Protein AF-A0A7Y5NSN5-F1 (afdb_monomer_lite)

Secondary structure (DSSP, 8-state):
---------STT--BTTB-HHHHHHHHHHHHTT--HHHHHHHHT--TTTHHHHHHHHHHHHHH-HHHHHHHHHHHHHHHHHTPPPEETTTT-HHHHHHHHHHHHH-S-HHHHHHHTT--HHHHHHHHHHHHHHHHH-HHHHHHHHHGGGT----S--EEPPP-----TTSPPPP-----GGGS-TT-----------------TTSSSS----------------------PPPP--------PPPPPPPPP------------------S--HHHHGGGSHHHHHHHHHHHHH-GGGHHHHHHHTT--SHHHHHHHHHHHHHHHHH-HHHHHHHHHHHHHHHHHHHHHHS-------S-----------------PPPPPPPPP--PPPP-------PPPPPPPPP-------------------------TT---

Foldseek 3Di:
DPPPPPLPPDPDDQQLHHDLLLLLLLVLCVVVVDDNVVSCVQQVHDPVSVVRSNVRLVVSCLVDVVSVVVSVVSNLLSLLQQAWDKPPLQPDLLQVLQLVLVLVPDPHSQVSQVQQVHGPSNNVSSVVSLVVVCVVPVVSVVCNVVSNVPRHHDPYMDTGDGDNDRGPPGPDDPPPVPPPVPPPPPPPPPPPDPPPPPDPPPDPPVPPPDDDDDDDDDDDDDDDDDDDDDDDDDDDPDDDDDDDDDDDDDDDDDDDDDPPDDDDPPDPDRPPDPLLVVLVDLLVVLLLLLVCVLCVVCNCVSCVVSVNNDPVSVVVSVVVVVVVCVVPVVSVVVSVVSNVVSNVVVVVVVPDPPPPVPPDDDDDDDDDDDDDDDDDDDDDDDDDDPDDDDDDDDDDDDDDDDDDDDDDDDDDDDDDDDDDDDPDDDDPDDDDPPPDD

Structure (mmCIF, N/CA/C/O backbone):
data_AF-A0A7Y5NSN5-F1
#
_entry.id   AF-A0A7Y5NSN5-F1
#
loop_
_atom_site.group_PDB
_atom_site.id
_atom_site.type_symbol
_atom_site.label_atom_id
_atom_site.label_alt_id
_atom_site.label_comp_id
_atom_site.label_asym_id
_atom_site.label_entity_id
_atom_site.label_seq_id
_atom_site.pdbx_PDB_ins_code
_atom_site.Cartn_x
_atom_site.Cartn_y
_atom_site.Cartn_z
_atom_site.occupancy
_atom_site.B_iso_or_equiv
_atom_site.auth_seq_id
_atom_site.auth_comp_id
_atom_site.auth_asym_id
_atom_site.auth_atom_id
_atom_site.pdbx_PDB_model_num
ATOM 1 N N . MET A 1 1 ? 26.236 17.796 -25.934 1.00 33.84 1 MET A N 1
ATOM 2 C CA . MET A 1 1 ? 24.887 17.370 -26.351 1.00 33.84 1 MET A CA 1
ATOM 3 C C . MET A 1 1 ? 24.516 16.200 -25.465 1.00 33.84 1 MET A C 1
ATOM 5 O O . MET A 1 1 ? 24.974 15.098 -25.724 1.00 33.84 1 MET A O 1
ATOM 9 N N . ASN A 1 2 ? 23.813 16.462 -24.362 1.00 37.03 2 ASN A N 1
ATOM 10 C CA . ASN A 1 2 ? 23.170 15.380 -23.623 1.00 37.03 2 ASN A CA 1
ATOM 11 C C . ASN A 1 2 ? 22.009 14.909 -24.498 1.00 37.03 2 ASN A C 1
ATOM 13 O O . ASN A 1 2 ? 21.226 15.774 -24.905 1.00 37.03 2 ASN A O 1
ATOM 17 N N . PRO A 1 3 ? 21.891 13.611 -24.821 1.00 49.94 3 PRO A N 1
ATOM 18 C CA . PRO A 1 3 ? 20.604 13.112 -25.264 1.00 49.94 3 PRO A CA 1
ATOM 19 C C . PRO A 1 3 ? 19.643 13.460 -24.127 1.00 49.94 3 PRO A C 1
ATOM 21 O O . PRO A 1 3 ? 19.868 13.063 -22.983 1.00 49.94 3 PRO A O 1
ATOM 24 N N . MET A 1 4 ? 18.656 14.317 -24.395 1.00 36.66 4 MET A N 1
ATOM 25 C CA . MET A 1 4 ? 17.505 14.371 -23.510 1.00 36.66 4 MET A CA 1
ATOM 26 C C . MET A 1 4 ? 16.993 12.943 -23.491 1.00 36.66 4 MET A C 1
ATOM 28 O O . MET A 1 4 ? 16.599 12.426 -24.531 1.00 36.66 4 MET A O 1
ATOM 32 N N . SER A 1 5 ? 17.136 12.290 -22.342 1.00 47.56 5 SER A N 1
ATOM 33 C CA . SER A 1 5 ? 16.444 11.053 -22.059 1.00 47.56 5 SER A CA 1
ATOM 34 C C . SER A 1 5 ? 14.978 11.329 -22.340 1.00 47.56 5 SER A C 1
ATOM 36 O O . SER A 1 5 ? 14.332 12.053 -21.580 1.00 47.56 5 SER A O 1
ATOM 38 N N . ASP A 1 6 ? 14.493 10.818 -23.467 1.00 46.22 6 ASP A N 1
ATOM 39 C CA . ASP A 1 6 ? 13.077 10.655 -23.728 1.00 46.22 6 ASP A CA 1
ATOM 40 C C . ASP A 1 6 ? 12.578 9.731 -22.619 1.00 46.22 6 ASP A C 1
ATOM 42 O O . ASP A 1 6 ? 12.671 8.511 -22.718 1.00 46.22 6 ASP A O 1
ATOM 46 N N . CYS A 1 7 ? 12.182 10.321 -21.487 1.00 45.69 7 CYS A N 1
ATOM 47 C CA . CYS A 1 7 ? 11.569 9.596 -20.391 1.00 45.69 7 CYS A CA 1
ATOM 48 C C . CYS A 1 7 ? 10.281 8.995 -20.954 1.00 45.69 7 CYS A C 1
ATOM 50 O O . CYS A 1 7 ? 9.367 9.755 -21.302 1.00 45.69 7 CYS A O 1
ATOM 52 N N . PRO A 1 8 ? 10.194 7.666 -21.064 1.00 49.53 8 PRO A N 1
ATOM 53 C CA . PRO A 1 8 ? 9.068 7.027 -21.704 1.00 49.53 8 PRO A CA 1
ATOM 54 C C . PRO A 1 8 ? 7.841 7.220 -20.823 1.00 49.53 8 PRO A C 1
ATOM 56 O O . PRO A 1 8 ? 7.680 6.619 -19.764 1.00 49.53 8 PRO A O 1
ATOM 59 N N . THR A 1 9 ? 7.006 8.168 -21.219 1.00 49.78 9 THR A N 1
ATOM 60 C CA . THR A 1 9 ? 5.787 8.542 -20.494 1.00 49.78 9 THR A CA 1
ATOM 61 C C . THR A 1 9 ? 4.555 8.450 -21.381 1.00 49.78 9 THR A C 1
ATOM 63 O O . THR A 1 9 ? 3.454 8.757 -20.922 1.00 49.78 9 THR A O 1
ATOM 66 N N . ASP A 1 10 ? 4.711 7.985 -22.625 1.00 49.09 10 ASP A N 1
ATOM 67 C CA . ASP A 1 10 ? 3.587 7.810 -23.532 1.00 49.09 10 ASP A CA 1
ATOM 68 C C . ASP A 1 10 ? 2.980 6.406 -23.430 1.00 49.09 10 ASP A C 1
ATOM 70 O O . ASP A 1 10 ? 3.655 5.402 -23.185 1.00 49.09 10 ASP A O 1
ATOM 74 N N . LYS A 1 11 ? 1.656 6.364 -23.558 1.00 56.78 11 LYS A N 1
ATOM 75 C CA . LYS A 1 11 ? 0.809 5.206 -23.271 1.00 56.78 11 LYS A CA 1
ATOM 76 C C . LYS A 1 11 ? 1.175 4.035 -24.184 1.00 56.78 11 LYS A C 1
ATOM 78 O O . LYS A 1 11 ? 0.758 4.002 -25.338 1.00 56.78 11 LYS A O 1
ATOM 83 N N . GLY A 1 12 ? 1.887 3.051 -23.639 1.00 69.25 12 GLY A N 1
ATOM 84 C CA . GLY A 1 12 ? 2.094 1.756 -24.289 1.00 69.25 12 GLY A CA 1
ATOM 85 C C . GLY A 1 12 ? 3.542 1.361 -24.546 1.00 69.25 12 GLY A C 1
ATOM 86 O O . GLY A 1 12 ? 3.760 0.478 -25.372 1.00 69.25 12 GLY A O 1
ATOM 87 N N . GLU A 1 13 ? 4.531 1.958 -23.874 1.00 84.88 13 GLU A N 1
ATOM 88 C CA . GLU A 1 13 ? 5.875 1.381 -23.932 1.00 84.88 13 GLU A CA 1
ATOM 89 C C . GLU A 1 13 ? 5.867 -0.033 -23.330 1.00 84.88 13 GLU A C 1
ATOM 91 O O . GLU A 1 13 ? 5.465 -0.257 -22.183 1.00 84.88 13 GLU A O 1
ATOM 96 N N . LEU A 1 14 ? 6.281 -0.998 -24.149 1.00 93.69 14 LEU A N 1
ATOM 97 C CA . LEU A 1 14 ? 6.406 -2.396 -23.769 1.00 93.69 14 LEU A CA 1
ATOM 98 C C . LEU A 1 14 ? 7.875 -2.684 -23.460 1.00 93.69 14 LEU A C 1
ATOM 100 O O . LEU A 1 14 ? 8.680 -2.849 -24.378 1.00 93.69 14 LEU A O 1
ATOM 104 N N . LEU A 1 15 ? 8.231 -2.798 -22.181 1.00 94.50 15 LEU A N 1
ATOM 105 C CA . LEU A 1 15 ? 9.564 -3.256 -21.788 1.00 94.50 15 LEU A CA 1
ATOM 106 C C . LEU A 1 15 ? 9.554 -4.775 -21.635 1.00 94.50 15 LEU A C 1
ATOM 108 O O . LEU A 1 15 ? 8.779 -5.348 -20.867 1.00 94.50 15 LEU A O 1
ATOM 112 N N . GLY A 1 16 ? 10.394 -5.441 -22.430 1.00 93.00 16 GLY A N 1
ATOM 113 C CA . GLY A 1 16 ? 10.423 -6.904 -22.510 1.00 93.00 16 GLY A CA 1
ATOM 114 C C . GLY A 1 16 ? 9.095 -7.527 -22.959 1.00 93.00 16 GLY A C 1
ATOM 115 O O . GLY A 1 16 ? 8.824 -8.671 -22.617 1.00 93.00 16 GLY A O 1
ATOM 116 N N . GLY A 1 17 ? 8.270 -6.779 -23.703 1.00 95.62 17 GLY A N 1
ATOM 117 C CA . GLY A 1 17 ? 6.980 -7.247 -24.221 1.00 95.62 17 GLY A CA 1
ATOM 118 C C . GLY A 1 17 ? 5.779 -7.036 -23.293 1.00 95.62 17 GLY A C 1
ATOM 119 O O . GLY A 1 17 ? 4.676 -7.400 -23.682 1.00 95.62 17 GLY A O 1
ATOM 120 N N . LEU A 1 18 ? 5.958 -6.429 -22.113 1.00 96.88 18 LEU A N 1
ATOM 121 C CA . LEU A 1 18 ? 4.869 -6.135 -21.171 1.00 96.88 18 LEU A CA 1
ATOM 122 C C . LEU A 1 18 ? 4.723 -4.640 -20.928 1.00 96.88 18 LEU A C 1
ATOM 124 O O . LEU A 1 18 ? 5.726 -3.932 -20.839 1.00 96.88 18 LEU A O 1
ATOM 128 N N . SER A 1 19 ? 3.486 -4.183 -20.736 1.00 96.31 19 SER A N 1
ATOM 129 C CA . SER A 1 19 ? 3.221 -2.836 -20.225 1.00 96.31 19 SER A CA 1
ATOM 130 C C . SER A 1 19 ? 3.530 -2.732 -18.727 1.00 96.31 19 SER A C 1
ATOM 132 O O . SER A 1 19 ? 3.571 -3.737 -18.005 1.00 96.31 19 SER A O 1
ATOM 134 N N . LEU A 1 20 ? 3.704 -1.501 -18.235 1.00 96.25 20 LEU A N 1
ATOM 135 C CA . LEU A 1 20 ? 3.895 -1.240 -16.806 1.00 96.25 20 LEU A CA 1
ATOM 136 C C . LEU A 1 20 ? 2.700 -1.745 -15.987 1.00 96.25 20 LEU A C 1
ATOM 138 O O . LEU A 1 20 ? 2.867 -2.285 -14.893 1.00 96.25 20 LEU A O 1
ATOM 142 N N . GLU A 1 21 ? 1.493 -1.567 -16.521 1.00 97.19 21 GLU A N 1
ATOM 143 C CA . GLU A 1 21 ? 0.247 -2.060 -15.951 1.00 97.19 21 GLU A CA 1
ATOM 144 C C . GLU A 1 21 ? 0.259 -3.580 -15.763 1.00 97.19 21 GLU A C 1
ATOM 146 O O . GLU A 1 21 ? 0.055 -4.055 -14.643 1.00 97.19 21 GLU A O 1
ATOM 151 N N . GLN A 1 22 ? 0.560 -4.340 -16.822 1.00 97.25 22 GLN A N 1
ATOM 152 C CA . GLN A 1 22 ? 0.650 -5.801 -16.757 1.00 97.25 22 GLN A CA 1
ATOM 153 C C . GLN A 1 22 ? 1.726 -6.239 -15.761 1.00 97.25 22 GLN A C 1
ATOM 155 O O . GLN A 1 22 ? 1.464 -7.072 -14.893 1.00 97.25 22 GLN A O 1
ATOM 160 N N . PHE A 1 23 ? 2.915 -5.628 -15.809 1.00 98.06 23 PHE A N 1
ATOM 161 C CA . PHE A 1 23 ? 3.991 -5.926 -14.862 1.00 98.06 23 PHE A CA 1
ATOM 162 C C . PHE A 1 23 ? 3.568 -5.694 -13.400 1.00 98.06 23 PHE A C 1
ATOM 164 O O . PHE A 1 23 ? 3.853 -6.520 -12.522 1.00 98.06 23 PHE A O 1
ATOM 171 N N . ALA A 1 24 ? 2.850 -4.600 -13.128 1.00 98.00 24 ALA A N 1
ATOM 172 C CA . ALA A 1 24 ? 2.322 -4.286 -11.805 1.00 98.00 24 ALA A CA 1
ATOM 173 C C . ALA A 1 24 ? 1.234 -5.273 -11.350 1.00 98.00 24 ALA A C 1
ATOM 175 O O . ALA A 1 24 ? 1.256 -5.699 -10.192 1.00 98.00 24 ALA A O 1
ATOM 176 N N . GLY A 1 25 ? 0.328 -5.662 -12.251 1.00 97.81 25 GLY A N 1
ATOM 177 C CA . GLY A 1 25 ? -0.723 -6.653 -12.004 1.00 97.81 25 GLY A CA 1
ATOM 178 C C . GLY A 1 25 ? -0.167 -8.029 -11.656 1.00 97.81 25 GLY A C 1
ATOM 179 O O . GLY A 1 25 ? -0.468 -8.571 -10.591 1.00 97.81 25 GLY A O 1
ATOM 180 N N . VAL A 1 26 ? 0.731 -8.549 -12.497 1.00 98.19 26 VAL A N 1
ATOM 181 C CA . VAL A 1 26 ? 1.392 -9.844 -12.276 1.00 98.19 26 VAL A CA 1
ATOM 182 C C . VAL A 1 26 ? 2.170 -9.839 -10.962 1.00 98.19 26 VAL A C 1
ATOM 184 O O . VAL A 1 26 ? 2.040 -10.760 -10.158 1.00 98.19 26 VAL A O 1
ATOM 187 N N . THR A 1 27 ? 2.943 -8.782 -10.692 1.00 98.44 27 THR A N 1
ATOM 188 C CA . THR A 1 27 ? 3.722 -8.690 -9.448 1.00 98.44 27 THR A CA 1
ATOM 189 C C . THR A 1 27 ? 2.822 -8.647 -8.210 1.00 98.44 27 THR A C 1
ATOM 191 O O . THR A 1 27 ? 3.154 -9.266 -7.197 1.00 98.44 27 THR A O 1
ATOM 194 N N . ALA A 1 28 ? 1.679 -7.953 -8.276 1.00 97.81 28 ALA A N 1
ATOM 195 C CA . ALA A 1 28 ? 0.696 -7.942 -7.194 1.00 97.81 28 ALA A CA 1
ATOM 196 C C . ALA A 1 28 ? 0.089 -9.336 -6.961 1.00 97.81 28 ALA A C 1
ATOM 198 O O . ALA A 1 28 ? 0.046 -9.789 -5.820 1.00 97.81 28 ALA A O 1
ATOM 199 N N . ALA A 1 29 ? -0.316 -10.045 -8.020 1.00 98.00 29 ALA A N 1
ATOM 200 C CA . ALA A 1 29 ? -0.898 -11.383 -7.903 1.00 98.00 29 ALA A CA 1
ATOM 201 C C . ALA A 1 29 ? 0.105 -12.435 -7.405 1.00 98.00 29 ALA A C 1
ATOM 203 O O . ALA A 1 29 ? -0.217 -13.214 -6.506 1.00 98.00 29 ALA A O 1
ATOM 204 N N . LEU A 1 30 ? 1.346 -12.416 -7.899 1.00 97.75 30 LEU A N 1
ATOM 205 C CA . LEU A 1 30 ? 2.407 -13.296 -7.400 1.00 97.75 30 LEU A CA 1
ATOM 206 C C . LEU A 1 30 ? 2.692 -13.049 -5.913 1.00 97.75 30 LEU A C 1
ATOM 208 O O . LEU A 1 30 ? 2.890 -13.996 -5.155 1.00 97.75 30 LEU A O 1
ATOM 212 N N . ALA A 1 31 ? 2.668 -11.788 -5.465 1.00 96.75 31 ALA A N 1
ATOM 213 C CA . ALA A 1 31 ? 2.853 -11.456 -4.053 1.00 96.75 31 ALA A CA 1
ATOM 214 C C . ALA A 1 31 ? 1.729 -12.002 -3.153 1.00 96.75 31 ALA A C 1
ATOM 216 O O . ALA A 1 31 ? 1.960 -12.206 -1.959 1.00 96.75 31 ALA A O 1
ATOM 217 N N . GLU A 1 32 ? 0.540 -12.234 -3.709 1.00 96.19 32 GLU A N 1
ATOM 218 C CA . GLU A 1 32 ? -0.610 -12.858 -3.045 1.00 96.19 32 GLU A CA 1
ATOM 219 C C . GLU A 1 32 ? -0.629 -14.393 -3.162 1.00 96.19 32 GLU A C 1
ATOM 221 O O . GLU A 1 32 ? -1.532 -15.041 -2.636 1.00 96.19 32 GLU A O 1
ATOM 226 N N . GLY A 1 33 ? 0.384 -14.988 -3.803 1.00 96.56 33 GLY A N 1
ATOM 227 C CA . GLY A 1 33 ? 0.536 -16.438 -3.913 1.00 96.56 33 GLY A CA 1
ATOM 228 C C . GLY A 1 33 ? -0.363 -17.086 -4.965 1.00 96.56 33 GLY A C 1
ATOM 229 O O . GLY A 1 33 ? -0.605 -18.290 -4.891 1.00 96.56 33 GLY A O 1
ATOM 230 N N . PHE A 1 34 ? -0.871 -16.313 -5.929 1.00 97.81 34 PHE A N 1
ATOM 231 C CA . PHE A 1 34 ? -1.555 -16.883 -7.086 1.00 97.81 34 PHE A CA 1
ATOM 232 C C . PHE A 1 34 ? -0.581 -17.676 -7.966 1.00 97.81 34 PHE A C 1
ATOM 234 O O . PHE A 1 34 ? 0.606 -17.358 -8.057 1.00 97.81 34 PHE A O 1
ATOM 241 N N . GLU A 1 35 ? -1.100 -18.726 -8.599 1.00 97.81 35 GLU A N 1
ATOM 242 C CA . GLU A 1 35 ? -0.326 -19.596 -9.482 1.00 97.81 35 GLU A CA 1
ATOM 243 C C . GLU A 1 35 ? 0.074 -18.823 -10.758 1.00 97.81 35 GLU A C 1
ATOM 245 O O . GLU A 1 35 ? -0.791 -18.170 -11.349 1.00 97.81 35 GLU A O 1
ATOM 250 N N . PRO A 1 36 ? 1.360 -18.837 -11.170 1.00 97.69 36 PRO A N 1
ATOM 251 C CA . PRO A 1 36 ? 1.837 -18.050 -12.307 1.00 97.69 36 PRO A CA 1
ATOM 252 C C . PRO A 1 36 ? 1.080 -18.288 -13.617 1.00 97.69 36 PRO A C 1
ATOM 254 O O . PRO A 1 36 ? 0.762 -17.313 -14.291 1.00 97.69 36 PRO A O 1
ATOM 257 N N . GLY A 1 37 ? 0.765 -19.540 -13.963 1.00 97.56 37 GLY A N 1
ATOM 258 C CA . GLY A 1 37 ? 0.011 -19.892 -15.168 1.00 97.56 37 GLY A CA 1
ATOM 259 C C . GLY A 1 37 ? -1.350 -19.203 -15.229 1.00 97.56 37 GLY A C 1
ATOM 260 O O . GLY A 1 37 ? -1.629 -18.501 -16.193 1.00 97.56 37 GLY A O 1
ATOM 261 N N . ALA A 1 38 ? -2.142 -19.277 -14.158 1.00 97.19 38 ALA A N 1
ATOM 262 C CA . ALA A 1 38 ? -3.441 -18.603 -14.082 1.00 97.19 38 ALA A CA 1
ATOM 263 C C . ALA A 1 38 ? -3.343 -17.071 -14.233 1.00 97.19 38 ALA A C 1
ATOM 265 O O . ALA A 1 38 ? -4.232 -16.444 -14.808 1.00 97.19 38 ALA A O 1
ATOM 266 N N . ILE A 1 39 ? -2.268 -16.459 -13.720 1.00 97.94 39 ILE A N 1
ATOM 267 C CA . ILE A 1 39 ? -2.016 -15.019 -13.880 1.00 97.94 39 ILE A CA 1
ATOM 268 C C . ILE A 1 39 ? -1.663 -14.701 -15.337 1.00 97.94 39 ILE A C 1
ATOM 270 O O . ILE A 1 39 ? -2.181 -13.740 -15.900 1.00 97.94 39 ILE A O 1
ATOM 274 N N . PHE A 1 40 ? -0.778 -15.493 -15.942 1.00 97.50 40 PHE A N 1
ATOM 275 C CA . PHE A 1 40 ? -0.332 -15.296 -17.318 1.00 97.50 40 PHE A CA 1
ATOM 276 C C . PHE A 1 40 ? -1.464 -15.500 -18.323 1.00 97.50 40 PHE A C 1
ATOM 278 O O . PHE A 1 40 ? -1.630 -14.667 -19.212 1.00 97.50 40 PHE A O 1
ATOM 285 N N . ASP A 1 41 ? -2.292 -16.524 -18.123 1.00 96.12 41 ASP A N 1
ATOM 286 C CA . ASP A 1 41 ? -3.476 -16.784 -18.938 1.00 96.12 41 ASP A CA 1
ATOM 287 C C . ASP A 1 41 ? -4.471 -15.616 -18.863 1.00 96.12 41 ASP A C 1
ATOM 289 O O . ASP A 1 41 ? -4.959 -15.160 -19.897 1.00 96.12 41 ASP A O 1
ATOM 293 N N . GLN A 1 42 ? -4.735 -15.082 -17.660 1.00 96.31 42 GLN A N 1
ATOM 294 C CA . GLN A 1 42 ? -5.628 -13.929 -17.489 1.00 96.31 42 GLN A CA 1
ATOM 295 C C . GLN A 1 42 ? -5.098 -12.681 -18.209 1.00 96.31 42 GLN A C 1
ATOM 297 O O . GLN A 1 42 ? -5.855 -11.981 -18.876 1.00 96.31 42 GLN A O 1
ATOM 302 N N . GLU A 1 43 ? -3.806 -12.388 -18.067 1.00 96.50 43 GLU A N 1
ATOM 303 C CA . GLU A 1 43 ? -3.203 -11.168 -18.616 1.00 96.50 43 GLU A CA 1
ATOM 304 C C . GLU A 1 43 ? -2.769 -11.302 -20.087 1.00 96.50 43 GLU A C 1
ATOM 306 O O . GLU A 1 43 ? -2.263 -10.332 -20.661 1.00 96.50 43 GLU A O 1
ATOM 311 N N . GLY A 1 44 ? -2.956 -12.478 -20.701 1.00 96.19 44 GLY A N 1
ATOM 312 C CA . GLY A 1 44 ? -2.536 -12.769 -22.073 1.00 96.19 44 GLY A CA 1
ATOM 313 C C . GLY A 1 44 ? -1.016 -12.733 -22.259 1.00 96.19 44 GLY A C 1
ATOM 314 O O . GLY A 1 44 ? -0.529 -12.264 -23.288 1.00 96.19 44 GLY A O 1
ATOM 315 N N . ILE A 1 45 ? -0.261 -13.169 -21.248 1.00 96.88 45 ILE A N 1
ATOM 316 C CA . ILE A 1 45 ? 1.203 -13.113 -21.215 1.00 96.88 45 ILE A CA 1
ATOM 317 C C . ILE A 1 45 ? 1.773 -14.477 -21.588 1.00 96.88 45 ILE A C 1
ATOM 319 O O . ILE A 1 45 ? 1.461 -15.477 -20.953 1.00 96.88 45 ILE A O 1
ATOM 323 N N . ASP A 1 46 ? 2.676 -14.519 -22.567 1.00 97.44 46 ASP A N 1
ATOM 324 C CA . ASP A 1 46 ? 3.493 -15.711 -22.801 1.00 97.44 46 ASP A CA 1
ATOM 325 C C . ASP A 1 46 ? 4.452 -15.914 -21.606 1.00 97.44 46 ASP A C 1
ATOM 327 O O . ASP A 1 46 ? 5.302 -15.042 -21.366 1.00 97.44 46 ASP A O 1
ATOM 331 N N . PRO A 1 47 ? 4.380 -17.043 -20.867 1.00 97.62 47 PRO A N 1
ATOM 332 C CA . PRO A 1 47 ? 5.254 -17.314 -19.724 1.00 97.62 47 PRO A CA 1
ATOM 333 C C . PRO A 1 47 ? 6.752 -17.182 -20.040 1.00 97.62 47 PRO A C 1
ATOM 335 O O . PRO A 1 47 ? 7.539 -16.838 -19.155 1.00 97.62 47 PRO A O 1
ATOM 338 N N . ALA A 1 48 ? 7.160 -17.405 -21.296 1.00 97.44 48 ALA A N 1
ATOM 339 C CA . ALA A 1 48 ? 8.550 -17.265 -21.727 1.00 97.44 48 ALA A CA 1
ATOM 340 C C . ALA A 1 48 ? 9.051 -15.808 -21.719 1.00 97.44 48 ALA A C 1
ATOM 342 O O . ALA A 1 48 ? 10.253 -15.568 -21.592 1.00 97.44 48 ALA A O 1
ATOM 343 N N . THR A 1 49 ? 8.149 -14.826 -21.817 1.00 97.12 49 THR A N 1
ATOM 344 C CA . THR A 1 49 ? 8.499 -13.394 -21.835 1.00 97.12 49 THR A CA 1
ATOM 345 C C . THR A 1 49 ? 8.703 -12.812 -20.432 1.00 97.12 49 THR A C 1
ATOM 347 O O . THR A 1 49 ? 9.457 -11.848 -20.263 1.00 97.12 49 THR A O 1
ATOM 350 N N . TRP A 1 50 ? 8.110 -13.429 -19.400 1.00 97.38 50 TRP A N 1
ATOM 351 C CA . TRP A 1 50 ? 8.102 -12.898 -18.032 1.00 97.38 50 TRP A CA 1
ATOM 352 C C . TRP A 1 50 ? 9.498 -12.628 -17.434 1.00 97.38 50 TRP A C 1
ATOM 354 O O . TRP A 1 50 ? 9.694 -11.532 -16.903 1.00 97.38 50 TRP A O 1
ATOM 364 N N . PRO A 1 51 ? 10.503 -13.527 -17.520 1.00 97.94 51 PRO A N 1
ATOM 365 C CA . PRO A 1 51 ? 11.819 -13.267 -16.926 1.00 97.94 51 PRO A CA 1
ATOM 366 C C . PRO A 1 51 ? 12.540 -12.056 -17.537 1.00 97.94 51 PRO A C 1
ATOM 368 O O . PRO A 1 51 ? 13.193 -11.293 -16.819 1.00 97.94 51 PRO A O 1
ATOM 371 N N . ALA A 1 52 ? 12.414 -11.864 -18.856 1.00 96.75 52 ALA A N 1
ATOM 372 C CA . ALA A 1 52 ? 13.022 -10.740 -19.564 1.00 96.75 52 ALA A CA 1
ATOM 373 C C . ALA A 1 52 ? 12.318 -9.420 -19.213 1.00 96.75 52 ALA A C 1
ATOM 375 O O . ALA A 1 52 ? 12.984 -8.449 -18.850 1.00 96.75 52 ALA A O 1
ATOM 376 N N . ALA A 1 53 ? 10.981 -9.410 -19.229 1.00 97.06 53 ALA A N 1
ATOM 377 C CA . ALA A 1 53 ? 10.182 -8.254 -18.834 1.00 97.06 53 ALA A CA 1
ATOM 378 C C . ALA A 1 53 ? 10.415 -7.858 -17.371 1.00 97.06 53 ALA A C 1
ATOM 380 O O . ALA A 1 53 ? 10.611 -6.682 -17.071 1.00 97.06 53 ALA A O 1
ATOM 381 N N . GLN A 1 54 ? 10.467 -8.830 -16.454 1.00 97.88 54 GLN A N 1
ATOM 382 C CA . GLN A 1 54 ? 10.714 -8.567 -15.037 1.00 97.88 54 GLN A CA 1
ATOM 383 C C . GLN A 1 54 ? 12.063 -7.883 -14.804 1.00 97.88 54 GLN A C 1
ATOM 385 O O . GLN A 1 54 ? 12.151 -6.982 -13.968 1.00 97.88 54 GLN A O 1
ATOM 390 N N . ARG A 1 55 ? 13.114 -8.300 -15.520 1.00 97.38 55 ARG A N 1
ATOM 391 C CA . ARG A 1 55 ? 14.433 -7.663 -15.434 1.00 97.38 55 ARG A CA 1
ATOM 392 C C . ARG A 1 55 ? 14.385 -6.227 -15.951 1.00 97.38 55 ARG A C 1
ATOM 394 O O . ARG A 1 55 ? 14.769 -5.323 -15.215 1.00 97.38 55 ARG A O 1
ATOM 401 N N . ALA A 1 56 ? 13.856 -6.033 -17.161 1.00 96.44 56 ALA A N 1
ATOM 402 C CA . ALA A 1 56 ? 13.784 -4.726 -17.810 1.00 96.44 56 ALA A CA 1
ATOM 403 C C . ALA A 1 56 ? 12.982 -3.711 -16.980 1.00 96.44 56 ALA A C 1
ATOM 405 O O . ALA A 1 56 ? 13.448 -2.601 -16.735 1.00 96.44 56 ALA A O 1
ATOM 406 N N . TRP A 1 57 ? 11.812 -4.107 -16.465 1.00 97.25 57 TRP A N 1
ATOM 407 C CA . TRP A 1 57 ? 10.997 -3.228 -15.626 1.00 97.25 57 TRP A CA 1
ATOM 408 C C . TRP A 1 57 ? 11.656 -2.898 -14.286 1.00 97.25 57 TRP A C 1
ATOM 410 O O . TRP A 1 57 ? 11.556 -1.763 -13.831 1.00 97.25 57 TRP A O 1
ATOM 420 N N . ARG A 1 58 ? 12.341 -3.851 -13.637 1.00 96.94 58 ARG A N 1
ATOM 421 C CA . ARG A 1 58 ? 13.044 -3.582 -12.369 1.00 96.94 58 ARG A CA 1
ATOM 422 C C . ARG A 1 58 ? 14.179 -2.576 -12.539 1.00 96.94 58 ARG A C 1
ATOM 424 O O . ARG A 1 58 ? 14.317 -1.705 -11.686 1.00 96.94 58 ARG A O 1
ATOM 431 N N . GLU A 1 59 ? 14.953 -2.698 -13.614 1.00 94.62 59 GLU A N 1
ATOM 432 C CA . GLU A 1 59 ? 16.020 -1.755 -13.966 1.00 94.62 59 GLU A CA 1
ATOM 433 C C . GLU A 1 59 ? 15.440 -0.362 -14.243 1.00 94.62 59 GLU A C 1
ATOM 435 O O . GLU A 1 59 ? 15.774 0.594 -13.545 1.00 94.62 59 GLU A O 1
ATOM 440 N N . ALA A 1 60 ? 14.446 -0.269 -15.132 1.00 92.94 60 ALA A N 1
ATOM 441 C CA . ALA A 1 60 ? 13.798 0.999 -15.459 1.00 92.94 60 ALA A CA 1
ATOM 442 C C . ALA A 1 60 ? 13.176 1.693 -14.228 1.00 92.94 60 ALA A C 1
ATOM 444 O O . ALA A 1 60 ? 13.334 2.900 -14.038 1.00 92.94 60 ALA A O 1
ATOM 445 N N . ILE A 1 61 ? 12.489 0.940 -13.357 1.00 95.31 61 ILE A N 1
ATOM 446 C CA . ILE A 1 61 ? 11.892 1.472 -12.118 1.00 95.31 61 ILE A CA 1
ATOM 447 C C . ILE A 1 61 ? 12.969 1.951 -11.133 1.00 95.31 61 ILE A C 1
ATOM 449 O O . ILE A 1 61 ? 12.734 2.910 -10.398 1.00 95.31 61 ILE A O 1
ATOM 453 N N . ALA A 1 62 ? 14.131 1.294 -11.084 1.00 91.62 62 ALA A N 1
ATOM 454 C CA . ALA A 1 62 ? 15.237 1.711 -10.224 1.00 91.62 62 ALA A CA 1
ATOM 455 C C . ALA A 1 62 ? 15.889 3.017 -10.713 1.00 91.62 62 ALA A C 1
ATOM 457 O O . ALA A 1 62 ? 16.306 3.840 -9.891 1.00 91.62 62 ALA A O 1
ATOM 458 N N . ASP A 1 63 ? 15.933 3.224 -12.029 1.00 88.94 63 ASP A N 1
ATOM 459 C CA . ASP A 1 63 ? 16.579 4.383 -12.643 1.00 88.94 63 ASP A CA 1
ATOM 460 C C . ASP A 1 63 ? 15.692 5.638 -12.665 1.00 88.94 63 ASP A C 1
ATOM 462 O O . ASP A 1 63 ? 16.205 6.758 -12.552 1.00 88.94 63 ASP A O 1
ATOM 466 N N . ALA A 1 64 ? 14.365 5.477 -12.739 1.00 87.69 64 ALA A N 1
ATOM 467 C CA . ALA A 1 64 ? 13.412 6.578 -12.879 1.00 87.69 64 ALA A CA 1
ATOM 468 C C . ALA A 1 64 ? 12.402 6.664 -11.717 1.00 87.69 64 ALA A C 1
ATOM 470 O O . ALA A 1 64 ? 11.490 5.847 -11.581 1.00 87.69 64 ALA A O 1
ATOM 471 N N . HIS A 1 65 ? 12.494 7.732 -10.912 1.00 88.06 65 HIS A N 1
ATOM 472 C CA . HIS A 1 65 ? 11.595 7.946 -9.768 1.00 88.06 65 HIS A CA 1
ATOM 473 C C . HIS A 1 65 ? 10.125 8.138 -10.177 1.00 88.06 65 HIS A C 1
ATOM 475 O O . HIS A 1 65 ? 9.229 7.592 -9.534 1.00 88.06 65 HIS A O 1
ATOM 481 N N . ASP A 1 66 ? 9.858 8.861 -11.267 1.00 84.25 66 ASP A N 1
ATOM 482 C CA . ASP A 1 66 ? 8.486 9.044 -11.755 1.00 84.25 66 ASP A CA 1
ATOM 483 C C . ASP A 1 66 ? 7.865 7.706 -12.174 1.00 84.25 66 ASP A C 1
ATOM 485 O O . ASP A 1 66 ? 6.697 7.436 -11.883 1.00 84.25 66 ASP A O 1
ATOM 489 N N . LEU A 1 67 ? 8.667 6.823 -12.778 1.00 90.25 67 LEU A N 1
ATOM 490 C CA . LEU A 1 67 ? 8.239 5.477 -13.144 1.00 90.25 67 LEU A CA 1
ATOM 491 C C . LEU A 1 67 ? 7.977 4.613 -11.905 1.00 90.25 67 LEU A C 1
ATOM 493 O O . LEU A 1 67 ? 6.987 3.884 -11.861 1.00 90.25 67 LEU A O 1
ATOM 497 N N . GLN A 1 68 ? 8.793 4.747 -10.856 1.00 94.81 68 GLN A N 1
ATOM 498 C CA . GLN A 1 68 ? 8.536 4.120 -9.559 1.00 94.81 68 GLN A CA 1
ATOM 499 C C . GLN A 1 68 ? 7.186 4.556 -8.970 1.00 94.81 68 GLN A C 1
ATOM 501 O O . GLN A 1 68 ? 6.429 3.718 -8.473 1.00 94.81 68 GLN A O 1
ATOM 506 N N . MET A 1 69 ? 6.850 5.846 -9.047 1.00 94.00 69 MET A N 1
ATOM 507 C CA . MET A 1 69 ? 5.567 6.362 -8.562 1.00 94.00 69 MET A CA 1
ATOM 508 C C . MET A 1 69 ? 4.386 5.816 -9.374 1.00 94.00 69 MET A C 1
ATOM 510 O O . MET A 1 69 ? 3.390 5.381 -8.786 1.00 94.00 69 MET A O 1
ATOM 514 N N . GLN A 1 70 ? 4.512 5.762 -10.704 1.00 94.56 70 GLN A N 1
ATOM 515 C CA . GLN A 1 70 ? 3.509 5.155 -11.584 1.00 94.56 70 GLN A CA 1
ATOM 516 C C . GLN A 1 70 ? 3.330 3.663 -11.286 1.00 94.56 70 GLN A C 1
ATOM 518 O O . GLN A 1 70 ? 2.206 3.206 -11.079 1.00 94.56 70 GLN A O 1
ATOM 523 N N . TYR A 1 71 ? 4.428 2.913 -11.166 1.00 96.88 71 TYR A N 1
ATOM 524 C CA . TYR A 1 71 ? 4.414 1.502 -10.784 1.00 96.88 71 TYR A CA 1
ATOM 525 C C . TYR A 1 71 ? 3.672 1.286 -9.462 1.00 96.88 71 TYR A C 1
ATOM 527 O O . TYR A 1 71 ? 2.777 0.446 -9.380 1.00 96.88 71 TYR A O 1
ATOM 535 N N . MET A 1 72 ? 3.991 2.073 -8.427 1.00 96.94 72 MET A N 1
ATOM 536 C CA . MET A 1 72 ? 3.314 1.985 -7.131 1.00 96.94 72 MET A CA 1
ATOM 537 C C . MET A 1 72 ? 1.814 2.270 -7.244 1.00 96.94 72 MET A C 1
ATOM 539 O O . MET A 1 72 ? 1.017 1.605 -6.581 1.00 96.94 72 MET A O 1
ATOM 543 N N . GLN A 1 73 ? 1.411 3.233 -8.076 1.00 95.94 73 GLN A N 1
ATOM 544 C CA . GLN A 1 73 ? 0.002 3.532 -8.321 1.00 95.94 73 GLN A CA 1
ATOM 545 C C . GLN A 1 73 ? -0.715 2.365 -9.014 1.00 95.94 73 GLN A C 1
ATOM 547 O O . GLN A 1 73 ? -1.768 1.937 -8.538 1.00 95.94 73 GLN A O 1
ATOM 552 N N . LYS A 1 74 ? -0.145 1.820 -10.098 1.00 97.00 74 LYS A N 1
ATOM 553 C CA . LYS A 1 74 ? -0.724 0.675 -10.820 1.00 97.00 74 LYS A CA 1
ATOM 554 C C . LYS A 1 74 ? -0.788 -0.562 -9.935 1.00 97.00 74 LYS A C 1
ATOM 556 O O . LYS A 1 74 ? -1.835 -1.190 -9.834 1.00 97.00 74 LYS A O 1
ATOM 561 N N . ARG A 1 75 ? 0.279 -0.855 -9.194 1.00 97.50 75 ARG A N 1
ATOM 562 C CA . ARG A 1 75 ? 0.317 -1.984 -8.262 1.00 97.50 75 ARG A CA 1
ATOM 563 C C . ARG A 1 75 ? -0.762 -1.874 -7.185 1.00 97.50 75 ARG A C 1
ATOM 565 O O . ARG A 1 75 ? -1.417 -2.868 -6.895 1.00 97.50 75 ARG A O 1
ATOM 572 N N . ARG A 1 76 ? -0.999 -0.681 -6.625 1.00 96.75 76 ARG A N 1
ATOM 573 C CA . ARG A 1 76 ? -2.099 -0.466 -5.664 1.00 96.75 76 ARG A CA 1
ATOM 574 C C . ARG A 1 76 ? -3.465 -0.765 -6.280 1.00 96.75 76 ARG A C 1
ATOM 576 O O . ARG A 1 76 ? -4.269 -1.427 -5.637 1.00 96.75 76 ARG A O 1
ATOM 583 N N . ALA A 1 77 ? -3.704 -0.324 -7.517 1.00 96.56 77 ALA A N 1
ATOM 584 C CA . ALA A 1 77 ? -4.947 -0.627 -8.225 1.00 96.56 77 ALA A CA 1
ATOM 585 C C . ALA A 1 77 ? -5.127 -2.141 -8.447 1.00 96.56 77 ALA A C 1
ATOM 587 O O . ALA A 1 77 ? -6.218 -2.660 -8.228 1.00 96.56 77 ALA A O 1
ATOM 588 N N . ALA A 1 78 ? -4.056 -2.863 -8.801 1.00 97.38 78 ALA A N 1
ATOM 589 C CA . ALA A 1 78 ? -4.092 -4.322 -8.908 1.00 97.38 78 ALA A CA 1
ATOM 590 C C . ALA A 1 78 ? -4.388 -4.995 -7.559 1.00 97.38 78 ALA A C 1
ATOM 592 O O . ALA A 1 78 ? -5.247 -5.867 -7.476 1.00 97.38 78 ALA A O 1
ATOM 593 N N . GLU A 1 79 ? -3.721 -4.569 -6.483 1.00 97.12 79 GLU A N 1
ATOM 594 C CA . GLU A 1 79 ? -3.958 -5.087 -5.130 1.00 97.12 79 GLU A CA 1
ATOM 595 C C . GLU A 1 79 ? -5.414 -4.891 -4.680 1.00 97.12 79 GLU A C 1
ATOM 597 O O . GLU A 1 79 ? -5.960 -5.762 -4.003 1.00 97.12 79 GLU A O 1
ATOM 602 N N . ASP A 1 80 ? -6.055 -3.786 -5.065 1.00 96.88 80 ASP A N 1
ATOM 603 C CA . ASP A 1 80 ? -7.464 -3.524 -4.751 1.00 96.88 80 ASP A CA 1
ATOM 604 C C . ASP A 1 80 ? -8.412 -4.497 -5.476 1.00 96.88 80 ASP A C 1
ATOM 606 O O . ASP A 1 80 ? -9.414 -4.923 -4.896 1.00 96.88 80 ASP A O 1
ATOM 610 N N . CYS A 1 81 ? -8.074 -4.932 -6.695 1.00 96.81 81 CYS A N 1
ATOM 611 C CA . CYS A 1 81 ? -8.813 -5.976 -7.417 1.00 96.81 81 CYS A CA 1
ATOM 612 C C . CYS A 1 81 ? -8.682 -7.364 -6.768 1.00 96.81 81 CYS A C 1
ATOM 614 O O . CYS A 1 81 ? -9.599 -8.176 -6.877 1.00 96.81 81 CYS A O 1
ATOM 616 N N . LEU A 1 82 ? -7.580 -7.627 -6.058 1.00 96.69 82 LEU A N 1
ATOM 617 C CA . LEU A 1 82 ? -7.319 -8.891 -5.353 1.00 96.69 82 LEU A CA 1
ATOM 618 C C . LEU A 1 82 ? -7.899 -8.922 -3.931 1.00 96.69 82 LEU A C 1
ATOM 620 O O . LEU A 1 82 ? -7.584 -9.816 -3.144 1.00 96.69 82 LEU A O 1
ATOM 624 N N . ARG A 1 83 ? -8.734 -7.946 -3.557 1.00 96.00 83 ARG A N 1
ATOM 625 C CA . ARG A 1 83 ? -9.371 -7.911 -2.237 1.00 96.00 83 ARG A CA 1
ATOM 626 C C . ARG A 1 83 ? -10.244 -9.155 -2.019 1.00 96.00 83 ARG A C 1
ATOM 628 O O . ARG A 1 83 ? -11.105 -9.487 -2.837 1.00 96.00 83 ARG A O 1
ATOM 635 N N . ARG A 1 84 ? -10.050 -9.818 -0.877 1.00 97.00 84 ARG A N 1
ATOM 636 C CA . ARG A 1 84 ? -10.961 -10.845 -0.351 1.00 97.00 84 ARG A CA 1
ATOM 637 C C . ARG A 1 84 ? -12.006 -10.198 0.566 1.00 97.00 84 ARG A C 1
ATOM 639 O O . ARG A 1 84 ? -11.669 -9.200 1.199 1.00 97.00 84 ARG A O 1
ATOM 646 N N . PRO A 1 85 ? -13.240 -10.724 0.633 1.00 97.94 85 PRO A N 1
ATOM 647 C CA . PRO A 1 85 ? -14.248 -10.170 1.525 1.00 97.94 85 PRO A CA 1
ATOM 648 C C . PRO A 1 85 ? -13.912 -10.493 2.986 1.00 97.94 85 PRO A C 1
ATOM 650 O O . PRO A 1 85 ? -13.404 -11.582 3.272 1.00 97.94 85 PRO A O 1
ATOM 653 N N . ILE A 1 86 ? -14.167 -9.552 3.890 1.00 98.44 86 ILE A N 1
ATOM 654 C CA . ILE A 1 86 ? -13.894 -9.663 5.324 1.00 98.44 86 ILE A CA 1
ATOM 655 C C . ILE A 1 86 ? -15.101 -9.123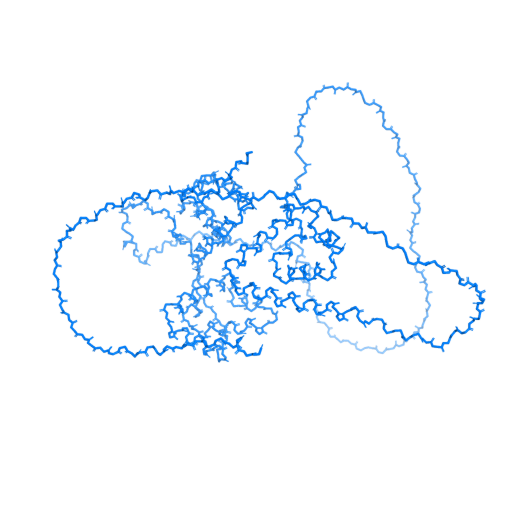 6.086 1.00 98.44 86 ILE A C 1
ATOM 657 O O . ILE A 1 86 ? -15.251 -7.918 6.263 1.00 98.44 86 ILE A O 1
ATOM 661 N N . ASP A 1 87 ? -15.956 -10.026 6.547 1.00 98.00 87 ASP A N 1
ATOM 662 C CA . ASP A 1 87 ? -17.149 -9.691 7.322 1.00 98.00 87 ASP A CA 1
ATOM 663 C C . ASP A 1 87 ? -16.815 -9.637 8.827 1.00 98.00 87 ASP A C 1
ATOM 665 O O . ASP A 1 87 ? -16.079 -10.511 9.310 1.00 98.00 87 ASP A O 1
ATOM 669 N N . PRO A 1 88 ? -17.299 -8.633 9.586 1.00 98.00 88 PRO A N 1
ATOM 670 C CA . PRO A 1 88 ? -18.155 -7.510 9.165 1.00 98.00 88 PRO A CA 1
ATOM 671 C C . PRO A 1 88 ? -17.390 -6.263 8.675 1.00 98.00 88 PRO A C 1
ATOM 673 O O . PRO A 1 88 ? -18.004 -5.268 8.306 1.00 98.00 88 PRO A O 1
ATOM 676 N N . LEU A 1 89 ? -16.051 -6.289 8.651 1.00 98.19 89 LEU A N 1
ATOM 677 C CA . LEU A 1 89 ? -15.207 -5.110 8.379 1.00 98.19 89 LEU A CA 1
ATOM 678 C C . LEU A 1 89 ? -15.455 -4.419 7.038 1.00 98.19 89 LEU A C 1
ATOM 680 O O . LEU A 1 89 ? -15.103 -3.251 6.889 1.00 98.19 89 LEU A O 1
ATOM 684 N N . ASP A 1 90 ? -15.956 -5.139 6.041 1.00 98.12 90 ASP A N 1
ATOM 685 C CA . ASP A 1 90 ? -16.242 -4.559 4.737 1.00 98.12 90 ASP A CA 1
ATOM 686 C C . ASP A 1 90 ? -17.401 -3.562 4.797 1.00 98.12 90 ASP A C 1
ATOM 688 O O . ASP A 1 90 ? -17.352 -2.574 4.065 1.00 98.12 90 ASP A O 1
ATOM 692 N N . ASP A 1 91 ? -18.406 -3.791 5.646 1.00 97.88 91 ASP A N 1
ATOM 693 C CA . ASP A 1 91 ? -19.698 -3.096 5.579 1.00 97.88 91 ASP A CA 1
ATOM 694 C C . ASP A 1 91 ? -20.143 -2.456 6.902 1.00 97.88 91 ASP A C 1
ATOM 696 O O . ASP A 1 91 ? -20.974 -1.552 6.877 1.00 97.88 91 ASP A O 1
ATOM 700 N N . ASP A 1 92 ? -19.552 -2.848 8.030 1.00 98.06 92 ASP A N 1
ATOM 701 C CA . ASP A 1 92 ? -19.834 -2.283 9.349 1.00 98.06 92 ASP A CA 1
ATOM 702 C C . ASP A 1 92 ? -18.780 -1.218 9.735 1.00 98.06 92 ASP A C 1
ATOM 704 O O . ASP A 1 92 ? -17.616 -1.565 9.994 1.00 98.06 92 ASP A O 1
ATOM 708 N N . PRO A 1 93 ? -19.153 0.080 9.783 1.00 97.25 93 PRO A N 1
ATOM 709 C CA . PRO A 1 93 ? -18.231 1.150 10.150 1.00 97.25 93 PRO A CA 1
ATOM 710 C C . PRO A 1 93 ? -17.747 1.035 11.600 1.00 97.25 93 PRO A C 1
ATOM 712 O O . PRO A 1 93 ? -16.579 1.330 11.862 1.00 97.25 93 PRO A O 1
ATOM 715 N N . ASP A 1 94 ? -18.578 0.552 12.528 1.00 97.44 94 ASP A N 1
ATOM 716 C CA . ASP A 1 94 ? -18.203 0.412 13.937 1.00 97.44 94 ASP A CA 1
ATOM 717 C C . ASP A 1 94 ? -17.176 -0.708 14.111 1.00 97.44 94 ASP A C 1
ATOM 719 O O . ASP A 1 94 ? -16.174 -0.537 14.809 1.00 97.44 94 ASP A O 1
ATOM 723 N N . ALA A 1 95 ? -17.358 -1.842 13.429 1.00 97.88 95 ALA A N 1
ATOM 724 C CA . ALA A 1 95 ? -16.369 -2.917 13.452 1.00 97.88 95 ALA A CA 1
ATOM 725 C C . ALA A 1 95 ? -15.022 -2.468 12.861 1.00 97.88 95 ALA A C 1
ATOM 727 O O . ALA A 1 95 ? -13.958 -2.799 13.398 1.00 97.88 95 ALA A O 1
ATOM 728 N N . TRP A 1 96 ? -15.052 -1.688 11.776 1.00 98.25 96 TRP A N 1
ATOM 729 C CA . TRP A 1 96 ? -13.847 -1.128 11.165 1.00 98.25 96 TRP A CA 1
ATOM 730 C C . TRP A 1 96 ? -13.116 -0.148 12.094 1.00 98.25 96 TRP A C 1
ATOM 732 O O . TRP A 1 96 ? -11.916 -0.310 12.335 1.00 98.25 96 TRP A O 1
ATOM 742 N N . LEU A 1 97 ? -13.821 0.832 12.666 1.00 97.62 97 LEU A N 1
ATOM 743 C CA . LEU A 1 97 ? -13.241 1.791 13.614 1.00 97.62 97 LEU A CA 1
ATOM 744 C C . LEU A 1 97 ? -12.728 1.098 14.879 1.00 97.62 97 LEU A C 1
ATOM 746 O O . LEU A 1 97 ? -11.648 1.427 15.371 1.00 97.62 97 LEU A O 1
ATOM 750 N N . GLY A 1 98 ? -13.462 0.100 15.372 1.00 97.44 98 GLY A N 1
ATOM 751 C CA . GLY A 1 98 ? -13.080 -0.681 16.540 1.00 97.44 98 GLY A CA 1
ATOM 752 C C . GLY A 1 98 ? -11.762 -1.421 16.326 1.00 97.44 98 GLY A C 1
ATOM 753 O O . GLY A 1 98 ? -10.904 -1.428 17.211 1.00 97.44 98 GLY A O 1
ATOM 754 N N . LEU A 1 99 ? -11.560 -2.001 15.137 1.00 97.75 99 LEU A N 1
ATOM 755 C CA . LEU A 1 99 ? -10.289 -2.621 14.762 1.00 97.75 99 LEU A CA 1
ATOM 756 C C . LEU A 1 99 ? -9.145 -1.598 14.726 1.00 97.75 99 LEU A C 1
ATOM 758 O O . LEU A 1 99 ? -8.078 -1.863 15.281 1.00 97.75 99 LEU A O 1
ATOM 762 N N . LEU A 1 100 ? -9.359 -0.430 14.110 1.00 97.25 100 LEU A N 1
ATOM 763 C CA . LEU A 1 100 ? -8.347 0.631 14.065 1.00 97.25 100 LEU A CA 1
ATOM 764 C C . LEU A 1 100 ? -7.959 1.110 15.470 1.00 97.25 100 LEU A C 1
ATOM 766 O O . LEU A 1 100 ? -6.772 1.279 15.750 1.00 97.25 100 LEU A O 1
ATOM 770 N N . GLY A 1 101 ? -8.938 1.271 16.364 1.00 96.12 101 GLY A N 1
ATOM 771 C CA . GLY A 1 101 ? -8.707 1.617 17.766 1.00 96.12 101 GLY A CA 1
ATOM 772 C C . GLY A 1 101 ? -7.882 0.560 18.503 1.00 96.12 101 GLY A C 1
ATOM 773 O O . GLY A 1 101 ? -6.898 0.897 19.162 1.00 96.12 101 GLY A O 1
ATOM 774 N N . ALA A 1 102 ? -8.215 -0.725 18.339 1.00 96.25 102 ALA A N 1
ATOM 775 C CA . ALA A 1 102 ? -7.439 -1.816 18.932 1.00 96.25 102 ALA A CA 1
ATOM 776 C C . ALA A 1 102 ? -5.998 -1.869 18.408 1.00 96.25 102 ALA A C 1
ATOM 778 O O . ALA A 1 102 ? -5.071 -2.039 19.197 1.00 96.25 102 ALA A O 1
ATOM 779 N N . MET A 1 103 ? -5.789 -1.674 17.103 1.00 97.19 103 MET A N 1
ATOM 780 C CA . MET A 1 103 ? -4.445 -1.619 16.521 1.00 97.19 103 MET A CA 1
ATOM 781 C C . MET A 1 103 ? -3.630 -0.433 17.048 1.00 97.19 103 MET A C 1
ATOM 783 O O . MET A 1 103 ? -2.439 -0.588 17.300 1.00 97.19 103 MET A O 1
ATOM 787 N N . ALA A 1 104 ? -4.252 0.736 17.220 1.00 94.88 104 ALA A N 1
ATOM 788 C CA . ALA A 1 104 ? -3.583 1.928 17.739 1.00 94.88 104 ALA A CA 1
ATOM 789 C C . ALA A 1 104 ? -3.219 1.810 19.230 1.00 94.88 104 ALA A C 1
ATOM 791 O O . ALA A 1 104 ? -2.220 2.380 19.662 1.00 94.88 104 ALA A O 1
ATOM 792 N N . ALA A 1 105 ? -4.018 1.076 20.011 1.00 93.88 105 ALA A N 1
ATOM 793 C CA . ALA A 1 105 ? -3.772 0.843 21.434 1.00 93.88 105 ALA A CA 1
ATOM 794 C C . ALA A 1 105 ? -2.776 -0.300 21.707 1.00 93.88 105 ALA A C 1
ATOM 796 O O . ALA A 1 105 ? -2.200 -0.371 22.793 1.00 93.88 105 ALA A O 1
ATOM 797 N N . ALA A 1 106 ? -2.584 -1.212 20.752 1.00 94.50 106 ALA A N 1
ATOM 798 C CA . ALA A 1 106 ? -1.716 -2.368 20.918 1.00 94.50 106 ALA A CA 1
ATOM 799 C C . ALA A 1 106 ? -0.227 -2.014 20.788 1.00 94.50 106 ALA A C 1
ATOM 801 O O . ALA A 1 106 ? 0.181 -1.240 19.925 1.00 94.50 106 ALA A O 1
ATOM 802 N N . HIS A 1 107 ? 0.613 -2.668 21.595 1.00 94.12 107 HIS A N 1
ATOM 803 C CA . HIS A 1 107 ? 2.071 -2.600 21.438 1.00 94.12 107 HIS A CA 1
ATOM 804 C C . HIS A 1 107 ? 2.555 -3.258 20.138 1.00 94.12 107 HIS A C 1
ATOM 806 O O . HIS A 1 107 ? 3.569 -2.844 19.581 1.00 94.12 107 HIS A O 1
ATOM 812 N N . ASP A 1 108 ? 1.824 -4.268 19.659 1.00 95.50 108 ASP A N 1
ATOM 813 C CA . ASP A 1 108 ? 2.075 -4.957 18.397 1.00 95.50 108 ASP A CA 1
ATOM 814 C C . ASP A 1 108 ? 0.771 -5.067 17.594 1.00 95.50 108 ASP A C 1
ATOM 816 O O . ASP A 1 108 ? -0.038 -5.978 17.782 1.00 95.50 108 ASP A O 1
ATOM 820 N N . ALA A 1 109 ? 0.565 -4.120 16.678 1.00 95.19 109 ALA A N 1
ATOM 821 C CA . ALA A 1 109 ? -0.588 -4.125 15.783 1.00 95.19 109 ALA A CA 1
ATOM 822 C C . ALA A 1 109 ? -0.602 -5.344 14.838 1.00 95.19 109 ALA A C 1
ATOM 824 O O . ALA A 1 109 ? -1.674 -5.776 14.416 1.00 95.19 109 ALA A O 1
ATOM 825 N N . GLY A 1 110 ? 0.569 -5.908 14.516 1.00 95.75 110 GLY A N 1
ATOM 826 C CA . GLY A 1 110 ? 0.703 -7.097 13.677 1.00 95.75 110 GLY A CA 1
ATOM 827 C C . GLY A 1 110 ? 0.131 -8.345 14.349 1.00 95.75 110 GLY A C 1
ATOM 828 O O . GLY A 1 110 ? -0.552 -9.134 13.695 1.00 95.75 110 GLY A O 1
ATOM 829 N N . ALA A 1 111 ? 0.348 -8.490 15.657 1.00 96.62 111 ALA A N 1
ATOM 830 C CA . ALA A 1 111 ? -0.219 -9.582 16.445 1.00 96.62 111 ALA A CA 1
ATOM 831 C C . ALA A 1 111 ? -1.757 -9.529 16.484 1.00 96.62 111 ALA A C 1
ATOM 833 O O . ALA A 1 111 ? -2.403 -10.549 16.253 1.00 96.62 111 ALA A O 1
ATOM 834 N N . VAL A 1 112 ? -2.338 -8.336 16.678 1.00 97.19 112 VAL A N 1
ATOM 835 C CA . VAL A 1 112 ? -3.802 -8.136 16.711 1.00 97.19 112 VAL A CA 1
ATOM 836 C C . VAL A 1 112 ? -4.461 -8.587 15.407 1.00 97.19 112 VAL A C 1
ATOM 838 O O . VAL A 1 112 ? -5.444 -9.323 15.419 1.00 97.19 112 VAL A O 1
ATOM 841 N N . VAL A 1 113 ? -3.919 -8.174 14.257 1.00 97.31 113 VAL A N 1
ATOM 842 C CA . VAL A 1 113 ? -4.501 -8.543 12.955 1.00 97.31 113 VAL A CA 1
ATOM 843 C C . VAL A 1 113 ? -4.307 -10.028 12.638 1.00 97.31 113 VAL A C 1
ATOM 845 O O . VAL A 1 113 ? -5.204 -10.654 12.071 1.00 97.31 113 VAL A O 1
ATOM 848 N N . ALA A 1 114 ? -3.172 -10.606 13.045 1.00 96.88 114 ALA A N 1
ATOM 849 C CA . ALA A 1 114 ? -2.882 -12.020 12.847 1.00 96.88 114 ALA A CA 1
ATOM 850 C C . ALA A 1 114 ? -3.821 -12.923 13.664 1.00 96.88 114 ALA A C 1
ATOM 852 O O . ALA A 1 114 ? -4.283 -13.935 13.138 1.00 96.88 114 ALA A O 1
ATOM 853 N N . GLU A 1 115 ? -4.151 -12.541 14.903 1.00 97.44 115 GLU A N 1
ATOM 854 C CA . GLU A 1 115 ? -5.131 -13.244 15.746 1.00 97.44 115 GLU A CA 1
ATOM 855 C C . GLU A 1 115 ? -6.521 -13.288 15.091 1.00 97.44 115 GLU A C 1
ATOM 857 O O . GLU A 1 115 ? -7.217 -14.300 15.154 1.00 97.44 115 GLU A O 1
ATOM 862 N N . LEU A 1 116 ? -6.888 -12.224 14.373 1.00 97.50 116 LEU A N 1
ATOM 863 C CA . LEU A 1 116 ? -8.143 -12.127 13.625 1.00 97.50 116 LEU A CA 1
ATOM 864 C C . LEU A 1 116 ? -8.106 -12.822 12.247 1.00 97.50 116 LEU A C 1
ATOM 866 O O . LEU A 1 116 ? -9.085 -12.764 11.502 1.00 97.50 116 LEU A O 1
ATOM 870 N N . GLY A 1 117 ? -6.998 -13.476 11.877 1.00 96.88 117 GLY A N 1
ATOM 871 C CA . GLY A 1 117 ? -6.863 -14.207 10.610 1.00 96.88 117 GLY A CA 1
ATOM 872 C C . GLY A 1 117 ? -6.712 -13.320 9.366 1.00 96.88 117 GLY A C 1
ATOM 873 O O . GLY A 1 117 ? -6.872 -13.791 8.230 1.00 96.88 117 GLY A O 1
ATOM 874 N N . ILE A 1 118 ? -6.391 -12.039 9.554 1.00 97.75 118 ILE A N 1
ATOM 875 C CA . ILE A 1 118 ? -6.177 -11.065 8.480 1.00 97.75 118 ILE A CA 1
ATOM 876 C C . ILE A 1 118 ? -4.721 -10.589 8.452 1.00 97.75 118 ILE A C 1
ATOM 878 O O . ILE A 1 118 ? -3.939 -10.804 9.374 1.00 97.75 118 ILE A O 1
ATOM 882 N N . THR A 1 119 ? -4.316 -9.976 7.345 1.00 96.50 119 THR A N 1
ATOM 883 C CA . THR A 1 119 ? -2.947 -9.494 7.136 1.00 96.50 119 THR A CA 1
ATOM 884 C C . THR A 1 119 ? -2.895 -7.970 7.139 1.00 96.50 119 THR A C 1
ATOM 886 O O . THR A 1 119 ? -3.882 -7.298 6.844 1.00 96.50 119 THR A O 1
ATOM 889 N N . MET A 1 120 ? -1.710 -7.389 7.349 1.00 96.69 120 MET A N 1
ATOM 890 C CA . MET A 1 120 ? -1.520 -5.937 7.190 1.00 96.69 120 MET A CA 1
ATOM 891 C C . MET A 1 120 ? -1.847 -5.435 5.771 1.00 96.69 120 MET A C 1
ATOM 893 O O . MET A 1 120 ? -2.189 -4.265 5.593 1.00 96.69 120 MET A O 1
ATOM 897 N N . ARG A 1 121 ? -1.780 -6.304 4.751 1.00 95.88 121 ARG A N 1
ATOM 898 C CA . ARG A 1 121 ? -2.199 -5.956 3.384 1.00 95.88 121 ARG A CA 1
ATOM 899 C C . ARG A 1 121 ? -3.713 -5.821 3.277 1.00 95.88 121 ARG A C 1
ATOM 901 O O . ARG A 1 121 ? -4.178 -4.889 2.622 1.00 95.88 121 ARG A O 1
ATOM 908 N N . ASP A 1 122 ? -4.462 -6.695 3.948 1.00 97.44 122 ASP A N 1
ATOM 909 C CA . ASP A 1 122 ? -5.923 -6.603 4.023 1.00 97.44 122 ASP A CA 1
ATOM 910 C C . ASP A 1 122 ? -6.348 -5.268 4.653 1.00 97.44 122 ASP A C 1
ATOM 912 O O . ASP A 1 122 ? -7.183 -4.572 4.081 1.00 97.44 122 ASP A O 1
ATOM 916 N N . ILE A 1 123 ? -5.698 -4.846 5.747 1.00 97.75 123 ILE A N 1
ATOM 917 C CA . ILE A 1 123 ? -5.940 -3.536 6.386 1.00 97.75 123 ILE A CA 1
ATOM 918 C C . ILE A 1 123 ? -5.700 -2.385 5.408 1.00 97.75 123 ILE A C 1
ATOM 920 O O . ILE A 1 123 ? -6.517 -1.472 5.295 1.00 97.75 123 ILE A O 1
ATOM 924 N N . GLY A 1 124 ? -4.592 -2.429 4.661 1.00 96.31 124 GLY A N 1
ATOM 925 C CA . GLY A 1 124 ? -4.277 -1.408 3.664 1.00 96.31 124 GLY A CA 1
ATOM 926 C C . GLY A 1 124 ? -5.327 -1.304 2.552 1.00 96.31 124 GLY A C 1
ATOM 927 O O . GLY A 1 124 ? -5.618 -0.196 2.096 1.00 96.31 124 GLY A O 1
ATOM 928 N N . ARG A 1 125 ? -5.907 -2.434 2.125 1.00 96.88 125 ARG A N 1
ATOM 929 C CA . ARG A 1 125 ? -6.989 -2.490 1.124 1.00 96.88 125 ARG A CA 1
ATOM 930 C C . ARG A 1 125 ? -8.316 -2.005 1.704 1.00 96.88 125 ARG A C 1
ATOM 932 O O . ARG A 1 125 ? -8.976 -1.178 1.079 1.00 96.88 125 ARG A O 1
ATOM 939 N N . LEU A 1 126 ? -8.673 -2.461 2.907 1.00 97.38 126 LEU A N 1
ATOM 940 C CA . LEU A 1 126 ? -9.866 -2.018 3.635 1.00 97.38 126 LEU A CA 1
ATOM 941 C C . LEU A 1 126 ? -9.845 -0.504 3.849 1.00 97.38 126 LEU A C 1
ATOM 943 O O . LEU A 1 126 ? -10.806 0.169 3.498 1.00 97.38 126 LEU A O 1
ATOM 947 N N . GLY A 1 127 ? -8.725 0.060 4.306 1.00 97.38 127 GLY A N 1
ATOM 948 C CA . GLY A 1 127 ? -8.598 1.504 4.504 1.00 97.38 127 GLY A CA 1
ATOM 949 C C . GLY A 1 127 ? -8.807 2.312 3.219 1.00 97.38 127 GLY A C 1
ATOM 950 O O . GLY A 1 127 ? -9.460 3.355 3.243 1.00 97.38 127 GLY A O 1
ATOM 951 N N . ARG A 1 128 ? -8.316 1.827 2.068 1.00 97.19 128 ARG A N 1
ATOM 952 C CA . ARG A 1 128 ? -8.586 2.464 0.765 1.00 97.19 128 ARG A CA 1
ATOM 953 C C . ARG A 1 128 ? -10.047 2.326 0.348 1.00 97.19 128 ARG A C 1
ATOM 955 O O . ARG A 1 128 ? -10.620 3.299 -0.139 1.00 97.19 128 ARG A O 1
ATOM 962 N N . ALA A 1 129 ? -10.646 1.154 0.555 1.00 97.06 129 ALA A N 1
ATOM 963 C CA . ALA A 1 129 ? -12.053 0.914 0.258 1.00 97.06 129 ALA A CA 1
ATOM 964 C C . ALA A 1 129 ? -12.964 1.825 1.095 1.00 97.06 129 ALA A C 1
ATOM 966 O O . ALA A 1 129 ? -13.806 2.514 0.526 1.00 97.06 129 ALA A O 1
ATOM 967 N N . TRP A 1 130 ? -12.739 1.909 2.407 1.00 97.88 130 TRP A N 1
ATOM 968 C CA . TRP A 1 130 ? -13.460 2.807 3.310 1.00 97.88 130 TRP A CA 1
ATOM 969 C C . TRP A 1 130 ? -13.248 4.276 2.961 1.00 97.88 130 TRP A C 1
ATOM 971 O O . TRP A 1 130 ? -14.217 5.025 2.895 1.00 97.88 130 TRP A O 1
ATOM 981 N N . LYS A 1 131 ? -12.019 4.689 2.621 1.00 97.00 131 LYS A N 1
ATOM 982 C CA . LYS A 1 131 ? -11.758 6.050 2.128 1.00 97.00 131 LYS A CA 1
ATOM 983 C C . LYS A 1 131 ? -12.561 6.362 0.862 1.00 97.00 131 LYS A C 1
ATOM 985 O O . LYS A 1 131 ? -13.109 7.452 0.738 1.00 97.00 131 LYS A O 1
ATOM 990 N N . ALA A 1 132 ? -12.639 5.421 -0.078 1.00 96.44 132 ALA A N 1
ATOM 991 C CA . ALA A 1 132 ? -13.429 5.586 -1.294 1.00 96.44 132 ALA A CA 1
ATOM 992 C C . ALA A 1 132 ? -14.945 5.569 -1.026 1.00 96.44 132 ALA A C 1
ATOM 994 O O . ALA A 1 132 ? -15.678 6.250 -1.739 1.00 96.44 132 ALA A O 1
ATOM 995 N N . LYS A 1 133 ? -15.421 4.811 -0.026 1.00 97.56 133 LYS A N 1
ATOM 996 C CA . LYS A 1 133 ? -16.819 4.845 0.437 1.00 97.56 133 LYS A CA 1
ATOM 997 C C . LYS A 1 133 ? -17.147 6.216 1.046 1.00 97.56 133 LYS A C 1
ATOM 999 O O . LYS A 1 133 ? -18.028 6.891 0.536 1.00 97.56 133 LYS A O 1
ATOM 1004 N N . ALA A 1 134 ? -16.361 6.679 2.016 1.00 97.31 134 ALA A N 1
ATOM 1005 C CA . ALA A 1 134 ? -16.535 7.978 2.673 1.00 97.31 134 ALA A CA 1
ATOM 1006 C C . ALA A 1 134 ? -16.432 9.175 1.706 1.00 97.31 134 ALA A C 1
ATOM 1008 O O . ALA A 1 134 ? -17.113 10.176 1.874 1.00 97.31 134 ALA A O 1
ATOM 1009 N N . ALA A 1 135 ? -15.608 9.083 0.655 1.00 96.62 135 ALA A N 1
ATOM 1010 C CA . ALA A 1 135 ? -15.542 10.128 -0.371 1.00 96.62 135 ALA A CA 1
ATOM 1011 C C . ALA A 1 135 ? -16.814 10.221 -1.236 1.00 96.62 135 ALA A C 1
ATOM 1013 O O . ALA A 1 135 ? -17.074 11.268 -1.821 1.00 96.62 135 ALA A O 1
ATOM 1014 N N . ARG A 1 136 ? -17.573 9.125 -1.362 1.00 97.94 136 ARG A N 1
ATOM 1015 C CA . ARG A 1 136 ? -18.848 9.084 -2.098 1.00 97.94 136 ARG A CA 1
ATOM 1016 C C . ARG A 1 136 ? -20.050 9.371 -1.203 1.00 97.94 136 ARG A C 1
ATOM 1018 O O . ARG A 1 136 ? -21.081 9.779 -1.721 1.00 97.94 136 ARG A O 1
ATOM 1025 N N . ASP A 1 137 ? -19.905 9.139 0.096 1.00 98.31 137 ASP A N 1
ATOM 1026 C CA . ASP A 1 137 ? -20.954 9.257 1.101 1.00 98.31 137 ASP A CA 1
ATOM 1027 C C . ASP A 1 137 ? -20.472 10.147 2.266 1.00 98.31 137 ASP A C 1
ATOM 1029 O O . ASP A 1 137 ? -19.768 9.673 3.168 1.00 98.31 137 ASP A O 1
ATOM 1033 N N . PRO A 1 138 ? -20.814 11.451 2.240 1.00 96.50 138 PRO A N 1
ATOM 1034 C CA . PRO A 1 138 ? -20.442 12.389 3.294 1.00 96.50 138 PRO A CA 1
ATOM 1035 C C . PRO A 1 138 ? -21.046 12.054 4.664 1.00 96.50 138 PRO A C 1
ATOM 1037 O O . PRO A 1 138 ? -20.417 12.354 5.678 1.00 96.50 138 PRO A O 1
ATOM 1040 N N . GLU A 1 139 ? -22.227 11.427 4.719 1.00 97.50 139 GLU A N 1
ATOM 1041 C CA . GLU A 1 139 ? -22.834 11.019 5.993 1.00 97.50 139 GLU A CA 1
ATOM 1042 C C . GLU A 1 139 ? -22.001 9.914 6.638 1.00 97.50 139 GLU A C 1
ATOM 1044 O O . GLU A 1 139 ? -21.659 10.000 7.818 1.00 97.50 139 GLU A O 1
ATOM 1049 N N . LEU A 1 140 ? -21.578 8.928 5.843 1.00 97.75 140 LEU A N 1
ATOM 1050 C CA . LEU A 1 140 ? -20.652 7.900 6.303 1.00 97.75 140 LEU A CA 1
ATOM 1051 C C . LEU A 1 140 ? -19.317 8.499 6.769 1.00 97.75 140 LEU A C 1
ATOM 1053 O O . LEU A 1 140 ? -18.745 8.038 7.756 1.00 97.75 140 LEU A O 1
ATOM 1057 N N . ALA A 1 141 ? -18.802 9.529 6.091 1.00 96.56 141 ALA A N 1
ATOM 1058 C CA . ALA A 1 141 ? -17.593 10.219 6.539 1.00 96.56 141 ALA A CA 1
ATOM 1059 C C . ALA A 1 141 ? -17.773 10.848 7.936 1.00 96.56 141 ALA A C 1
ATOM 1061 O O . ALA A 1 141 ? -16.882 10.713 8.777 1.00 96.56 141 ALA A O 1
ATOM 1062 N N . GLY A 1 142 ? -18.933 11.466 8.195 1.00 95.12 142 GLY A N 1
ATOM 1063 C CA . GLY A 1 142 ? -19.309 11.978 9.516 1.00 95.12 142 GLY A CA 1
ATOM 1064 C C . GLY A 1 142 ? -19.396 10.873 10.571 1.00 95.12 142 GLY A C 1
ATOM 1065 O O . GLY A 1 142 ? -18.773 10.982 11.626 1.00 95.12 142 GLY A O 1
ATOM 1066 N N . GLN A 1 143 ? -20.060 9.757 10.252 1.00 95.94 143 GLN A N 1
ATOM 1067 C CA . GLN A 1 143 ? -20.152 8.590 11.143 1.00 95.94 143 GLN A CA 1
ATOM 1068 C C . GLN A 1 143 ? -18.770 8.036 11.512 1.00 95.94 143 GLN A C 1
ATOM 1070 O O . GLN A 1 143 ? -18.503 7.760 12.680 1.00 95.94 143 GLN A O 1
ATOM 1075 N N . LEU A 1 144 ? -17.857 7.923 10.540 1.00 96.12 144 LEU A N 1
ATOM 1076 C CA . LEU A 1 144 ? -16.487 7.470 10.791 1.00 96.12 144 LEU A CA 1
ATOM 1077 C C . LEU A 1 144 ? -15.700 8.436 11.691 1.00 96.12 144 LEU A C 1
ATOM 1079 O O . LEU A 1 144 ? -14.854 7.997 12.472 1.00 96.12 144 LEU A O 1
ATOM 1083 N N . GLN A 1 145 ? -15.966 9.740 11.590 1.00 93.62 145 GLN A N 1
ATOM 1084 C CA . GLN A 1 145 ? -15.330 10.756 12.427 1.00 93.62 145 GLN A CA 1
ATOM 1085 C C . GLN A 1 145 ? -15.863 10.736 13.869 1.00 93.62 145 GLN A C 1
ATOM 1087 O O . GLN A 1 145 ? -15.077 10.862 14.808 1.00 93.62 145 GLN A O 1
ATOM 1092 N N . GLU A 1 146 ? -17.171 10.556 14.056 1.00 94.44 146 GLU A N 1
ATOM 1093 C CA . GLU A 1 146 ? -17.815 10.539 15.376 1.00 94.44 146 GLU A CA 1
ATOM 1094 C C . GLU A 1 146 ? -17.611 9.205 16.119 1.00 94.44 146 GLU A C 1
ATOM 1096 O O . GLU A 1 146 ? -17.333 9.189 17.322 1.00 94.44 146 GLU A O 1
ATOM 1101 N N . GLY A 1 147 ? -17.682 8.078 15.403 1.00 92.12 147 GLY A N 1
ATOM 1102 C CA . GLY A 1 147 ? -17.654 6.726 15.975 1.00 92.12 147 GLY A CA 1
ATOM 1103 C C . GLY A 1 147 ? -16.301 6.284 16.544 1.00 92.12 147 GLY A C 1
ATOM 1104 O O . GLY A 1 147 ? -16.237 5.318 17.308 1.00 92.12 147 GLY A O 1
ATOM 1105 N N . ALA A 1 148 ? -15.211 7.000 16.245 1.00 87.44 148 ALA A N 1
ATOM 1106 C CA . ALA A 1 148 ? -13.845 6.590 16.586 1.00 87.44 148 ALA A CA 1
ATOM 1107 C C . ALA A 1 148 ? -13.590 6.393 18.097 1.00 87.44 148 ALA A C 1
ATOM 1109 O O . ALA A 1 148 ? -12.654 5.690 18.472 1.00 87.44 148 ALA A O 1
ATOM 1110 N N . THR A 1 149 ? -14.404 6.997 18.970 1.00 86.69 149 THR A N 1
ATOM 1111 C CA . THR A 1 149 ? -14.247 6.898 20.435 1.00 86.69 149 THR A CA 1
ATOM 1112 C C . THR A 1 149 ? -15.077 5.790 21.086 1.00 86.69 149 THR A C 1
ATOM 1114 O O . THR A 1 149 ? -14.718 5.328 22.168 1.00 86.69 149 THR A O 1
ATOM 1117 N N . ALA A 1 150 ? -16.168 5.356 20.449 1.00 92.56 150 ALA A N 1
ATOM 1118 C CA . ALA A 1 150 ? -17.119 4.395 21.014 1.00 92.56 150 ALA A CA 1
ATOM 1119 C C . ALA A 1 150 ? -17.018 2.996 20.385 1.00 92.56 150 ALA A C 1
ATOM 1121 O O . ALA A 1 150 ? -17.510 2.022 20.960 1.00 92.56 150 ALA A O 1
ATOM 1122 N N . ALA A 1 151 ? -16.383 2.892 19.218 1.00 94.19 151 ALA A N 1
ATOM 1123 C CA . ALA A 1 151 ? -16.291 1.658 18.460 1.00 94.19 151 ALA A CA 1
ATOM 1124 C C . ALA A 1 151 ? -15.524 0.556 19.212 1.00 94.19 151 ALA A C 1
ATOM 1126 O O . ALA A 1 151 ? -14.445 0.770 19.772 1.00 94.19 151 ALA A O 1
ATOM 1127 N N . ARG A 1 152 ? -16.074 -0.663 19.197 1.00 95.88 152 ARG A N 1
ATOM 1128 C CA . ARG A 1 152 ? -15.474 -1.839 19.835 1.00 95.88 152 ARG A CA 1
ATOM 1129 C C . ARG A 1 152 ? -14.870 -2.756 18.783 1.00 95.88 152 ARG A C 1
ATOM 1131 O O . ARG A 1 152 ? -15.520 -3.086 17.799 1.00 95.88 152 ARG A O 1
ATOM 1138 N N . ALA A 1 153 ? -13.645 -3.214 19.026 1.00 95.44 153 ALA A N 1
ATOM 1139 C CA . ALA A 1 153 ? -12.985 -4.150 18.126 1.00 95.44 153 ALA A CA 1
ATOM 1140 C C . ALA A 1 153 ? -13.789 -5.454 17.965 1.00 95.44 153 ALA A C 1
ATOM 1142 O O . ALA A 1 153 ? -14.254 -6.013 18.970 1.00 95.44 153 ALA A O 1
ATOM 1143 N N . PRO A 1 154 ? -13.934 -5.963 16.729 1.00 97.12 154 PRO A N 1
ATOM 1144 C CA . PRO A 1 154 ? -14.584 -7.240 16.492 1.00 97.12 154 PRO A CA 1
ATOM 1145 C C . PRO A 1 154 ? -13.745 -8.369 17.092 1.00 97.12 154 PRO A C 1
ATOM 1147 O O . PRO A 1 154 ? -12.522 -8.381 16.994 1.00 97.12 154 PRO A O 1
ATOM 1150 N N . THR A 1 155 ? -14.411 -9.343 17.710 1.00 96.81 155 THR A N 1
ATOM 1151 C CA . THR A 1 155 ? -13.751 -10.513 18.318 1.00 96.81 155 THR A CA 1
ATOM 1152 C C . THR A 1 155 ? -13.639 -11.697 17.363 1.00 96.81 155 THR A C 1
ATOM 1154 O O . THR A 1 155 ? -12.913 -12.648 17.640 1.00 96.81 155 THR A O 1
ATOM 1157 N N . ARG A 1 156 ? -14.392 -11.677 16.259 1.00 96.12 156 ARG A N 1
ATOM 1158 C CA . ARG A 1 156 ? -14.407 -12.715 15.227 1.00 96.12 156 ARG A CA 1
ATOM 1159 C C . ARG A 1 156 ? -14.633 -12.072 13.873 1.00 96.12 156 ARG A C 1
ATOM 1161 O O . ARG A 1 156 ? -15.469 -11.180 13.763 1.00 96.12 156 ARG A O 1
ATOM 1168 N N . LEU A 1 157 ? -13.919 -12.569 12.870 1.00 98.19 157 LEU A N 1
ATOM 1169 C CA . LEU A 1 157 ? -14.067 -12.175 11.475 1.00 98.19 157 LEU A CA 1
ATOM 1170 C C . LEU A 1 157 ? -14.314 -13.411 10.615 1.00 98.19 157 LEU A C 1
ATOM 1172 O O . LEU A 1 157 ? -13.724 -14.468 10.857 1.00 98.19 157 LEU A O 1
ATOM 1176 N N . THR A 1 158 ? -15.131 -13.258 9.578 1.00 98.12 158 THR A N 1
ATOM 1177 C CA . THR A 1 158 ? -15.249 -14.254 8.512 1.00 98.12 158 THR A CA 1
ATOM 1178 C C . THR A 1 158 ? -14.461 -13.767 7.309 1.00 98.12 158 THR A C 1
ATOM 1180 O O . THR A 1 158 ? -14.834 -12.803 6.642 1.00 98.12 158 THR A O 1
ATOM 1183 N N . VAL A 1 159 ? -13.347 -14.441 7.030 1.00 98.12 159 VAL A N 1
ATOM 1184 C CA . VAL A 1 159 ? -12.425 -14.055 5.963 1.00 98.12 159 VAL A CA 1
ATOM 1185 C C . VAL A 1 159 ? -12.653 -14.940 4.743 1.00 98.12 159 VAL A C 1
ATOM 1187 O O . VAL A 1 159 ? -12.402 -16.145 4.771 1.00 98.12 159 VAL A O 1
ATOM 1190 N N . GLY A 1 160 ? -13.127 -14.346 3.652 1.00 97.00 160 GLY A N 1
ATOM 1191 C CA . GLY A 1 160 ? -13.358 -15.061 2.405 1.00 97.00 160 GLY A CA 1
ATOM 1192 C C . GLY A 1 160 ? -12.070 -15.472 1.695 1.00 97.00 160 GLY A C 1
ATOM 1193 O O . GLY A 1 160 ? -10.975 -14.967 1.950 1.00 97.00 160 GLY A O 1
ATOM 1194 N N . ARG A 1 161 ? -12.202 -16.391 0.736 1.00 95.94 161 ARG A N 1
ATOM 1195 C CA . ARG A 1 161 ? -11.085 -16.802 -0.121 1.00 95.94 161 ARG A CA 1
ATOM 1196 C C . ARG A 1 161 ? -10.724 -15.682 -1.097 1.00 95.94 161 ARG A C 1
ATOM 1198 O O . ARG A 1 161 ? -11.598 -15.091 -1.731 1.00 95.94 161 ARG A O 1
ATOM 1205 N N . MET A 1 162 ? -9.428 -15.441 -1.257 1.00 96.19 162 MET A N 1
ATOM 1206 C CA . MET A 1 162 ? -8.908 -14.527 -2.268 1.00 96.19 162 MET A CA 1
ATOM 1207 C C . MET A 1 162 ? -9.129 -15.105 -3.670 1.00 96.19 162 MET A C 1
ATOM 1209 O O . MET A 1 162 ? -8.918 -16.298 -3.897 1.00 96.19 162 MET A O 1
ATOM 1213 N N . ARG A 1 163 ? -9.601 -14.272 -4.599 1.00 96.69 163 ARG A N 1
ATOM 1214 C CA . ARG A 1 163 ? -9.904 -14.661 -5.982 1.00 96.69 163 ARG A CA 1
ATOM 1215 C C . ARG A 1 163 ? -9.118 -13.772 -6.932 1.00 96.69 163 ARG A C 1
ATOM 1217 O O . ARG A 1 163 ? -9.077 -12.562 -6.720 1.00 96.69 163 ARG A O 1
ATOM 1224 N N . LEU A 1 164 ? -8.517 -14.374 -7.954 1.00 96.88 164 LEU A N 1
ATOM 1225 C CA . LEU A 1 164 ? -7.890 -13.632 -9.038 1.00 96.88 164 LEU A CA 1
ATOM 1226 C C . LEU A 1 164 ? -9.025 -13.010 -9.855 1.00 96.88 164 LEU A C 1
ATOM 1228 O O . LEU A 1 164 ? -9.863 -13.730 -10.395 1.00 96.88 164 LEU A O 1
ATOM 1232 N N . ARG A 1 165 ? -9.126 -11.682 -9.822 1.00 96.50 165 ARG A N 1
ATOM 1233 C CA . ARG A 1 165 ? -10.086 -10.919 -10.623 1.00 96.50 165 ARG A CA 1
ATOM 1234 C C . ARG A 1 165 ? -9.328 -10.233 -11.759 1.00 96.50 165 ARG A C 1
ATOM 1236 O O . ARG A 1 165 ? -8.173 -9.856 -11.538 1.00 96.50 165 ARG A O 1
ATOM 1243 N N . PRO A 1 166 ? -9.980 -9.984 -12.904 1.00 96.81 166 PRO A N 1
ATOM 1244 C CA . PRO A 1 166 ? -9.420 -9.120 -13.931 1.00 96.81 166 PRO A CA 1
ATOM 1245 C C . PRO A 1 166 ? -9.042 -7.753 -13.343 1.00 96.81 166 PRO A C 1
ATOM 1247 O O . PRO A 1 166 ? -9.842 -7.110 -12.655 1.00 96.81 166 PRO A O 1
ATOM 1250 N N . PHE A 1 167 ? -7.818 -7.308 -13.606 1.00 96.69 167 PHE A N 1
ATOM 1251 C CA . PHE A 1 167 ? -7.385 -5.932 -13.380 1.00 96.69 167 PHE A CA 1
ATOM 1252 C C . PHE A 1 167 ? -8.051 -4.964 -14.374 1.00 96.69 167 PHE A C 1
ATOM 1254 O O . PHE A 1 167 ? -8.495 -5.394 -15.441 1.00 96.69 167 PHE A O 1
ATOM 1261 N N . PRO A 1 168 ? -8.059 -3.643 -14.103 1.00 96.06 168 PRO A N 1
ATOM 1262 C CA . PRO A 1 168 ? -8.699 -2.646 -14.971 1.00 96.06 168 PRO A CA 1
ATOM 1263 C C . PRO A 1 168 ? -8.118 -2.548 -16.391 1.00 96.06 168 PRO A C 1
ATOM 1265 O O . PRO A 1 168 ? -8.722 -1.922 -17.255 1.00 96.06 168 PRO A O 1
ATOM 1268 N N . TRP A 1 169 ? -6.933 -3.116 -16.613 1.00 95.25 169 TRP A N 1
ATOM 1269 C CA . TRP A 1 169 ? -6.226 -3.160 -17.896 1.00 95.25 169 TRP A CA 1
ATOM 1270 C C . TRP A 1 169 ? -6.129 -4.573 -18.478 1.00 95.25 169 TRP A C 1
ATOM 1272 O O . TRP A 1 169 ? -5.442 -4.756 -19.481 1.00 95.25 169 TRP A O 1
ATOM 1282 N N . THR A 1 170 ? -6.770 -5.565 -17.851 1.00 94.62 170 THR A N 1
ATOM 1283 C CA . THR A 1 170 ? -6.813 -6.924 -18.407 1.00 94.62 170 THR A CA 1
ATOM 1284 C C . THR A 1 170 ? -7.430 -6.836 -19.797 1.00 94.62 170 THR A C 1
ATOM 1286 O O . THR A 1 170 ? -8.482 -6.196 -19.936 1.00 94.62 170 THR A O 1
ATOM 1289 N N . PRO A 1 171 ? -6.818 -7.440 -20.827 1.00 90.50 171 PRO A N 1
ATOM 1290 C CA . PRO A 1 171 ? -7.441 -7.529 -22.136 1.00 90.50 171 PRO A CA 1
ATOM 1291 C C . PRO A 1 171 ? -8.851 -8.105 -21.993 1.00 90.50 171 PRO A C 1
ATOM 1293 O O . PRO A 1 171 ? -9.054 -9.075 -21.260 1.00 90.50 171 PRO A O 1
ATOM 1296 N N . ALA A 1 172 ? -9.838 -7.502 -22.661 1.00 90.31 172 ALA A N 1
ATOM 1297 C CA . ALA A 1 172 ? -11.170 -8.090 -22.705 1.00 90.31 172 ALA A CA 1
ATOM 1298 C C . ALA A 1 172 ? -11.025 -9.517 -23.242 1.00 90.31 172 ALA A C 1
ATOM 1300 O O . ALA A 1 172 ? -10.428 -9.708 -24.307 1.00 90.31 172 ALA A O 1
ATOM 1301 N N . ALA A 1 173 ? -11.519 -10.502 -22.485 1.00 83.12 173 ALA A N 1
ATOM 1302 C CA . ALA A 1 173 ? -11.510 -11.877 -22.948 1.00 83.12 173 ALA A CA 1
ATOM 1303 C C . ALA A 1 173 ? -12.155 -11.895 -24.342 1.00 83.12 173 ALA A C 1
ATOM 1305 O O . ALA A 1 173 ? -13.197 -11.250 -24.518 1.00 83.12 173 ALA A O 1
ATOM 1306 N N . PRO A 1 174 ? -11.540 -12.554 -25.340 1.00 78.38 174 PRO A N 1
ATOM 1307 C CA . PRO A 1 174 ? -12.186 -12.716 -26.628 1.00 78.38 174 PRO A CA 1
ATOM 1308 C C . PRO A 1 174 ? -13.552 -13.330 -26.347 1.00 78.38 174 PRO A C 1
ATOM 1310 O O . PRO A 1 174 ? -13.625 -14.365 -25.683 1.00 78.38 174 PRO A O 1
ATOM 1313 N N . ASP A 1 175 ? -14.611 -12.630 -26.757 1.00 75.06 175 ASP A N 1
ATOM 1314 C CA . ASP A 1 175 ? -15.987 -13.060 -26.551 1.00 75.06 175 ASP A CA 1
ATOM 1315 C C . ASP A 1 175 ? -16.120 -14.458 -27.155 1.00 75.06 175 ASP A C 1
ATOM 1317 O O . ASP A 1 175 ? -16.145 -14.642 -28.373 1.00 75.06 175 ASP A O 1
ATOM 1321 N N . THR A 1 176 ? -16.062 -15.470 -26.294 1.00 65.44 176 THR A N 1
ATOM 1322 C CA . THR A 1 176 ? -16.028 -16.867 -26.721 1.00 65.44 176 THR A CA 1
ATOM 1323 C C . THR A 1 176 ? -17.427 -17.342 -27.100 1.00 65.44 176 THR A C 1
ATOM 1325 O O . THR A 1 176 ? -17.585 -18.508 -27.452 1.00 65.44 176 THR A O 1
ATOM 1328 N N . GLY A 1 177 ? -18.442 -16.463 -27.058 1.00 65.94 177 GLY A N 1
ATOM 1329 C CA . GLY A 1 177 ? -19.826 -16.784 -27.404 1.00 65.94 177 GLY A CA 1
ATOM 1330 C C . GLY A 1 177 ? -20.429 -17.882 -26.525 1.00 65.94 177 GLY A C 1
ATOM 1331 O O . GLY A 1 177 ? -21.448 -18.468 -26.882 1.00 65.94 177 GLY A O 1
ATOM 1332 N N . LEU A 1 178 ? -19.783 -18.200 -25.401 1.00 56.06 178 LEU A N 1
ATOM 1333 C CA . LEU A 1 178 ? -20.282 -19.126 -24.399 1.00 56.06 178 LEU A CA 1
ATOM 1334 C C . LEU A 1 178 ? -21.015 -18.289 -23.356 1.00 56.06 178 LEU A C 1
ATOM 1336 O O . LEU A 1 178 ? -20.385 -17.687 -22.489 1.00 56.06 178 LEU A O 1
ATOM 1340 N N . ASP A 1 179 ? -22.340 -18.225 -23.489 1.00 53.75 179 ASP A N 1
ATOM 1341 C CA . ASP A 1 179 ? -23.248 -17.526 -22.579 1.00 53.75 179 ASP A CA 1
ATOM 1342 C C . ASP A 1 179 ? -22.932 -17.871 -21.111 1.00 53.75 179 ASP A C 1
ATOM 1344 O O . ASP A 1 179 ? -23.283 -18.944 -20.610 1.00 53.75 179 ASP A O 1
ATOM 1348 N N . ALA A 1 180 ? -22.269 -16.945 -20.408 1.00 54.38 180 ALA A N 1
ATOM 1349 C CA . ALA A 1 180 ? -21.896 -17.087 -18.998 1.00 54.38 180 ALA A CA 1
ATOM 1350 C C . ALA A 1 180 ? -23.120 -17.241 -18.072 1.00 54.38 180 ALA A C 1
ATOM 1352 O O . ALA A 1 180 ? -22.994 -17.772 -16.970 1.00 54.38 180 ALA A O 1
ATOM 1353 N N . ASP A 1 181 ? -24.308 -16.857 -18.545 1.00 51.81 181 ASP A N 1
ATOM 1354 C CA . ASP A 1 181 ? -25.576 -17.007 -17.827 1.00 51.81 181 ASP A CA 1
ATOM 1355 C C . ASP A 1 181 ? -26.115 -18.449 -17.817 1.00 51.81 181 ASP A C 1
ATOM 1357 O O . ASP A 1 181 ? -27.072 -18.737 -17.098 1.00 51.81 181 ASP A O 1
ATOM 1361 N N . ASN A 1 182 ? -25.509 -19.383 -18.565 1.00 48.78 182 ASN A N 1
ATOM 1362 C CA . ASN A 1 182 ? -25.956 -20.781 -18.601 1.00 48.78 182 ASN A CA 1
ATOM 1363 C C . ASN A 1 182 ? -25.142 -21.728 -17.696 1.00 48.78 182 ASN A C 1
ATOM 1365 O O . ASN A 1 182 ? -25.375 -22.938 -17.681 1.00 48.78 182 ASN A O 1
ATOM 1369 N N . VAL A 1 183 ? -24.206 -21.200 -16.898 1.00 49.06 183 VAL A N 1
ATOM 1370 C CA . VAL A 1 183 ? -23.579 -21.966 -15.811 1.00 49.06 183 VAL A CA 1
ATOM 1371 C C . VAL A 1 183 ? -24.429 -21.775 -14.561 1.00 49.06 183 VAL A C 1
ATOM 1373 O O . VAL A 1 183 ? -24.185 -20.894 -13.739 1.00 49.06 183 VAL A O 1
ATOM 1376 N N . GLY A 1 184 ? -25.477 -22.592 -14.442 1.00 41.09 184 GLY A N 1
ATOM 1377 C CA . GLY A 1 184 ? -26.320 -22.616 -13.251 1.00 41.09 184 GLY A CA 1
ATOM 1378 C C . GLY A 1 184 ? -25.481 -22.772 -11.968 1.00 41.09 184 GLY A C 1
ATOM 1379 O O . GLY A 1 184 ? -24.446 -23.447 -11.996 1.00 41.09 184 GLY A O 1
ATOM 1380 N N . PRO A 1 185 ? -25.922 -22.202 -10.830 1.00 49.97 185 PRO A N 1
ATOM 1381 C CA . PRO A 1 185 ? -25.180 -22.175 -9.559 1.00 49.97 185 PRO A CA 1
ATOM 1382 C C . PRO A 1 185 ? -24.913 -23.557 -8.928 1.00 49.97 185 PRO A C 1
ATOM 1384 O O . PRO A 1 185 ? -24.381 -23.625 -7.825 1.00 49.97 185 PRO A O 1
ATOM 1387 N N . ASP A 1 186 ? -25.259 -24.643 -9.620 1.00 45.69 186 ASP A N 1
ATOM 1388 C CA . ASP A 1 186 ? -25.244 -26.018 -9.122 1.00 45.69 186 ASP A CA 1
ATOM 1389 C C . ASP A 1 186 ? -24.244 -26.930 -9.852 1.00 45.69 186 ASP A C 1
ATOM 1391 O O . ASP A 1 186 ? -24.137 -28.116 -9.548 1.00 45.69 186 ASP A O 1
ATOM 1395 N N . SER A 1 187 ? -23.453 -26.401 -10.795 1.00 41.19 187 SER A N 1
ATOM 1396 C CA . SER A 1 187 ? -22.380 -27.180 -11.429 1.00 41.19 187 SER A CA 1
ATOM 1397 C C . SER A 1 187 ? -21.115 -27.182 -10.563 1.00 41.19 187 SER A C 1
ATOM 1399 O O . SER A 1 187 ? -20.027 -26.775 -10.971 1.00 41.19 187 SER A O 1
ATOM 1401 N N . MET A 1 188 ? -21.273 -27.643 -9.320 1.00 43.31 188 MET A N 1
ATOM 1402 C CA . MET A 1 188 ? -20.178 -28.131 -8.493 1.00 43.31 188 MET A CA 1
ATOM 1403 C C . MET A 1 188 ? -19.756 -29.499 -9.029 1.00 43.31 188 MET A C 1
ATOM 1405 O O . MET A 1 188 ? -2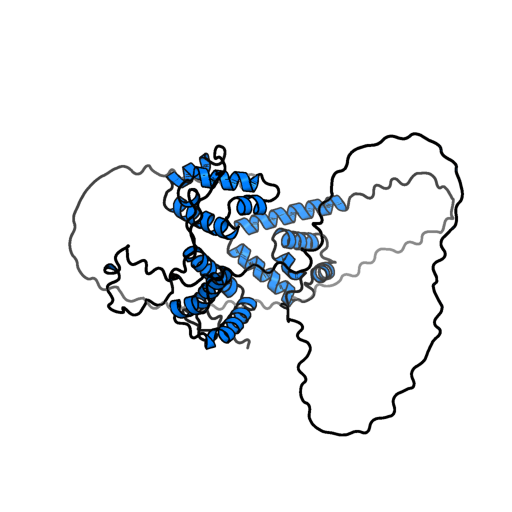0.115 -30.540 -8.484 1.00 43.31 188 MET A O 1
ATOM 1409 N N . LEU A 1 189 ? -18.963 -29.512 -10.102 1.00 43.12 189 LEU A N 1
ATOM 1410 C CA . LEU A 1 189 ? -18.064 -30.640 -10.312 1.00 43.12 189 LEU A CA 1
ATOM 1411 C C . LEU A 1 189 ? -17.014 -30.574 -9.203 1.00 43.12 189 LEU A C 1
ATOM 1413 O O . LEU A 1 189 ? -15.980 -29.914 -9.322 1.00 43.12 189 LEU A O 1
ATOM 1417 N N . GLU A 1 190 ? -17.333 -31.246 -8.098 1.00 41.62 190 GLU A N 1
ATOM 1418 C CA . GLU A 1 190 ? -16.379 -31.785 -7.143 1.00 41.62 190 GLU A CA 1
ATOM 1419 C C . GLU A 1 190 ? -15.267 -32.498 -7.924 1.00 41.62 190 GLU A C 1
ATOM 1421 O O . GLU A 1 190 ? -15.334 -33.682 -8.245 1.00 41.62 190 GLU A O 1
ATOM 1426 N N . THR A 1 191 ? -14.200 -31.766 -8.241 1.00 38.78 191 THR A N 1
ATOM 1427 C CA . THR A 1 191 ? -12.900 -32.379 -8.489 1.00 38.78 191 THR A CA 1
ATOM 1428 C C . THR A 1 191 ? -12.407 -32.873 -7.133 1.00 38.78 191 THR A C 1
ATOM 1430 O O . THR A 1 191 ? -11.613 -32.217 -6.462 1.00 38.78 191 THR A O 1
ATOM 1433 N N . THR A 1 192 ? -12.905 -34.028 -6.693 1.00 38.66 192 THR A N 1
ATOM 1434 C CA . THR A 1 192 ? -12.328 -34.808 -5.592 1.00 38.66 192 THR A CA 1
ATOM 1435 C C . THR A 1 192 ? -11.033 -35.459 -6.075 1.00 38.66 192 THR A C 1
ATOM 1437 O O . THR A 1 192 ? -10.920 -36.677 -6.179 1.00 38.66 192 THR A O 1
ATOM 1440 N N . GLY A 1 193 ? -10.049 -34.638 -6.432 1.00 51.12 193 GLY A N 1
ATOM 1441 C CA . GLY A 1 193 ? -8.651 -35.039 -6.362 1.00 51.12 193 GLY A CA 1
ATOM 1442 C C . GLY A 1 193 ? -8.167 -34.771 -4.936 1.00 51.12 193 GLY A C 1
ATOM 1443 O O . GLY A 1 193 ? -8.571 -33.757 -4.362 1.00 51.12 193 GLY A O 1
ATOM 1444 N N . PRO A 1 194 ? -7.343 -35.640 -4.324 1.00 42.62 194 PRO A N 1
ATOM 1445 C CA . PRO A 1 194 ? -6.762 -35.344 -3.023 1.00 42.62 194 PRO A CA 1
ATOM 1446 C C . PRO A 1 194 ? -5.982 -34.032 -3.129 1.00 42.62 194 PRO A C 1
ATOM 1448 O O . PRO A 1 194 ? -4.954 -33.956 -3.801 1.00 42.62 194 PRO A O 1
ATOM 1451 N N . VAL A 1 195 ? -6.495 -32.986 -2.482 1.00 37.81 195 VAL A N 1
ATOM 1452 C CA . VAL A 1 195 ? -5.752 -31.749 -2.268 1.00 37.81 195 VAL A CA 1
ATOM 1453 C C . VAL A 1 195 ? -4.608 -32.121 -1.340 1.00 37.81 195 VAL A C 1
ATOM 1455 O O . VAL A 1 195 ? -4.784 -32.247 -0.129 1.00 37.81 195 VAL A O 1
ATOM 1458 N N . VAL A 1 196 ? -3.433 -32.347 -1.925 1.00 40.78 196 VAL A N 1
ATOM 1459 C CA . VAL A 1 196 ? -2.175 -32.360 -1.189 1.00 40.78 196 VAL A CA 1
ATOM 1460 C C . VAL A 1 196 ? -1.995 -30.937 -0.684 1.00 40.78 196 VAL A C 1
ATOM 1462 O O . VAL A 1 196 ? -1.511 -30.058 -1.394 1.00 40.78 196 VAL A O 1
ATOM 1465 N N . VAL A 1 197 ? -2.474 -30.689 0.532 1.00 42.56 197 VAL A N 1
ATOM 1466 C CA . VAL A 1 197 ? -2.072 -29.519 1.302 1.00 42.56 197 VAL A CA 1
ATOM 1467 C C . VAL A 1 197 ? -0.554 -29.638 1.416 1.00 42.56 197 VAL A C 1
ATOM 1469 O O . VAL A 1 197 ? -0.094 -30.652 1.942 1.00 42.56 197 VAL A O 1
ATOM 1472 N N . PRO A 1 198 ? 0.248 -28.692 0.894 1.00 36.62 198 PRO A N 1
ATOM 1473 C CA . PRO A 1 198 ? 1.669 -28.717 1.170 1.00 36.62 198 PRO A CA 1
ATOM 1474 C C . PRO A 1 198 ? 1.811 -28.575 2.683 1.00 36.62 198 PRO A C 1
ATOM 1476 O O . PRO A 1 198 ? 1.546 -27.507 3.244 1.00 36.62 198 PRO A O 1
ATOM 1479 N N . GLU A 1 199 ? 2.167 -29.674 3.353 1.00 37.12 199 GLU A N 1
ATOM 1480 C CA . GLU A 1 199 ? 2.682 -29.616 4.710 1.00 37.12 199 GLU A CA 1
ATOM 1481 C C . GLU A 1 199 ? 3.779 -28.561 4.682 1.00 37.12 199 GLU A C 1
ATOM 1483 O O . GLU A 1 199 ? 4.755 -28.656 3.932 1.00 37.12 199 GLU A O 1
ATOM 1488 N N . ARG A 1 200 ? 3.583 -27.494 5.457 1.00 35.56 200 ARG A N 1
ATOM 1489 C CA . ARG A 1 200 ? 4.675 -26.592 5.778 1.00 35.56 200 ARG A CA 1
ATOM 1490 C C . ARG A 1 200 ? 5.738 -27.467 6.428 1.00 35.56 200 ARG A C 1
ATOM 1492 O O . ARG A 1 200 ? 5.585 -27.835 7.589 1.00 35.56 200 ARG A O 1
ATOM 1499 N N . CYS A 1 201 ? 6.781 -27.808 5.674 1.00 32.03 201 CYS A N 1
ATOM 1500 C CA . CYS A 1 201 ? 8.012 -28.359 6.212 1.00 32.03 201 CYS A CA 1
ATOM 1501 C C . CYS A 1 201 ? 8.534 -27.361 7.245 1.00 32.03 201 CYS A C 1
ATOM 1503 O O . CYS A 1 201 ? 9.200 -26.381 6.909 1.00 32.03 201 CYS A O 1
ATOM 1505 N N . LEU A 1 202 ? 8.178 -27.589 8.508 1.00 36.91 202 LEU A N 1
ATOM 1506 C CA . LEU A 1 202 ? 8.880 -27.012 9.635 1.00 36.91 202 LEU A CA 1
ATOM 1507 C C . LEU A 1 202 ? 10.312 -27.521 9.531 1.00 36.91 202 LEU A C 1
ATOM 1509 O O . LEU A 1 202 ? 10.556 -28.723 9.411 1.00 36.91 202 LEU A O 1
ATOM 1513 N N . ALA A 1 203 ? 11.256 -26.591 9.497 1.00 35.16 203 ALA A N 1
ATOM 1514 C CA . ALA A 1 203 ? 12.657 -26.935 9.430 1.00 35.16 203 ALA A CA 1
ATOM 1515 C C . ALA A 1 203 ? 13.030 -27.824 10.631 1.00 35.16 203 ALA A C 1
ATOM 1517 O O . ALA A 1 203 ? 12.622 -27.580 11.768 1.00 35.16 203 ALA A O 1
ATOM 1518 N N . THR A 1 204 ? 13.815 -28.865 10.362 1.00 41.72 204 THR A N 1
ATOM 1519 C CA . THR A 1 204 ? 14.080 -30.030 11.225 1.00 41.72 204 THR A CA 1
ATOM 1520 C C . THR A 1 204 ? 14.746 -29.715 12.574 1.00 41.72 204 THR A C 1
ATOM 1522 O O . THR A 1 204 ? 14.972 -30.616 13.373 1.00 41.72 204 THR A O 1
ATOM 1525 N N . PHE A 1 205 ? 15.048 -28.450 12.869 1.00 45.66 205 PHE A N 1
ATOM 1526 C CA . PHE A 1 205 ? 15.620 -28.015 14.145 1.00 45.66 205 PHE A CA 1
ATOM 1527 C C . PHE A 1 205 ? 14.577 -27.657 15.219 1.00 45.66 205 PHE A C 1
ATOM 1529 O O . PHE A 1 205 ? 14.953 -27.503 16.375 1.00 45.66 205 PHE A O 1
ATOM 1536 N N . GLN A 1 206 ? 13.279 -27.575 14.895 1.00 44.00 206 GLN A N 1
ATOM 1537 C CA . GLN A 1 206 ? 12.222 -27.314 15.892 1.00 44.00 206 GLN A CA 1
ATOM 1538 C C . GLN A 1 206 ? 11.644 -28.577 16.561 1.00 44.00 206 GLN A C 1
ATOM 1540 O O . GLN A 1 206 ? 10.806 -28.465 17.451 1.00 44.00 206 GLN A O 1
ATOM 1545 N N . LEU A 1 207 ? 12.095 -29.778 16.178 1.00 42.12 207 LEU A N 1
ATOM 1546 C CA . LEU A 1 207 ? 11.521 -31.051 16.643 1.00 42.12 207 LEU A CA 1
ATOM 1547 C C . LEU A 1 207 ? 12.294 -31.739 17.789 1.00 42.12 207 LEU A C 1
ATOM 1549 O O . LEU A 1 207 ? 12.005 -32.889 18.103 1.00 42.12 207 LEU A O 1
ATOM 1553 N N . LEU A 1 208 ? 13.260 -31.062 18.427 1.00 43.84 208 LEU A N 1
ATOM 1554 C CA . LEU A 1 208 ? 14.120 -31.662 19.465 1.00 43.84 208 LEU A CA 1
ATOM 1555 C C . LEU A 1 208 ? 13.903 -31.151 20.903 1.00 43.84 208 LEU A C 1
ATOM 1557 O O . LEU A 1 208 ? 14.606 -31.609 21.798 1.00 43.84 208 LEU A O 1
ATOM 1561 N N . GLU A 1 209 ? 12.926 -30.278 21.171 1.00 45.19 209 GLU A N 1
ATOM 1562 C CA . GLU A 1 209 ? 12.752 -29.685 22.517 1.00 45.19 209 GLU A CA 1
ATOM 1563 C C . GLU A 1 209 ? 11.457 -30.036 23.265 1.00 45.19 209 GLU A C 1
ATOM 1565 O O . GLU A 1 209 ? 11.194 -29.480 24.329 1.00 45.19 209 GLU A O 1
ATOM 1570 N N . GLN A 1 210 ? 10.668 -31.006 22.799 1.00 43.12 210 GLN A N 1
ATOM 1571 C CA . GLN A 1 210 ? 9.498 -31.474 23.555 1.00 43.12 210 GLN A CA 1
ATOM 1572 C C . GLN A 1 210 ? 9.612 -32.951 23.928 1.00 43.12 210 GLN A C 1
ATOM 1574 O O . GLN A 1 210 ? 8.944 -33.816 23.369 1.00 43.12 210 GLN A O 1
ATOM 1579 N N . ALA A 1 211 ? 10.464 -33.226 24.917 1.00 44.81 211 ALA A N 1
ATOM 1580 C CA . ALA A 1 211 ? 10.345 -34.424 25.740 1.00 44.81 211 ALA A CA 1
ATOM 1581 C C . ALA A 1 211 ? 9.418 -34.131 26.944 1.00 44.81 211 ALA A C 1
ATOM 1583 O O . ALA A 1 211 ? 9.485 -33.032 27.506 1.00 44.81 211 ALA A O 1
ATOM 1584 N N . PRO A 1 212 ? 8.571 -35.084 27.372 1.00 41.62 212 PRO A N 1
ATOM 1585 C CA . PRO A 1 212 ? 7.680 -34.897 28.510 1.00 41.62 212 PRO A CA 1
ATOM 1586 C C . PRO A 1 212 ? 8.484 -34.903 29.814 1.00 41.62 212 PRO A C 1
ATOM 1588 O O . PRO A 1 212 ? 9.193 -35.862 30.111 1.00 41.62 212 PRO A O 1
ATOM 1591 N N . ARG A 1 213 ? 8.369 -33.836 30.612 1.00 38.06 213 ARG A N 1
ATOM 1592 C CA . ARG A 1 213 ? 8.810 -33.858 32.011 1.00 38.06 213 ARG A CA 1
ATOM 1593 C C . ARG A 1 213 ? 7.715 -34.510 32.842 1.00 38.06 213 ARG A C 1
ATOM 1595 O O . ARG A 1 213 ? 6.700 -33.887 33.141 1.00 38.06 213 ARG A O 1
ATOM 1602 N N . GLU A 1 214 ? 7.938 -35.777 33.166 1.00 40.34 214 GLU A N 1
ATOM 1603 C CA . GLU A 1 214 ? 7.195 -36.496 34.191 1.00 40.34 214 GLU A CA 1
ATOM 1604 C C . GLU A 1 214 ? 7.320 -35.761 35.531 1.00 40.34 214 GLU A C 1
ATOM 1606 O O . GLU A 1 214 ? 8.407 -35.411 35.994 1.00 40.34 214 GLU A O 1
ATOM 1611 N N . SER A 1 215 ? 6.156 -35.492 36.113 1.00 47.72 215 SER A N 1
ATOM 1612 C CA . SER A 1 215 ? 5.968 -35.040 37.481 1.00 47.72 215 SER A CA 1
ATOM 1613 C C . SER A 1 215 ? 5.964 -36.276 38.378 1.00 47.72 215 SER A C 1
ATOM 1615 O O . SER A 1 215 ? 5.102 -37.142 38.243 1.00 47.72 215 SER A O 1
ATOM 1617 N N . THR A 1 216 ? 6.925 -36.349 39.293 1.00 46.72 216 THR A N 1
ATOM 1618 C CA . THR A 1 216 ? 6.867 -37.231 40.462 1.00 46.72 216 THR A CA 1
ATOM 1619 C C . THR A 1 216 ? 7.134 -36.408 41.706 1.00 46.72 216 THR A C 1
ATOM 1621 O O . THR A 1 216 ? 8.190 -35.787 41.844 1.00 46.72 216 THR A O 1
ATOM 1624 N N . ASP A 1 217 ? 6.133 -36.411 42.577 1.00 54.06 217 ASP A N 1
ATOM 1625 C CA . ASP A 1 217 ? 6.132 -35.837 43.911 1.00 54.06 217 ASP A CA 1
ATOM 1626 C C . ASP A 1 217 ? 7.057 -36.581 44.894 1.00 54.06 217 ASP A C 1
ATOM 1628 O O . ASP A 1 217 ? 7.248 -37.792 44.808 1.00 54.06 217 ASP A O 1
ATOM 1632 N N . ALA A 1 218 ? 7.523 -35.793 45.870 1.00 52.38 218 ALA A N 1
ATOM 1633 C CA . ALA A 1 218 ? 7.768 -36.088 47.288 1.00 52.38 218 ALA A CA 1
ATOM 1634 C C . ALA A 1 218 ? 8.700 -37.247 47.717 1.00 52.38 218 ALA A C 1
ATOM 1636 O O . ALA A 1 218 ? 8.342 -38.419 47.663 1.00 52.38 218 ALA A O 1
ATOM 1637 N N . HIS A 1 219 ? 9.805 -36.882 48.387 1.00 44.62 219 HIS A N 1
ATOM 1638 C CA . HIS A 1 219 ? 10.013 -37.259 49.796 1.00 44.62 219 HIS A CA 1
ATOM 1639 C C . HIS A 1 219 ? 11.093 -36.410 50.491 1.00 44.62 219 HIS A C 1
ATOM 1641 O O . HIS A 1 219 ? 12.176 -36.185 49.956 1.00 44.62 219 HIS A O 1
ATOM 1647 N N . ASP A 1 220 ? 10.766 -35.981 51.712 1.00 49.44 220 ASP A N 1
ATOM 1648 C CA . ASP A 1 220 ? 11.659 -35.428 52.732 1.00 49.44 220 ASP A CA 1
ATOM 1649 C C . ASP A 1 220 ? 12.861 -36.332 53.035 1.00 49.44 220 ASP A C 1
ATOM 1651 O O . ASP A 1 220 ? 12.699 -37.541 53.220 1.00 49.44 220 ASP A O 1
ATOM 1655 N N . THR A 1 221 ? 14.042 -35.740 53.245 1.00 45.06 221 THR A N 1
ATOM 1656 C CA . THR A 1 221 ? 14.929 -36.146 54.352 1.00 45.06 221 THR A CA 1
ATOM 1657 C C . THR A 1 221 ? 15.938 -35.049 54.704 1.00 45.06 221 THR A C 1
ATOM 1659 O O . THR A 1 221 ? 16.635 -34.509 53.848 1.00 45.06 221 THR A O 1
ATOM 1662 N N . GLU A 1 222 ? 15.993 -34.738 55.998 1.00 48.94 222 GLU A N 1
ATOM 1663 C CA . GLU A 1 222 ? 17.016 -33.947 56.679 1.00 48.94 222 GLU A CA 1
ATOM 1664 C C . GLU A 1 222 ? 18.440 -34.480 56.446 1.00 48.94 222 GLU A C 1
ATOM 1666 O O . GLU A 1 222 ? 18.652 -35.687 56.332 1.00 48.94 222 GLU A O 1
ATOM 1671 N N . GLY A 1 223 ? 19.430 -33.588 56.566 1.00 41.00 223 GLY A N 1
ATOM 1672 C CA . GLY A 1 223 ? 20.694 -33.959 57.206 1.00 41.00 223 GLY A CA 1
ATOM 1673 C C . GLY A 1 223 ? 21.985 -33.554 56.497 1.00 41.00 223 GLY A C 1
ATOM 1674 O O . GLY A 1 223 ? 22.475 -34.260 55.627 1.00 41.00 223 GLY A O 1
ATOM 1675 N N . THR A 1 224 ? 22.620 -32.524 57.065 1.00 39.47 224 THR A N 1
ATOM 1676 C CA . THR A 1 224 ? 24.065 -32.505 57.373 1.00 39.47 224 THR A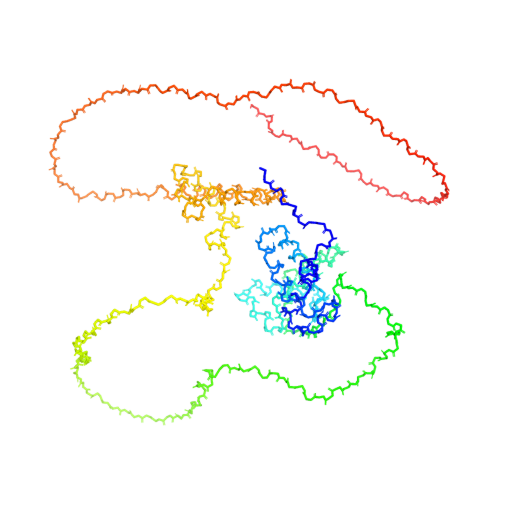 CA 1
ATOM 1677 C C . THR A 1 224 ? 25.051 -32.102 56.263 1.00 39.47 224 THR A C 1
ATOM 1679 O O . THR A 1 224 ? 25.419 -32.873 55.384 1.00 39.47 224 THR A O 1
ATOM 1682 N N . LEU A 1 225 ? 25.579 -30.878 56.419 1.00 52.53 225 LEU A N 1
ATOM 1683 C CA . LEU A 1 225 ? 26.831 -30.379 55.829 1.00 52.53 225 LEU A CA 1
ATOM 1684 C C . LEU A 1 225 ? 28.042 -31.229 56.262 1.00 52.53 225 LEU A C 1
ATOM 1686 O O . LEU A 1 225 ? 28.083 -31.701 57.401 1.00 52.53 225 LEU A O 1
ATOM 1690 N N . PRO A 1 226 ? 29.085 -31.320 55.420 1.00 61.69 226 PRO A N 1
ATOM 1691 C CA . PRO A 1 226 ? 30.350 -30.672 55.790 1.00 61.69 226 PRO A CA 1
ATOM 1692 C C . PRO A 1 226 ? 31.065 -29.988 54.598 1.00 61.69 226 PRO A C 1
ATOM 1694 O O . PRO A 1 226 ? 30.572 -30.039 53.470 1.00 61.69 226 PRO A O 1
ATOM 1697 N N . PRO A 1 227 ? 32.184 -29.276 54.852 1.00 66.00 227 PRO A N 1
ATOM 1698 C CA . PRO A 1 227 ? 32.676 -28.229 53.969 1.00 66.00 227 PRO A CA 1
ATOM 1699 C C . PRO A 1 227 ? 33.874 -28.657 53.104 1.00 66.00 227 PRO A C 1
ATOM 1701 O O . PRO A 1 227 ? 34.432 -29.739 53.256 1.00 66.00 227 PRO A O 1
ATOM 1704 N N . GLU A 1 228 ? 34.301 -27.683 52.296 1.00 37.72 228 GLU A N 1
ATOM 1705 C CA . GLU A 1 228 ? 35.690 -27.372 51.940 1.00 37.72 228 GLU A CA 1
ATOM 1706 C C . GLU A 1 228 ? 36.280 -27.803 50.579 1.00 37.72 228 GLU A C 1
ATOM 1708 O O . GLU A 1 228 ? 36.303 -28.960 50.178 1.00 37.72 228 GLU A O 1
ATOM 1713 N N . THR A 1 229 ? 36.922 -26.785 49.985 1.00 35.94 229 THR A N 1
ATOM 1714 C CA . THR A 1 229 ? 38.187 -26.825 49.231 1.00 35.94 229 THR A CA 1
ATOM 1715 C C . THR A 1 229 ? 38.137 -26.891 47.700 1.00 35.94 229 THR A C 1
ATOM 1717 O O . THR A 1 229 ? 38.213 -27.930 47.056 1.00 35.94 229 THR A O 1
ATOM 1720 N N . THR A 1 230 ? 38.101 -25.682 47.134 1.00 44.53 230 THR A N 1
ATOM 1721 C CA . THR A 1 230 ? 38.983 -25.123 46.093 1.00 44.53 230 THR A CA 1
ATOM 1722 C C . THR A 1 230 ? 39.955 -26.073 45.373 1.00 44.53 230 THR A C 1
ATOM 1724 O O . THR A 1 230 ? 40.946 -26.517 45.949 1.00 44.53 230 THR A O 1
ATOM 1727 N N . ALA A 1 231 ? 39.794 -26.200 44.051 1.00 42.31 231 ALA A N 1
ATOM 1728 C CA . ALA A 1 231 ? 40.900 -26.441 43.121 1.00 42.31 231 ALA A CA 1
ATOM 1729 C C . ALA A 1 231 ? 40.622 -25.751 41.765 1.00 42.31 231 ALA A C 1
ATOM 1731 O O . ALA A 1 231 ? 39.518 -25.885 41.233 1.00 42.31 231 ALA A O 1
ATOM 1732 N N . PRO A 1 232 ? 41.586 -25.010 41.185 1.00 51.28 232 PRO A N 1
ATOM 1733 C CA . PRO A 1 232 ? 41.430 -24.383 39.876 1.00 51.28 232 PRO A CA 1
ATOM 1734 C C . PRO A 1 232 ? 41.646 -25.402 38.746 1.00 51.28 232 PRO A C 1
ATOM 1736 O O . PRO A 1 232 ? 42.709 -26.014 38.633 1.00 51.28 232 PRO A O 1
ATOM 1739 N N . GLN A 1 233 ? 40.649 -25.560 37.873 1.00 48.72 233 GLN A N 1
ATOM 1740 C CA . GLN A 1 233 ? 40.789 -26.332 36.640 1.00 48.72 233 GLN A CA 1
ATOM 1741 C C . GLN A 1 233 ? 41.764 -25.639 35.682 1.00 48.72 233 GLN A C 1
ATOM 1743 O O . GLN A 1 233 ? 41.566 -24.500 35.261 1.00 48.72 233 GLN A O 1
ATOM 1748 N N . THR A 1 234 ? 42.830 -26.356 35.336 1.00 38.28 234 THR A N 1
ATOM 1749 C CA . THR A 1 234 ? 43.821 -25.966 34.332 1.00 38.28 234 THR A CA 1
ATOM 1750 C C . THR A 1 234 ? 43.364 -26.489 32.968 1.00 38.28 234 THR A C 1
ATOM 1752 O O . THR A 1 234 ? 43.188 -27.693 32.792 1.00 38.28 234 THR A O 1
ATOM 1755 N N . LEU A 1 235 ? 43.154 -25.593 32.001 1.00 55.25 235 LEU A N 1
ATOM 1756 C CA . LEU A 1 235 ? 42.831 -25.945 30.614 1.00 55.25 235 LEU A CA 1
ATOM 1757 C C . LEU A 1 235 ? 44.089 -26.436 29.867 1.00 55.25 235 LEU A C 1
ATOM 1759 O O . LEU A 1 235 ? 45.147 -25.813 29.994 1.00 55.25 235 LEU A O 1
ATOM 1763 N N . PRO A 1 236 ? 44.004 -27.496 29.042 1.00 54.62 236 PRO A N 1
ATOM 1764 C CA . PRO A 1 236 ? 45.140 -28.001 28.284 1.00 54.62 236 PRO A CA 1
ATOM 1765 C C . PRO A 1 236 ? 45.277 -27.264 26.941 1.00 54.62 236 PRO A C 1
ATOM 1767 O O . PRO A 1 236 ? 44.821 -27.741 25.904 1.00 54.62 236 PRO A O 1
ATOM 1770 N N . PHE A 1 237 ? 45.959 -26.117 26.926 1.00 43.09 237 PHE A N 1
ATOM 1771 C CA . PHE A 1 237 ? 46.477 -25.550 25.674 1.00 43.09 237 PHE A CA 1
ATOM 1772 C C . PHE A 1 237 ? 47.814 -26.210 25.329 1.00 43.09 237 PHE A C 1
ATOM 1774 O O . PHE A 1 237 ? 48.895 -25.744 25.690 1.00 43.09 237 PHE A O 1
ATOM 1781 N N . GLY A 1 238 ? 47.726 -27.344 24.633 1.00 38.41 238 GLY A N 1
ATOM 1782 C CA . GLY A 1 238 ? 48.872 -28.015 24.033 1.00 38.41 238 GLY A CA 1
ATOM 1783 C C . GLY A 1 238 ? 49.479 -27.175 22.910 1.00 38.41 238 GLY A C 1
ATOM 1784 O O . GLY A 1 238 ? 48.849 -26.928 21.883 1.00 38.41 238 GLY A O 1
ATOM 1785 N N . GLN A 1 239 ? 50.733 -26.773 23.106 1.00 47.19 239 GLN A N 1
ATOM 1786 C CA . GLN A 1 239 ? 51.599 -26.182 22.093 1.00 47.19 239 GLN A CA 1
ATOM 1787 C C . GLN A 1 239 ? 51.730 -27.116 20.878 1.00 47.19 239 GLN A C 1
ATOM 1789 O O . GLN A 1 239 ? 52.321 -28.191 20.976 1.00 47.19 239 GLN A O 1
ATOM 1794 N N . ARG A 1 240 ? 51.262 -26.682 19.703 1.00 41.47 240 ARG A N 1
ATOM 1795 C CA . ARG A 1 240 ? 51.729 -27.219 18.417 1.00 41.47 240 ARG A CA 1
ATOM 1796 C C . ARG A 1 240 ? 52.624 -26.190 17.741 1.00 41.47 240 ARG A C 1
ATOM 1798 O O . ARG A 1 240 ? 52.173 -25.147 17.281 1.00 41.47 240 ARG A O 1
ATOM 1805 N N . ARG A 1 241 ? 53.921 -26.506 17.727 1.00 43.44 241 ARG A N 1
ATOM 1806 C CA . ARG A 1 241 ? 54.946 -25.814 16.948 1.00 43.44 241 ARG A CA 1
ATOM 1807 C C . ARG A 1 241 ? 54.745 -26.053 15.449 1.00 43.44 241 ARG A C 1
ATOM 1809 O O . ARG A 1 241 ? 54.340 -27.130 15.022 1.00 43.44 241 ARG A O 1
ATOM 1816 N N . ALA A 1 242 ? 55.089 -24.999 14.719 1.00 46.84 242 ALA A N 1
ATOM 1817 C CA . ALA A 1 242 ? 55.238 -24.831 13.282 1.00 46.84 242 ALA A CA 1
ATOM 1818 C C . ALA A 1 242 ? 55.560 -26.090 12.458 1.00 46.84 242 ALA A C 1
ATOM 1820 O O . ALA A 1 242 ? 56.510 -26.820 12.734 1.00 46.84 242 ALA A O 1
ATOM 1821 N N . SER A 1 243 ? 54.840 -26.242 11.347 1.00 48.47 243 SER A N 1
ATOM 1822 C CA . SER A 1 243 ? 55.332 -26.912 10.143 1.00 48.47 243 SER A CA 1
ATOM 1823 C C . SER A 1 243 ? 55.158 -25.942 8.978 1.00 48.47 243 SER A C 1
ATOM 1825 O O . SER A 1 243 ? 54.042 -25.584 8.614 1.00 48.47 243 SER A O 1
ATOM 1827 N N . ILE A 1 244 ? 56.289 -25.453 8.476 1.00 53.84 244 ILE A N 1
ATOM 1828 C CA . ILE A 1 244 ? 56.413 -24.573 7.314 1.00 53.84 244 ILE A CA 1
ATOM 1829 C C . ILE A 1 244 ? 56.225 -25.446 6.060 1.00 53.84 244 ILE A C 1
ATOM 1831 O O . ILE A 1 244 ? 56.975 -26.414 5.913 1.00 53.84 244 ILE A O 1
ATOM 1835 N N . PRO A 1 245 ? 55.261 -25.165 5.165 1.00 63.53 245 PRO A N 1
ATOM 1836 C CA . PRO A 1 245 ? 55.162 -25.870 3.890 1.00 63.53 245 PRO A CA 1
ATOM 1837 C C . PRO A 1 245 ? 56.254 -25.398 2.904 1.00 63.53 245 PRO A C 1
ATOM 1839 O O . PRO A 1 245 ? 56.648 -24.229 2.941 1.00 63.53 245 PRO A O 1
ATOM 1842 N N . PRO A 1 246 ? 56.762 -26.284 2.026 1.00 69.12 246 PRO A N 1
ATOM 1843 C CA . PRO A 1 246 ? 57.781 -25.938 1.038 1.00 69.12 246 PRO A CA 1
ATOM 1844 C C . PRO A 1 246 ? 57.227 -25.024 -0.074 1.00 69.12 246 PRO A C 1
ATOM 1846 O O . PRO A 1 246 ? 56.031 -25.073 -0.373 1.00 69.12 246 PRO A O 1
ATOM 1849 N N . PRO A 1 247 ? 58.082 -24.207 -0.715 1.00 60.44 247 PRO A N 1
ATOM 1850 C CA . PRO A 1 247 ? 57.672 -23.317 -1.798 1.00 60.44 247 PRO A CA 1
ATOM 1851 C C . PRO A 1 247 ? 57.321 -24.102 -3.078 1.00 60.44 247 PRO A C 1
ATOM 1853 O O . PRO A 1 247 ? 58.000 -25.084 -3.395 1.00 60.44 247 PRO A O 1
ATOM 1856 N N . PRO A 1 248 ? 56.301 -23.677 -3.847 1.00 59.62 248 PRO A N 1
ATOM 1857 C CA . PRO A 1 248 ? 55.969 -24.304 -5.121 1.00 59.62 248 PRO A CA 1
ATOM 1858 C C . PRO A 1 248 ? 57.008 -23.985 -6.209 1.00 59.62 248 PRO A C 1
ATOM 1860 O O . PRO A 1 248 ? 57.539 -22.877 -6.298 1.00 59.62 248 PRO A O 1
ATOM 1863 N N . ALA A 1 249 ? 57.280 -24.989 -7.044 1.00 57.16 249 ALA A N 1
ATOM 1864 C CA . ALA A 1 249 ? 58.164 -24.928 -8.204 1.00 57.16 249 ALA A CA 1
ATOM 1865 C C . ALA A 1 249 ? 57.632 -23.983 -9.310 1.00 57.16 249 ALA A C 1
ATOM 1867 O O . ALA A 1 249 ? 56.420 -23.773 -9.407 1.00 57.16 249 ALA A O 1
ATOM 1868 N N . PRO A 1 250 ? 58.509 -23.432 -10.174 1.00 58.16 250 PRO A N 1
ATOM 1869 C CA . PRO A 1 250 ? 58.107 -22.513 -11.235 1.00 58.16 250 PRO A CA 1
ATOM 1870 C C . PRO A 1 250 ? 57.370 -23.254 -12.359 1.00 58.16 250 PRO A C 1
ATOM 1872 O O . PRO A 1 250 ? 57.933 -24.133 -13.012 1.00 58.16 250 PRO A O 1
ATOM 1875 N N . ILE A 1 251 ? 56.111 -22.881 -12.602 1.00 47.34 251 ILE A N 1
ATOM 1876 C CA . ILE A 1 251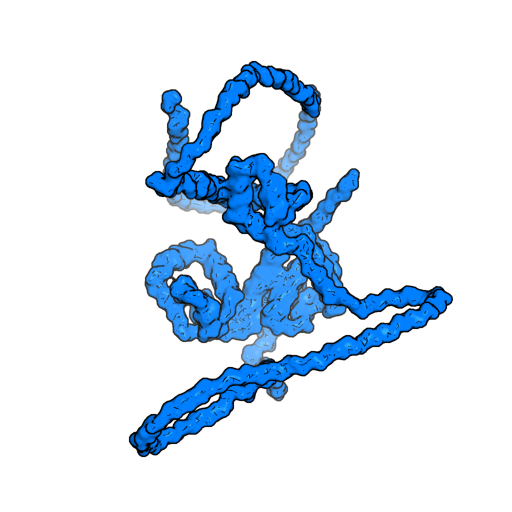 ? 55.306 -23.421 -13.703 1.00 47.34 251 ILE A CA 1
ATOM 1877 C C . ILE A 1 251 ? 55.588 -22.638 -14.989 1.00 47.34 251 ILE A C 1
ATOM 1879 O O . ILE A 1 251 ? 55.587 -21.406 -15.029 1.00 47.34 251 ILE A O 1
ATOM 1883 N N . HIS A 1 252 ? 55.846 -23.414 -16.039 1.00 44.5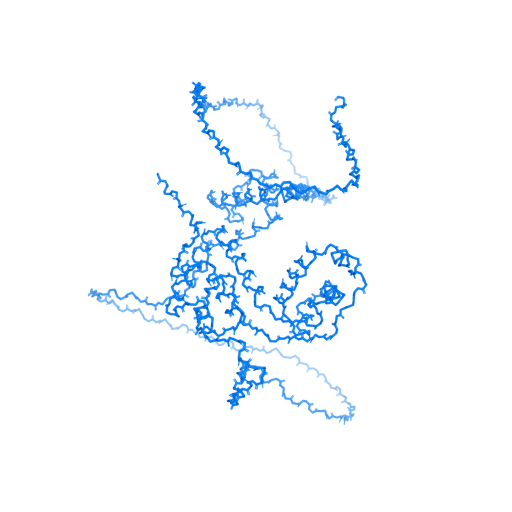6 252 HIS A N 1
ATOM 1884 C CA . HIS A 1 252 ? 56.030 -23.016 -17.425 1.00 44.56 252 HIS A CA 1
ATOM 1885 C C . HIS A 1 252 ? 54.887 -22.145 -17.964 1.00 44.56 252 HIS A C 1
ATOM 1887 O O . HIS A 1 252 ? 53.709 -22.421 -17.759 1.00 44.56 252 HIS A O 1
ATOM 1893 N N . LYS A 1 253 ? 55.263 -21.136 -18.756 1.00 50.28 253 LYS A N 1
ATOM 1894 C CA . LYS A 1 253 ? 54.364 -20.378 -19.629 1.00 50.28 253 LYS A CA 1
ATOM 1895 C C . LYS A 1 253 ? 53.741 -21.321 -20.660 1.00 50.28 253 LYS A C 1
ATOM 1897 O O . LYS A 1 253 ? 54.457 -21.811 -21.532 1.00 50.28 253 LYS A O 1
ATOM 1902 N N . GLN A 1 254 ? 52.427 -21.508 -20.605 1.00 38.16 254 GLN A N 1
ATOM 1903 C CA . GLN A 1 254 ? 51.665 -22.050 -21.720 1.00 38.16 254 GLN A CA 1
ATOM 1904 C C . GLN A 1 254 ? 50.427 -21.181 -21.948 1.00 38.16 254 GLN A C 1
ATOM 1906 O O . GLN A 1 254 ? 49.654 -20.899 -21.040 1.00 38.16 254 GLN A O 1
ATOM 1911 N N . SER A 1 255 ? 50.362 -20.671 -23.172 1.00 45.09 255 SER A N 1
ATOM 1912 C CA . SER A 1 255 ? 49.338 -19.803 -23.736 1.00 45.09 255 SER A CA 1
ATOM 1913 C C . SER A 1 255 ? 48.126 -20.636 -24.150 1.00 45.09 255 SER A C 1
ATOM 1915 O O . SER A 1 255 ? 48.321 -21.688 -24.756 1.00 45.09 255 SER A O 1
ATOM 1917 N N . GLY A 1 256 ? 46.911 -20.134 -23.917 1.00 39.50 256 GLY A N 1
ATOM 1918 C CA . GLY A 1 256 ? 45.692 -20.642 -24.556 1.00 39.50 256 GLY A CA 1
ATOM 1919 C C . GLY A 1 256 ? 44.449 -20.572 -23.670 1.00 39.50 256 GLY A C 1
ATOM 1920 O O . GLY A 1 256 ? 44.421 -21.194 -22.618 1.00 39.50 256 GLY A O 1
ATOM 1921 N N . ASP A 1 257 ? 43.447 -19.840 -24.157 1.00 34.25 257 ASP A N 1
ATOM 1922 C CA . ASP A 1 257 ? 42.027 -19.846 -23.780 1.00 34.25 257 ASP A CA 1
ATOM 1923 C C . ASP A 1 257 ? 41.608 -19.354 -22.384 1.00 34.25 257 ASP A C 1
ATOM 1925 O O . ASP A 1 257 ? 41.502 -20.086 -21.404 1.00 34.25 257 ASP A O 1
ATOM 1929 N N . THR A 1 258 ? 41.219 -18.076 -22.344 1.00 36.31 258 THR A N 1
ATOM 1930 C CA . THR A 1 258 ? 40.285 -17.519 -21.359 1.00 36.31 258 THR A CA 1
ATOM 1931 C C . THR A 1 258 ? 38.897 -18.132 -21.541 1.00 36.31 258 THR A C 1
ATOM 1933 O O . THR A 1 258 ? 38.078 -17.635 -22.314 1.00 36.31 258 THR A O 1
ATOM 1936 N N . VAL A 1 259 ? 38.624 -19.191 -20.785 1.00 33.91 259 VAL A N 1
ATOM 1937 C CA . VAL A 1 259 ? 37.276 -19.507 -20.306 1.00 33.91 259 VAL A CA 1
ATOM 1938 C C . VAL A 1 259 ? 37.002 -18.552 -19.147 1.00 33.91 259 VAL A C 1
ATOM 1940 O O . VAL A 1 259 ? 37.720 -18.563 -18.148 1.00 33.91 259 VAL A O 1
ATOM 1943 N N . VAL A 1 260 ? 36.018 -17.668 -19.310 1.00 36.59 260 VAL A N 1
ATOM 1944 C CA . VAL A 1 260 ? 35.565 -16.786 -18.231 1.00 36.59 260 VAL A CA 1
ATOM 1945 C C . VAL A 1 260 ? 34.719 -17.639 -17.295 1.00 36.59 260 VAL A C 1
ATOM 1947 O O . VAL A 1 260 ? 33.614 -18.055 -17.638 1.00 36.59 260 VAL A O 1
ATOM 1950 N N . ASP A 1 261 ? 35.327 -17.963 -16.163 1.00 30.20 261 ASP A N 1
ATOM 1951 C CA . ASP A 1 261 ? 34.774 -18.753 -15.078 1.00 30.20 261 ASP A CA 1
ATOM 1952 C C . ASP A 1 261 ? 33.607 -18.011 -14.412 1.00 30.20 261 ASP A C 1
ATOM 1954 O O . ASP A 1 261 ? 33.673 -16.811 -14.130 1.00 30.20 261 ASP A O 1
ATOM 1958 N N . ALA A 1 262 ? 32.522 -18.750 -14.208 1.00 41.09 262 ALA A N 1
ATOM 1959 C CA . ALA A 1 262 ? 31.307 -18.317 -13.549 1.00 41.09 262 ALA A CA 1
ATOM 1960 C C . ALA A 1 262 ? 31.448 -18.617 -12.055 1.00 41.09 262 ALA A C 1
ATOM 1962 O O . ALA A 1 262 ? 31.361 -19.771 -11.644 1.00 41.09 262 ALA A O 1
ATOM 1963 N N . GLY A 1 263 ? 31.658 -17.589 -11.233 1.00 34.47 263 GLY A N 1
ATOM 1964 C CA . GLY A 1 263 ? 31.737 -17.810 -9.792 1.00 34.47 263 GLY A CA 1
ATOM 1965 C C . GLY A 1 263 ? 32.178 -16.607 -8.974 1.00 34.47 263 GLY A C 1
ATOM 1966 O O . GLY A 1 263 ? 33.281 -16.619 -8.449 1.00 34.47 263 GLY A O 1
ATOM 1967 N N . ASP A 1 264 ? 31.309 -15.601 -8.844 1.00 28.56 264 ASP A N 1
ATOM 1968 C CA . ASP A 1 264 ? 31.071 -14.889 -7.573 1.00 28.56 264 ASP A CA 1
ATOM 1969 C C . ASP A 1 264 ? 29.790 -14.043 -7.741 1.00 28.56 264 ASP A C 1
ATOM 1971 O O . ASP A 1 264 ? 29.835 -12.856 -8.066 1.00 28.56 264 ASP A O 1
ATOM 1975 N N . GLU A 1 265 ? 28.616 -14.673 -7.602 1.00 33.62 265 GLU A N 1
ATOM 1976 C CA . GLU A 1 265 ? 27.315 -13.988 -7.527 1.00 33.62 265 GLU A CA 1
ATOM 1977 C C . GLU A 1 265 ? 27.201 -13.245 -6.187 1.00 33.62 265 GLU A C 1
ATOM 1979 O O . GLU A 1 265 ? 26.468 -13.625 -5.274 1.00 33.62 265 GLU A O 1
ATOM 1984 N N . ARG A 1 266 ? 27.940 -12.142 -6.061 1.00 33.16 266 ARG A N 1
ATOM 1985 C CA . ARG A 1 266 ? 27.534 -11.059 -5.171 1.00 33.16 266 ARG A CA 1
ATOM 1986 C C . ARG A 1 266 ? 26.487 -10.249 -5.909 1.00 33.16 266 ARG A C 1
ATOM 1988 O O . ARG A 1 266 ? 26.798 -9.482 -6.815 1.00 33.16 266 ARG A O 1
ATOM 1995 N N . ASP A 1 267 ? 25.250 -10.486 -5.506 1.00 30.73 267 ASP A N 1
ATOM 1996 C CA . ASP A 1 267 ? 24.071 -9.673 -5.771 1.00 30.73 267 ASP A CA 1
ATOM 1997 C C . ASP A 1 267 ? 24.446 -8.174 -5.857 1.00 30.73 267 ASP A C 1
ATOM 1999 O O . ASP A 1 267 ? 24.939 -7.616 -4.866 1.00 30.73 267 ASP A O 1
ATOM 2003 N N . PRO A 1 268 ? 24.287 -7.497 -7.013 1.00 37.06 268 PRO A N 1
ATOM 2004 C CA . PRO A 1 268 ? 24.453 -6.057 -7.113 1.00 37.06 268 PRO A CA 1
ATOM 2005 C C . PRO A 1 268 ? 23.242 -5.396 -6.451 1.00 37.06 268 PRO A C 1
ATOM 2007 O O . PRO A 1 268 ? 22.349 -4.851 -7.099 1.00 37.06 268 PRO A O 1
ATOM 2010 N N . THR A 1 269 ? 23.210 -5.442 -5.121 1.00 33.75 269 THR A N 1
ATOM 2011 C CA . THR A 1 269 ? 22.363 -4.572 -4.318 1.00 33.75 269 THR A CA 1
ATOM 2012 C C . THR A 1 269 ? 22.652 -3.134 -4.732 1.00 33.75 269 THR A C 1
ATOM 2014 O O . THR A 1 269 ? 23.750 -2.635 -4.500 1.00 33.75 269 THR A O 1
ATOM 2017 N N . LEU A 1 270 ? 21.664 -2.536 -5.398 1.00 40.81 270 LEU A N 1
ATOM 2018 C CA . LEU A 1 270 ? 21.436 -1.122 -5.701 1.00 40.81 270 LEU A CA 1
ATOM 2019 C C . LEU A 1 270 ? 22.513 -0.142 -5.173 1.00 40.81 270 LEU A C 1
ATOM 2021 O O . LEU A 1 270 ? 22.750 -0.099 -3.964 1.00 40.81 270 LEU A O 1
ATOM 2025 N N . PRO A 1 271 ? 23.058 0.769 -6.005 1.00 38.19 271 PRO A N 1
ATOM 2026 C CA . PRO A 1 271 ? 24.095 1.733 -5.611 1.00 38.19 271 PRO A CA 1
ATOM 2027 C C . PRO A 1 271 ? 23.589 2.860 -4.687 1.00 38.19 271 PRO A C 1
ATOM 2029 O O . PRO A 1 271 ? 24.252 3.884 -4.518 1.00 38.19 271 PRO A O 1
ATOM 2032 N N . PHE A 1 272 ? 22.420 2.699 -4.063 1.00 42.34 272 PHE A N 1
ATOM 2033 C CA . PHE A 1 272 ? 22.002 3.539 -2.950 1.00 42.34 272 PHE A CA 1
ATOM 2034 C C . PHE A 1 272 ? 22.687 3.016 -1.692 1.00 42.34 272 PHE A C 1
ATOM 2036 O O . PHE A 1 272 ? 22.114 2.255 -0.911 1.00 42.34 272 PHE A O 1
ATOM 2043 N N . GLU A 1 273 ? 23.945 3.416 -1.508 1.00 47.88 273 GLU A N 1
ATOM 2044 C CA . GLU A 1 273 ? 24.634 3.271 -0.230 1.00 47.88 273 GLU A CA 1
ATOM 2045 C C . GLU A 1 273 ? 23.674 3.692 0.893 1.00 47.88 273 GLU A C 1
ATOM 2047 O O . GLU A 1 273 ? 23.066 4.766 0.830 1.00 47.88 273 GLU A O 1
ATOM 2052 N N . ARG A 1 274 ? 23.515 2.834 1.913 1.00 51.78 274 ARG A N 1
ATOM 2053 C CA . ARG A 1 274 ? 22.553 2.992 3.025 1.00 51.78 274 ARG A CA 1
ATOM 2054 C C . ARG A 1 274 ? 22.519 4.398 3.648 1.00 51.78 274 ARG A C 1
ATOM 2056 O O . ARG A 1 274 ? 21.506 4.753 4.241 1.00 51.78 274 ARG A O 1
ATOM 2063 N N . GLY A 1 275 ? 23.583 5.194 3.509 1.00 53.75 275 GLY A N 1
ATOM 2064 C CA . GLY A 1 275 ? 23.646 6.580 3.976 1.00 53.75 275 GLY A CA 1
ATOM 2065 C C . GLY A 1 275 ? 22.681 7.539 3.265 1.00 53.75 275 GLY A C 1
ATOM 2066 O O . GLY A 1 275 ? 21.998 8.315 3.929 1.00 53.75 275 GLY A O 1
ATOM 2067 N N . ALA A 1 276 ? 22.545 7.459 1.936 1.00 56.72 276 ALA A N 1
ATOM 2068 C CA . ALA A 1 276 ? 21.753 8.431 1.170 1.00 56.72 276 ALA A CA 1
ATOM 2069 C C . ALA A 1 276 ? 20.234 8.215 1.304 1.00 56.72 276 ALA A C 1
ATOM 2071 O O . ALA A 1 276 ? 19.454 9.164 1.200 1.00 56.72 276 ALA A O 1
ATOM 2072 N N . LEU A 1 277 ? 19.800 6.982 1.594 1.00 61.72 277 LEU A N 1
ATOM 2073 C CA . LEU A 1 277 ? 18.383 6.651 1.779 1.00 61.72 277 LEU A CA 1
ATOM 2074 C C . LEU A 1 277 ? 17.768 7.382 2.980 1.00 61.72 277 LEU A C 1
ATOM 2076 O O . LEU A 1 277 ? 16.592 7.746 2.936 1.00 61.72 277 LEU A O 1
ATOM 2080 N N . GLY A 1 278 ? 18.559 7.672 4.020 1.00 75.56 278 GLY A N 1
ATOM 2081 C CA . GLY A 1 278 ? 18.087 8.397 5.202 1.00 75.56 278 GLY A CA 1
ATOM 2082 C C . GLY A 1 278 ? 17.629 9.827 4.900 1.00 75.56 278 GLY A C 1
ATOM 2083 O O . GLY A 1 278 ? 16.701 10.320 5.537 1.00 75.56 278 GLY A O 1
ATOM 2084 N N . LEU A 1 279 ? 18.207 10.471 3.881 1.00 81.69 279 LEU A N 1
ATOM 2085 C CA . LEU A 1 279 ? 17.880 11.848 3.495 1.00 81.69 279 LEU A CA 1
ATOM 2086 C C . LEU A 1 279 ? 16.584 11.967 2.686 1.00 81.69 279 LEU A C 1
ATOM 2088 O O . LEU A 1 279 ? 16.168 13.075 2.357 1.00 81.69 279 LEU A O 1
ATOM 2092 N N . THR A 1 280 ? 15.916 10.849 2.392 1.00 82.94 280 THR A N 1
ATOM 2093 C CA . THR A 1 280 ? 14.554 10.856 1.832 1.00 82.94 280 THR A CA 1
ATOM 2094 C C . THR A 1 280 ? 13.484 11.158 2.892 1.00 82.94 280 THR A C 1
ATOM 2096 O O . THR A 1 280 ? 12.335 11.449 2.545 1.00 82.94 280 THR A O 1
ATOM 2099 N N . MET A 1 281 ? 13.857 11.141 4.178 1.00 90.25 281 MET A N 1
ATOM 2100 C CA . MET A 1 281 ? 13.007 11.521 5.309 1.00 90.25 281 MET A CA 1
ATOM 2101 C C . MET A 1 281 ? 13.119 13.023 5.593 1.00 90.25 281 MET A C 1
ATOM 2103 O O . MET A 1 281 ? 14.221 13.570 5.644 1.00 90.25 281 MET A O 1
ATOM 2107 N N . LEU A 1 282 ? 11.976 13.682 5.814 1.00 94.00 282 LEU A N 1
ATOM 2108 C CA . LEU A 1 282 ? 11.900 15.137 6.002 1.00 94.00 282 LEU A CA 1
ATOM 2109 C C . LEU A 1 282 ? 12.765 15.621 7.170 1.00 94.00 282 LEU A C 1
ATOM 2111 O O . LEU A 1 282 ? 13.526 16.571 7.010 1.00 94.00 282 LEU A O 1
ATOM 2115 N N . ASP A 1 283 ? 12.697 14.926 8.305 1.00 93.50 283 ASP A N 1
ATOM 2116 C CA . ASP A 1 283 ? 13.427 15.296 9.521 1.00 93.50 283 ASP A CA 1
ATOM 2117 C C . ASP A 1 283 ? 14.945 15.239 9.321 1.00 93.50 283 ASP A C 1
ATOM 2119 O O . ASP A 1 283 ? 15.667 16.113 9.791 1.00 93.50 283 ASP A O 1
ATOM 2123 N N . ARG A 1 284 ? 15.439 14.248 8.566 1.00 94.38 284 ARG A N 1
ATOM 2124 C CA . ARG A 1 284 ? 16.872 14.095 8.268 1.00 94.38 284 ARG A CA 1
ATOM 2125 C C . ARG A 1 284 ? 17.372 15.146 7.287 1.00 94.38 284 ARG A C 1
ATOM 2127 O O . ARG A 1 284 ? 18.486 15.641 7.436 1.00 94.38 284 ARG A O 1
ATOM 2134 N N . TYR A 1 285 ? 16.554 15.514 6.304 1.00 96.81 285 TYR A N 1
ATOM 2135 C CA . TYR A 1 285 ? 16.892 16.613 5.404 1.00 96.81 285 TYR A CA 1
ATOM 2136 C C . TYR A 1 285 ? 16.863 17.971 6.123 1.00 96.81 285 TYR A C 1
ATOM 2138 O O . TYR A 1 285 ? 17.735 18.810 5.891 1.00 96.81 285 TYR A O 1
ATOM 2146 N N . ALA A 1 286 ? 15.914 18.172 7.044 1.00 97.12 286 ALA A N 1
ATOM 2147 C CA . ALA A 1 286 ? 15.864 19.350 7.908 1.00 97.12 286 ALA A CA 1
ATOM 2148 C C . ALA A 1 286 ? 17.079 19.426 8.847 1.00 97.12 286 ALA A C 1
ATOM 2150 O O . ALA A 1 286 ? 17.696 20.481 8.961 1.00 97.12 286 ALA A O 1
ATOM 2151 N N . GLU A 1 287 ? 17.482 18.305 9.450 1.00 96.56 287 GLU A N 1
ATOM 2152 C CA . GLU A 1 287 ? 18.700 18.200 10.261 1.00 96.56 287 GLU A CA 1
ATOM 2153 C C . GLU A 1 287 ? 19.953 18.561 9.448 1.00 96.56 287 GLU A C 1
ATOM 2155 O O . GLU A 1 287 ? 20.762 19.372 9.893 1.00 96.56 287 GLU A O 1
ATOM 2160 N N . LEU A 1 288 ? 20.093 18.036 8.225 1.00 96.94 288 LEU A N 1
ATOM 2161 C CA . LEU A 1 288 ? 21.181 18.409 7.316 1.00 96.94 288 LEU A CA 1
ATOM 2162 C C . LEU A 1 288 ? 21.201 19.922 7.049 1.00 96.94 288 LEU A C 1
ATOM 2164 O O . LEU A 1 288 ? 22.247 20.557 7.177 1.00 96.94 288 LEU A O 1
ATOM 2168 N N . ALA A 1 289 ? 20.053 20.511 6.708 1.00 97.81 289 ALA A N 1
ATOM 2169 C CA . ALA A 1 289 ? 19.948 21.945 6.449 1.00 97.81 289 ALA A CA 1
ATOM 2170 C C . ALA A 1 289 ? 20.274 22.793 7.693 1.00 97.81 289 ALA A C 1
ATOM 2172 O O . ALA A 1 289 ? 20.956 23.812 7.568 1.00 97.81 289 ALA A O 1
ATOM 2173 N N . ALA A 1 290 ? 19.843 22.365 8.883 1.00 97.75 290 ALA A N 1
ATOM 2174 C CA . ALA A 1 290 ? 20.180 23.011 10.150 1.00 97.75 290 ALA A CA 1
ATOM 2175 C C . ALA A 1 290 ? 21.691 22.949 10.429 1.00 97.75 290 ALA A C 1
ATOM 2177 O O . ALA A 1 290 ? 22.309 23.984 10.674 1.00 97.75 290 ALA A O 1
ATOM 2178 N N . ARG A 1 291 ? 22.323 21.776 10.282 1.00 97.62 291 ARG A N 1
ATOM 2179 C CA . ARG A 1 291 ? 23.777 21.602 10.465 1.00 97.62 291 ARG A CA 1
ATOM 2180 C C . ARG A 1 291 ? 24.595 22.488 9.522 1.00 97.62 291 ARG A C 1
ATOM 2182 O O . ARG A 1 291 ? 25.568 23.100 9.954 1.00 97.62 291 ARG A O 1
ATOM 2189 N N . LEU A 1 292 ? 24.194 22.586 8.252 1.00 97.31 292 LEU A N 1
ATOM 2190 C CA . LEU A 1 292 ? 24.866 23.441 7.263 1.00 97.31 292 LEU A CA 1
ATOM 2191 C C . LEU A 1 292 ? 24.729 24.935 7.578 1.00 97.31 292 LEU A C 1
ATOM 2193 O O . LEU A 1 292 ? 25.649 25.696 7.292 1.00 97.31 292 LEU A O 1
ATOM 2197 N N . ARG A 1 293 ? 23.597 25.358 8.155 1.00 98.00 293 ARG A N 1
ATOM 2198 C CA . ARG A 1 293 ? 23.385 26.744 8.602 1.00 98.00 293 ARG A CA 1
ATOM 2199 C C . ARG A 1 293 ? 24.175 27.069 9.871 1.00 98.00 293 ARG A C 1
ATOM 2201 O O . ARG A 1 293 ? 24.673 28.181 9.983 1.00 98.00 293 ARG A O 1
ATOM 2208 N N . ALA A 1 294 ? 24.289 26.115 10.794 1.00 97.00 294 ALA A N 1
ATOM 2209 C CA . ALA A 1 294 ? 25.015 26.289 12.050 1.00 97.00 294 ALA A CA 1
ATOM 2210 C C . ALA A 1 294 ? 26.545 26.325 11.865 1.00 97.00 294 ALA A C 1
ATOM 2212 O O . ALA A 1 294 ? 27.220 27.042 12.594 1.00 97.00 294 ALA A O 1
ATOM 2213 N N . ALA A 1 295 ? 27.088 25.573 10.900 1.00 97.31 295 ALA A N 1
ATOM 2214 C CA . ALA A 1 295 ? 28.532 25.464 10.659 1.00 97.31 295 ALA A CA 1
ATOM 2215 C C . ALA A 1 295 ? 28.866 25.483 9.149 1.00 97.31 295 ALA A C 1
ATOM 2217 O O . ALA A 1 295 ? 29.234 24.444 8.579 1.00 97.31 295 ALA A O 1
ATOM 2218 N N . PRO A 1 296 ? 28.723 26.635 8.459 1.00 97.38 296 PRO A N 1
ATOM 2219 C CA . PRO A 1 296 ? 28.936 26.734 7.011 1.00 97.38 296 PRO A CA 1
ATOM 2220 C C . PRO A 1 296 ? 30.365 26.360 6.580 1.00 97.38 296 PRO A C 1
ATOM 2222 O O . PRO A 1 296 ? 30.564 25.759 5.520 1.00 97.38 296 PRO A O 1
ATOM 2225 N N . GLU A 1 297 ? 31.361 26.633 7.422 1.00 96.81 297 GLU A N 1
ATOM 2226 C CA . GLU A 1 297 ? 32.766 26.270 7.217 1.00 96.81 297 GLU A CA 1
ATOM 2227 C C . GLU A 1 297 ? 33.018 24.755 7.252 1.00 96.81 297 GLU A C 1
ATOM 2229 O O . GLU A 1 297 ? 34.012 24.280 6.704 1.00 96.81 297 GLU A O 1
ATOM 2234 N N . ARG A 1 298 ? 32.102 23.974 7.843 1.00 97.31 298 ARG A N 1
ATOM 2235 C CA . ARG A 1 298 ? 32.157 22.503 7.888 1.00 97.31 298 ARG A CA 1
ATOM 2236 C C . ARG A 1 298 ? 31.273 21.833 6.838 1.00 97.31 298 ARG A C 1
ATOM 2238 O O . ARG A 1 298 ? 31.109 20.613 6.886 1.00 97.31 298 ARG A O 1
ATOM 2245 N N . SER A 1 299 ? 30.718 22.589 5.893 1.00 96.38 299 SER A N 1
ATOM 2246 C CA . SER A 1 299 ? 29.754 22.084 4.906 1.00 96.38 299 SER A CA 1
ATOM 2247 C C . SER A 1 299 ? 30.223 20.819 4.178 1.00 96.38 299 SER A C 1
ATOM 2249 O O . SER A 1 299 ? 29.501 19.825 4.165 1.00 96.38 299 SER A O 1
ATOM 2251 N N . ASP A 1 300 ? 31.453 20.786 3.660 1.00 96.25 300 ASP A N 1
ATOM 2252 C CA . ASP A 1 300 ? 31.985 19.598 2.977 1.00 96.25 300 ASP A CA 1
ATOM 2253 C C . ASP A 1 300 ? 32.183 18.389 3.901 1.00 96.25 300 ASP A C 1
ATOM 2255 O O . ASP A 1 300 ? 31.999 17.249 3.472 1.00 96.25 300 ASP A O 1
ATOM 2259 N N . ALA A 1 301 ? 32.542 18.614 5.168 1.00 96.81 301 ALA A N 1
ATOM 2260 C CA . ALA A 1 301 ? 32.667 17.539 6.149 1.00 96.81 301 ALA A CA 1
ATOM 2261 C C . ALA A 1 301 ? 31.292 16.950 6.494 1.00 96.81 301 ALA A C 1
ATOM 2263 O O . ALA A 1 301 ? 31.130 15.735 6.446 1.00 96.81 301 ALA A O 1
ATOM 2264 N N . ILE A 1 302 ? 30.294 17.808 6.737 1.00 96.62 302 ILE A N 1
ATOM 2265 C CA . ILE A 1 302 ? 28.905 17.409 7.012 1.00 96.62 302 ILE A CA 1
ATOM 2266 C C . ILE A 1 302 ? 28.325 16.623 5.829 1.00 96.62 302 ILE A C 1
ATOM 2268 O O . ILE A 1 302 ? 27.717 15.571 6.020 1.00 96.62 302 ILE A O 1
ATOM 2272 N N . MET A 1 303 ? 28.540 17.099 4.599 1.00 95.75 303 MET A N 1
ATOM 2273 C CA . MET A 1 303 ? 28.081 16.401 3.396 1.00 95.75 303 MET A CA 1
ATOM 2274 C C . MET A 1 303 ? 28.758 15.032 3.245 1.00 95.75 303 MET A C 1
ATOM 2276 O O . MET A 1 303 ? 28.079 14.048 2.961 1.00 95.75 303 MET A O 1
ATOM 2280 N N . ARG A 1 304 ? 30.072 14.936 3.494 1.00 95.19 304 ARG A N 1
ATOM 2281 C CA . ARG A 1 304 ? 30.811 13.664 3.443 1.00 95.19 304 ARG A CA 1
ATOM 2282 C C . ARG A 1 304 ? 30.333 12.667 4.503 1.00 95.19 304 ARG A C 1
ATOM 2284 O O . ARG A 1 304 ? 30.165 11.498 4.179 1.00 95.19 304 ARG A O 1
ATOM 2291 N N . GLU A 1 305 ? 30.076 13.117 5.732 1.00 94.31 305 GLU A N 1
ATOM 2292 C CA . GLU A 1 305 ? 29.539 12.279 6.820 1.00 94.31 305 GLU A CA 1
ATOM 2293 C C . GLU A 1 305 ? 28.196 11.626 6.453 1.00 94.31 305 GLU A C 1
ATOM 2295 O O . GLU A 1 305 ? 27.905 10.514 6.886 1.00 94.31 305 GLU A O 1
ATOM 2300 N N . LEU A 1 306 ? 27.393 12.297 5.623 1.00 91.75 306 LEU A N 1
ATOM 2301 C CA . LEU A 1 306 ? 26.090 11.817 5.159 1.00 91.75 306 LEU A CA 1
ATOM 2302 C C . LEU A 1 306 ? 26.150 11.083 3.807 1.00 91.75 306 LEU A C 1
ATOM 2304 O O . LEU A 1 306 ? 25.108 10.770 3.232 1.00 91.75 306 LEU A O 1
ATOM 2308 N N . GLY A 1 307 ? 27.348 10.813 3.276 1.00 92.94 307 GLY A N 1
ATOM 2309 C CA . GLY A 1 307 ? 27.532 10.144 1.981 1.00 92.94 307 GLY A CA 1
ATOM 2310 C C . GLY A 1 307 ? 27.224 11.020 0.755 1.00 92.94 307 GLY A C 1
ATOM 2311 O O . GLY A 1 307 ? 27.063 10.501 -0.350 1.00 92.94 307 GLY A O 1
ATOM 2312 N N . LEU A 1 308 ? 27.141 12.343 0.933 1.00 95.00 308 LEU A N 1
ATOM 2313 C CA . LEU A 1 308 ? 26.976 13.355 -0.121 1.00 95.00 308 LEU A CA 1
ATOM 2314 C C . LEU A 1 308 ? 28.322 13.984 -0.513 1.00 95.00 308 LEU A C 1
ATOM 2316 O O . LEU A 1 308 ? 28.472 15.201 -0.639 1.00 95.00 308 LEU A O 1
ATOM 2320 N N . ASP A 1 309 ? 29.338 13.152 -0.672 1.00 94.62 309 ASP A N 1
ATOM 2321 C CA . ASP A 1 309 ? 30.708 13.548 -0.983 1.00 94.62 309 ASP A CA 1
ATOM 2322 C C . ASP A 1 309 ? 30.868 14.174 -2.381 1.00 94.62 309 ASP A C 1
ATOM 2324 O O . ASP A 1 309 ? 31.705 15.059 -2.554 1.00 94.62 309 ASP A O 1
ATOM 2328 N N . THR A 1 310 ? 30.025 13.790 -3.341 1.00 94.06 310 THR A N 1
ATOM 2329 C CA . THR A 1 310 ? 30.031 14.297 -4.726 1.00 94.06 310 THR A CA 1
ATOM 2330 C C . THR A 1 310 ? 28.981 15.384 -4.979 1.00 94.06 310 THR A C 1
ATOM 2332 O O . THR A 1 310 ? 27.911 15.414 -4.361 1.00 94.06 310 THR A O 1
ATOM 2335 N N . VAL A 1 311 ? 29.266 16.286 -5.926 1.00 93.38 311 VAL A N 1
ATOM 2336 C CA . VAL A 1 311 ? 28.360 17.385 -6.309 1.00 93.38 311 VAL A CA 1
ATOM 2337 C C . VAL A 1 311 ? 27.067 16.838 -6.914 1.00 93.38 311 VAL A C 1
ATOM 2339 O O . VAL A 1 311 ? 25.981 17.327 -6.606 1.00 93.38 311 VAL A O 1
ATOM 2342 N N . GLU A 1 312 ? 27.165 15.781 -7.714 1.00 88.00 312 GLU A N 1
ATOM 2343 C CA . GLU A 1 312 ? 26.042 15.111 -8.365 1.00 88.00 312 GLU A CA 1
ATOM 2344 C C . GLU A 1 312 ? 25.064 14.531 -7.336 1.00 88.00 312 GLU A C 1
ATOM 2346 O O . GLU A 1 312 ? 23.853 14.725 -7.458 1.00 88.00 312 GLU A O 1
ATOM 2351 N N . ARG A 1 313 ? 25.570 13.882 -6.274 1.00 87.69 313 ARG A N 1
ATOM 2352 C CA . ARG A 1 313 ? 24.730 13.362 -5.180 1.00 87.69 313 ARG A CA 1
ATOM 2353 C C . ARG A 1 313 ? 24.022 14.490 -4.428 1.00 87.69 313 ARG A C 1
ATOM 2355 O O . ARG A 1 313 ? 22.816 14.396 -4.198 1.00 87.69 313 ARG A O 1
ATOM 2362 N N . ARG A 1 314 ? 24.737 15.574 -4.092 1.00 95.06 314 ARG A N 1
ATOM 2363 C CA . ARG A 1 314 ? 24.155 16.764 -3.434 1.00 95.06 314 ARG A CA 1
ATOM 2364 C C . ARG A 1 314 ? 23.029 17.365 -4.279 1.00 95.06 314 ARG A C 1
ATOM 2366 O O . ARG A 1 314 ? 21.947 17.638 -3.760 1.00 95.06 314 ARG A O 1
ATOM 2373 N N . ARG A 1 315 ? 23.274 17.520 -5.584 1.00 93.81 315 ARG A N 1
ATOM 2374 C CA . ARG A 1 315 ? 22.305 18.047 -6.550 1.00 93.81 315 ARG A CA 1
ATOM 2375 C C . ARG A 1 315 ? 21.060 17.166 -6.639 1.00 93.81 315 ARG A C 1
ATOM 2377 O O . ARG A 1 315 ? 19.959 17.684 -6.494 1.00 93.81 315 ARG A O 1
ATOM 2384 N N . ARG A 1 316 ? 21.223 15.847 -6.783 1.00 86.56 316 ARG A N 1
ATOM 2385 C CA . ARG A 1 316 ? 20.101 14.900 -6.906 1.00 86.56 316 ARG A CA 1
ATOM 2386 C C . ARG A 1 316 ? 19.192 14.903 -5.674 1.00 86.56 316 ARG A C 1
ATOM 2388 O O . ARG A 1 316 ? 17.973 14.881 -5.814 1.00 86.56 316 ARG A O 1
ATOM 2395 N N . VAL A 1 317 ? 19.767 14.962 -4.469 1.00 92.75 317 VAL A N 1
ATOM 2396 C CA . VAL A 1 317 ? 18.980 15.071 -3.226 1.00 92.75 317 VAL A CA 1
ATOM 2397 C C . VAL A 1 317 ? 18.208 16.389 -3.178 1.00 92.75 317 VAL A C 1
ATOM 2399 O O . VAL A 1 317 ? 17.038 16.395 -2.801 1.00 92.75 317 VAL A O 1
ATOM 2402 N N . HIS A 1 318 ? 18.835 17.499 -3.573 1.00 94.25 318 HIS A N 1
ATOM 2403 C CA . HIS A 1 318 ? 18.168 18.798 -3.598 1.00 94.25 318 HIS A CA 1
ATOM 2404 C C . HIS A 1 318 ? 17.017 18.846 -4.613 1.00 94.25 318 HIS A C 1
ATOM 2406 O O . HIS A 1 318 ? 15.916 19.244 -4.245 1.00 94.25 318 HIS A O 1
ATOM 2412 N N . GLU A 1 319 ? 17.237 18.370 -5.843 1.00 92.12 319 GLU A N 1
ATOM 2413 C CA . GLU A 1 319 ? 16.209 18.297 -6.893 1.00 92.12 319 GLU A CA 1
ATOM 2414 C C . GLU A 1 319 ? 15.013 17.433 -6.456 1.00 92.12 319 GLU A C 1
ATOM 2416 O O . GLU A 1 319 ? 13.860 17.822 -6.649 1.00 92.12 319 GLU A O 1
ATOM 2421 N N . LEU A 1 320 ? 15.264 16.298 -5.788 1.00 91.44 320 LEU A N 1
ATOM 2422 C CA . LEU A 1 320 ? 14.208 15.441 -5.236 1.00 91.44 320 LEU A CA 1
ATOM 2423 C C . LEU A 1 320 ? 13.341 16.196 -4.219 1.00 91.44 320 LEU A C 1
ATOM 2425 O O . LEU A 1 320 ? 12.109 16.119 -4.263 1.00 91.44 320 LEU A O 1
ATOM 2429 N N . TRP A 1 321 ? 13.963 16.935 -3.299 1.00 95.31 321 TRP A N 1
ATOM 2430 C CA . TRP A 1 321 ? 13.225 17.727 -2.315 1.00 95.31 321 TRP A CA 1
ATOM 2431 C C . TRP A 1 321 ? 12.516 18.927 -2.936 1.00 95.31 321 TRP A C 1
ATOM 2433 O O . TRP A 1 321 ? 11.399 19.237 -2.527 1.00 95.31 321 TRP A O 1
ATOM 2443 N N . GLU A 1 322 ? 13.096 19.557 -3.956 1.00 95.50 322 GLU A N 1
ATOM 2444 C CA . GLU A 1 322 ? 12.451 20.641 -4.693 1.00 95.50 322 GLU A CA 1
ATOM 2445 C C . GLU A 1 322 ? 11.159 20.165 -5.374 1.00 95.50 322 GLU A C 1
ATOM 2447 O O . GLU A 1 322 ? 10.111 20.798 -5.221 1.00 95.50 322 GLU A O 1
ATOM 2452 N N . LEU A 1 323 ? 11.199 19.010 -6.048 1.00 87.38 323 LEU A N 1
ATOM 2453 C CA . LEU A 1 323 ? 10.016 18.382 -6.644 1.00 87.38 323 LEU A CA 1
ATOM 2454 C C . LEU A 1 323 ? 8.944 18.088 -5.588 1.00 87.38 323 LEU A C 1
ATOM 2456 O O . LEU A 1 323 ? 7.768 18.394 -5.792 1.00 87.38 323 LEU A O 1
ATOM 2460 N N . ARG A 1 324 ? 9.345 17.564 -4.423 1.00 89.62 324 ARG A N 1
ATOM 2461 C CA . ARG A 1 324 ? 8.423 17.301 -3.308 1.00 89.62 324 ARG A CA 1
ATOM 2462 C C . ARG A 1 324 ? 7.790 18.567 -2.743 1.00 89.62 324 ARG A C 1
ATOM 2464 O O . ARG A 1 324 ? 6.585 18.575 -2.506 1.00 89.62 324 ARG A O 1
ATOM 2471 N N . PHE A 1 325 ? 8.567 19.629 -2.538 1.00 95.81 325 PHE A N 1
ATOM 2472 C CA . PHE A 1 325 ? 8.039 20.907 -2.058 1.00 95.81 325 PHE A CA 1
ATOM 2473 C C . PHE A 1 325 ? 7.116 21.566 -3.085 1.00 95.81 325 PHE A C 1
ATOM 2475 O O . PHE A 1 325 ? 6.141 22.205 -2.700 1.00 95.81 325 PHE A O 1
ATOM 2482 N N . ARG A 1 326 ? 7.387 21.393 -4.384 1.00 91.69 326 ARG A N 1
ATOM 2483 C CA . ARG A 1 326 ? 6.513 21.881 -5.458 1.00 91.69 326 ARG A CA 1
ATOM 2484 C C . ARG A 1 326 ? 5.177 21.139 -5.485 1.00 91.69 326 ARG A C 1
ATOM 2486 O O . ARG A 1 326 ? 4.145 21.764 -5.690 1.00 91.69 326 ARG A O 1
ATOM 2493 N N . ALA A 1 327 ? 5.197 19.827 -5.256 1.00 79.94 327 ALA A N 1
ATOM 2494 C CA . ALA A 1 327 ? 3.991 19.005 -5.200 1.00 79.94 327 ALA A CA 1
ATOM 2495 C C . ALA A 1 327 ? 3.178 19.195 -3.904 1.00 79.94 327 ALA A C 1
ATOM 2497 O O . ALA A 1 327 ? 1.988 18.888 -3.884 1.00 79.94 327 ALA A O 1
ATOM 2498 N N . ASN A 1 328 ? 3.799 19.664 -2.815 1.00 88.31 328 ASN A N 1
ATOM 2499 C CA . ASN A 1 328 ? 3.151 19.806 -1.513 1.00 88.31 328 ASN A CA 1
ATOM 2500 C C . ASN A 1 328 ? 3.672 21.037 -0.745 1.00 88.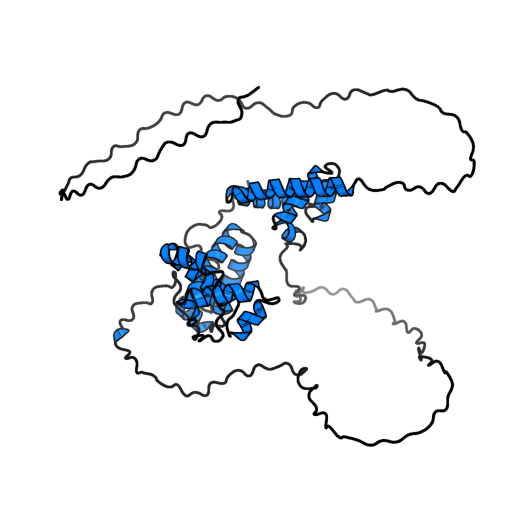31 328 ASN A C 1
ATOM 2502 O O . ASN A 1 328 ? 4.748 21.006 -0.137 1.00 88.31 328 ASN A O 1
ATOM 2506 N N . ALA A 1 329 ? 2.878 22.112 -0.743 1.00 89.75 329 ALA A N 1
ATOM 2507 C CA . ALA A 1 329 ? 3.222 23.369 -0.079 1.00 89.75 329 ALA A CA 1
ATOM 2508 C C . ALA A 1 329 ? 3.305 23.237 1.456 1.00 89.75 329 ALA A C 1
ATOM 2510 O O . ALA A 1 329 ? 4.224 23.788 2.068 1.00 89.75 329 ALA A O 1
ATOM 2511 N N . ASP A 1 330 ? 2.423 22.450 2.079 1.00 90.69 330 ASP A N 1
ATOM 2512 C CA . ASP A 1 330 ? 2.418 22.232 3.535 1.00 90.69 330 ASP A CA 1
ATOM 2513 C C . ASP A 1 330 ? 3.701 21.548 4.010 1.00 90.69 330 ASP A C 1
ATOM 2515 O O . ASP A 1 330 ? 4.249 21.857 5.073 1.00 90.69 330 ASP A O 1
ATOM 2519 N N . LEU A 1 331 ? 4.225 20.636 3.189 1.00 91.38 331 LEU A N 1
ATOM 2520 C CA . LEU A 1 331 ? 5.471 19.931 3.458 1.00 91.38 331 LEU A CA 1
ATOM 2521 C C . LEU A 1 331 ? 6.648 20.916 3.546 1.00 91.38 331 LEU A C 1
ATOM 2523 O O . LEU A 1 331 ? 7.499 20.777 4.428 1.00 91.38 331 LEU A O 1
ATOM 2527 N N . ARG A 1 332 ? 6.671 21.951 2.696 1.00 96.06 332 ARG A N 1
ATOM 2528 C CA . ARG A 1 332 ? 7.665 23.033 2.776 1.00 96.06 332 ARG A CA 1
ATOM 2529 C C . ARG A 1 332 ? 7.522 23.836 4.072 1.00 96.06 332 ARG A C 1
ATOM 2531 O O . ARG A 1 332 ? 8.533 24.150 4.695 1.00 96.06 332 ARG A O 1
ATOM 2538 N N . GLY A 1 333 ? 6.296 24.126 4.509 1.00 93.50 333 GLY A N 1
ATOM 2539 C CA . GLY A 1 333 ? 6.046 24.792 5.794 1.00 93.50 333 GLY A CA 1
ATOM 2540 C C . GLY A 1 333 ? 6.562 23.981 6.988 1.00 93.50 333 GLY A C 1
ATOM 2541 O O . GLY A 1 333 ? 7.241 24.514 7.866 1.00 93.50 333 GLY A O 1
ATOM 2542 N N . ARG A 1 334 ? 6.321 22.663 6.988 1.00 95.50 334 ARG A N 1
ATOM 2543 C CA . ARG A 1 334 ? 6.858 21.744 8.006 1.00 95.50 334 ARG A CA 1
ATOM 2544 C C . ARG A 1 334 ? 8.383 21.682 7.995 1.00 95.50 334 ARG A C 1
ATOM 2546 O O . ARG A 1 334 ? 8.985 21.681 9.063 1.00 95.50 334 ARG A O 1
ATOM 2553 N N . PHE A 1 335 ? 8.999 21.652 6.812 1.00 97.75 335 PHE A N 1
ATOM 2554 C CA . PHE A 1 335 ? 10.455 21.672 6.670 1.00 97.75 335 PHE A CA 1
ATOM 2555 C C . PHE A 1 335 ? 11.077 22.889 7.357 1.00 97.75 335 PHE A C 1
ATOM 2557 O O . PHE A 1 335 ? 11.999 22.729 8.148 1.00 97.75 335 PHE A O 1
ATOM 2564 N N . VAL A 1 336 ? 10.559 24.092 7.088 1.00 97.75 336 VAL A N 1
ATOM 2565 C CA . VAL A 1 336 ? 11.083 25.335 7.679 1.00 97.75 336 VAL A CA 1
ATOM 2566 C C . VAL A 1 336 ? 11.032 25.275 9.206 1.00 97.75 336 VAL A C 1
ATOM 2568 O O . VAL A 1 336 ? 12.054 25.503 9.849 1.00 97.75 336 VAL A O 1
ATOM 2571 N N . ARG A 1 337 ? 9.889 24.864 9.770 1.00 97.50 337 ARG A N 1
ATOM 2572 C CA . ARG A 1 337 ? 9.709 24.716 11.222 1.00 97.50 337 ARG A CA 1
ATOM 2573 C C . ARG A 1 337 ? 10.702 23.729 11.838 1.00 97.50 337 ARG A C 1
ATOM 2575 O O . ARG A 1 337 ? 11.302 24.025 12.863 1.00 97.50 337 ARG A O 1
ATOM 2582 N N . LEU A 1 338 ? 10.900 22.574 11.201 1.00 97.69 338 LEU A N 1
ATOM 2583 C CA . LEU A 1 338 ? 11.859 21.569 11.668 1.00 97.69 338 LEU A CA 1
ATOM 2584 C C . LEU A 1 338 ? 13.298 22.090 11.621 1.00 97.69 338 LEU A C 1
ATOM 2586 O O . LEU A 1 338 ? 14.073 21.820 12.532 1.00 97.69 338 LEU A O 1
ATOM 2590 N N . VAL A 1 339 ? 13.671 22.846 10.585 1.00 98.00 339 VAL A N 1
ATOM 2591 C CA . VAL A 1 339 ? 15.010 23.449 10.506 1.00 98.00 339 VAL A CA 1
ATOM 2592 C C . VAL A 1 339 ? 15.228 24.445 11.647 1.00 98.00 339 VAL A C 1
ATOM 2594 O O . VAL A 1 339 ? 16.299 24.442 12.246 1.00 98.00 339 VAL A O 1
ATOM 2597 N N . GLU A 1 340 ? 14.231 25.271 11.968 1.00 97.69 340 GLU A N 1
ATOM 2598 C CA . GLU A 1 340 ? 14.289 26.223 13.087 1.00 97.69 340 GLU A CA 1
ATOM 2599 C C . GLU A 1 340 ? 14.397 25.515 14.443 1.00 97.69 340 GLU A C 1
ATOM 2601 O O . GLU A 1 340 ? 15.271 25.851 15.238 1.00 97.69 340 GLU A O 1
ATOM 2606 N N . GLU A 1 341 ? 13.576 24.490 14.678 1.00 97.56 341 GLU A N 1
ATOM 2607 C CA . GLU A 1 341 ? 13.617 23.675 15.898 1.00 97.56 341 GLU A CA 1
ATOM 2608 C C . GLU A 1 341 ? 14.990 23.016 16.092 1.00 97.56 341 GLU A C 1
ATOM 2610 O O . GLU A 1 341 ? 15.574 23.070 17.176 1.00 97.56 341 GLU A O 1
ATOM 2615 N N . LYS A 1 342 ? 15.551 22.431 15.026 1.00 97.75 342 LYS A N 1
ATOM 2616 C CA . LYS A 1 342 ? 16.876 21.801 15.079 1.00 97.75 342 LYS A CA 1
ATOM 2617 C C . LYS A 1 342 ? 17.989 22.820 15.293 1.00 97.75 342 LYS A C 1
ATOM 2619 O O . LYS A 1 342 ? 18.902 22.541 16.062 1.00 97.75 342 LYS A O 1
ATOM 2624 N N . LEU A 1 343 ? 17.911 23.996 14.671 1.00 97.44 343 LEU A N 1
ATOM 2625 C CA . LEU A 1 343 ? 18.862 25.080 14.925 1.00 97.44 343 LEU A CA 1
ATOM 2626 C C . LEU A 1 343 ? 18.825 25.541 16.385 1.00 97.44 343 LEU A C 1
ATOM 2628 O O . LEU A 1 343 ? 19.884 25.709 16.984 1.00 97.44 343 LEU A O 1
ATOM 2632 N N . ALA A 1 344 ? 17.630 25.696 16.961 1.00 96.50 344 ALA A N 1
ATOM 2633 C CA . ALA A 1 344 ? 17.472 26.058 18.367 1.00 96.50 344 ALA A CA 1
ATOM 2634 C C . ALA A 1 344 ? 18.077 24.992 19.295 1.00 96.50 344 ALA A C 1
ATOM 2636 O O . ALA A 1 344 ? 18.859 25.331 20.178 1.00 96.50 344 ALA A O 1
ATOM 2637 N N . SER A 1 345 ? 17.803 23.708 19.036 1.00 96.19 345 SER A N 1
ATOM 2638 C CA . SER A 1 345 ? 18.389 22.592 19.795 1.00 96.19 345 SER A CA 1
ATOM 2639 C C . SER A 1 345 ? 19.920 22.600 19.757 1.00 96.19 345 SER A C 1
ATOM 2641 O O . SER A 1 345 ? 20.558 22.429 20.789 1.00 96.19 345 SER A O 1
ATOM 2643 N N . MET A 1 346 ? 20.522 22.836 18.586 1.00 95.50 346 MET A N 1
ATOM 2644 C CA . MET A 1 346 ? 21.983 22.866 18.443 1.00 95.50 346 MET A CA 1
ATOM 2645 C C . MET A 1 346 ? 22.623 24.077 19.133 1.00 95.50 346 MET A C 1
ATOM 2647 O O . MET A 1 346 ? 23.765 23.982 19.571 1.00 95.50 346 MET A O 1
ATOM 2651 N N . ALA A 1 347 ? 21.917 25.208 19.229 1.00 94.25 347 ALA A N 1
ATOM 2652 C CA . ALA A 1 347 ? 22.397 26.373 19.967 1.00 94.25 347 ALA A CA 1
ATOM 2653 C C . ALA A 1 347 ? 22.440 26.100 21.480 1.00 94.25 347 ALA A C 1
ATOM 2655 O O . ALA A 1 347 ? 23.412 26.468 22.135 1.00 94.25 347 ALA A O 1
ATOM 2656 N N . THR A 1 348 ? 21.435 25.400 22.017 1.00 94.00 348 THR A N 1
ATOM 2657 C CA . THR A 1 348 ? 21.383 25.017 23.438 1.00 94.00 348 THR A CA 1
ATOM 2658 C C . THR A 1 348 ? 22.501 24.045 23.824 1.00 94.00 348 THR A C 1
ATOM 2660 O O . THR A 1 348 ? 23.076 24.177 24.900 1.00 94.00 348 THR A O 1
ATOM 2663 N N . ASP A 1 349 ? 22.870 23.116 22.937 1.00 88.00 349 ASP A N 1
ATOM 2664 C CA . ASP A 1 349 ? 23.929 22.131 23.209 1.00 88.00 349 ASP A CA 1
ATOM 2665 C C . ASP A 1 349 ? 25.345 22.745 23.279 1.00 88.00 349 ASP A C 1
ATOM 2667 O O . ASP A 1 349 ? 26.260 22.130 23.828 1.00 88.00 349 ASP A O 1
ATOM 2671 N N . VAL A 1 350 ? 25.553 23.953 22.739 1.00 83.75 350 VAL A N 1
ATOM 2672 C CA . VAL A 1 350 ? 26.863 24.637 22.737 1.00 83.75 350 VAL A CA 1
ATOM 2673 C C . VAL A 1 350 ? 27.096 25.457 24.017 1.00 83.75 350 VAL A C 1
ATOM 2675 O O . VAL A 1 350 ? 28.242 25.762 24.343 1.00 83.75 350 VAL A O 1
ATOM 2678 N N . GLU A 1 351 ? 26.050 25.770 24.788 1.00 71.94 351 GLU A N 1
ATOM 2679 C CA . GLU A 1 351 ? 26.122 26.701 25.927 1.00 71.94 351 GLU A CA 1
ATOM 2680 C C . GLU A 1 351 ? 26.470 26.078 27.296 1.00 71.94 351 GLU A C 1
ATOM 2682 O O . GLU A 1 351 ? 26.402 26.772 28.305 1.00 71.94 351 GLU A O 1
ATOM 2687 N N . MET A 1 352 ? 26.906 24.813 27.380 1.00 60.69 352 MET A N 1
ATOM 2688 C CA . MET A 1 352 ? 27.262 24.191 28.671 1.00 60.69 352 MET A CA 1
ATOM 2689 C C . MET A 1 352 ? 28.560 23.367 28.632 1.00 60.69 352 MET A C 1
ATOM 2691 O O . MET A 1 352 ? 28.544 22.135 28.598 1.00 60.69 352 MET A O 1
ATOM 2695 N N . PRO A 1 353 ? 29.708 24.040 28.772 1.00 61.53 353 PRO A N 1
ATOM 2696 C CA . PRO A 1 353 ? 30.678 23.657 29.782 1.00 61.53 353 PRO A CA 1
ATOM 2697 C C . PRO A 1 353 ? 30.664 24.735 30.865 1.00 61.53 353 PRO A C 1
ATOM 2699 O O . PRO A 1 353 ? 31.344 25.753 30.761 1.00 61.53 353 PRO A O 1
ATOM 2702 N N . ASP A 1 354 ? 29.844 24.516 31.892 1.00 55.03 354 ASP A N 1
ATOM 2703 C CA . ASP A 1 354 ? 29.962 25.257 33.142 1.00 55.03 354 ASP A CA 1
ATOM 2704 C C . ASP A 1 354 ? 31.336 24.913 33.726 1.00 55.03 354 ASP A C 1
ATOM 2706 O O . ASP A 1 354 ? 31.583 23.792 34.185 1.00 55.03 354 ASP A O 1
ATOM 2710 N N . ASP A 1 355 ? 32.257 25.869 33.614 1.00 56.25 355 ASP A N 1
ATOM 2711 C CA . ASP A 1 355 ? 33.509 25.924 34.349 1.00 56.25 355 ASP A CA 1
ATOM 2712 C C . ASP A 1 355 ? 33.190 25.991 35.854 1.00 56.25 355 ASP A C 1
ATOM 2714 O O . ASP A 1 355 ? 33.456 26.979 36.537 1.00 56.25 355 ASP A O 1
ATOM 2718 N N . THR A 1 356 ? 32.724 24.886 36.438 1.00 55.84 356 THR A N 1
ATOM 2719 C CA . THR A 1 356 ? 33.039 24.586 37.833 1.00 55.84 356 THR A CA 1
ATOM 2720 C C . THR A 1 356 ? 34.484 24.101 37.881 1.00 55.84 356 THR A C 1
ATOM 2722 O O . THR A 1 356 ? 34.781 22.940 38.165 1.00 55.84 356 THR A O 1
ATOM 2725 N N . VAL A 1 357 ? 35.405 25.017 37.576 1.00 57.44 357 VAL A N 1
ATOM 2726 C CA . VAL A 1 357 ? 36.795 24.931 38.006 1.00 57.44 357 VAL A CA 1
ATOM 2727 C C . VAL A 1 357 ? 36.758 25.006 39.527 1.00 57.44 357 VAL A C 1
ATOM 2729 O O . VAL A 1 357 ? 36.628 26.073 40.124 1.00 57.44 357 VAL A O 1
ATOM 2732 N N . THR A 1 358 ? 36.822 23.839 40.165 1.00 55.84 358 THR A N 1
ATOM 2733 C CA . THR A 1 358 ? 37.071 23.706 41.599 1.00 55.84 358 THR A CA 1
ATOM 2734 C C . THR A 1 358 ? 38.321 24.509 41.949 1.00 55.84 358 THR A C 1
ATOM 2736 O O . THR A 1 358 ? 39.423 24.211 41.483 1.00 55.84 358 THR A O 1
ATOM 2739 N N . ALA A 1 359 ? 38.132 25.552 42.752 1.00 53.06 359 ALA A N 1
ATOM 2740 C CA . ALA A 1 359 ? 39.179 26.398 43.295 1.00 53.06 359 ALA A CA 1
ATOM 2741 C C . ALA A 1 359 ? 40.010 25.623 44.330 1.00 53.06 359 ALA A C 1
ATOM 2743 O O . ALA A 1 359 ? 39.828 25.818 45.525 1.00 53.06 359 ALA A O 1
ATOM 2744 N N . ASP A 1 360 ? 40.893 24.725 43.884 1.00 52.00 360 ASP A N 1
ATOM 2745 C CA . ASP A 1 360 ? 41.926 24.152 44.755 1.00 52.00 360 ASP A CA 1
ATOM 2746 C C . ASP A 1 360 ? 43.114 23.580 43.957 1.00 52.00 360 ASP A C 1
ATOM 2748 O O . ASP A 1 360 ? 43.352 22.377 43.879 1.00 52.00 360 ASP A O 1
ATOM 2752 N N . SER A 1 361 ? 43.881 24.455 43.298 1.00 45.38 361 SER A N 1
ATOM 2753 C CA . SER A 1 361 ? 45.261 24.126 42.912 1.00 45.38 361 SER A CA 1
ATOM 2754 C C . SER A 1 361 ? 46.075 25.390 42.642 1.00 45.38 361 SER A C 1
ATOM 2756 O O . SER A 1 361 ? 46.270 25.828 41.509 1.00 45.38 361 SER A O 1
ATOM 2758 N N . LEU A 1 362 ? 46.534 26.020 43.724 1.00 38.50 362 LEU A N 1
ATOM 2759 C CA . LEU A 1 362 ? 47.549 27.066 43.680 1.00 38.50 362 LEU A CA 1
ATOM 2760 C C . LEU A 1 362 ? 48.939 26.423 43.563 1.00 38.50 362 LEU A C 1
ATOM 2762 O O . LEU A 1 362 ? 49.456 25.872 44.532 1.00 38.50 362 LEU A O 1
ATOM 2766 N N . ALA A 1 363 ? 49.581 26.576 42.407 1.00 42.66 363 ALA A N 1
ATOM 2767 C CA . ALA A 1 363 ? 51.036 26.533 42.286 1.00 42.66 363 ALA A CA 1
ATOM 2768 C C . ALA A 1 363 ? 51.503 27.751 41.464 1.00 42.66 363 ALA A C 1
ATOM 2770 O O . ALA A 1 363 ? 50.917 28.034 40.417 1.00 42.66 363 ALA A O 1
ATOM 2771 N N . PRO A 1 364 ? 52.527 28.503 41.912 1.00 45.56 364 PRO A N 1
ATOM 2772 C CA . PRO A 1 364 ? 52.945 29.725 41.245 1.00 45.56 364 PRO A CA 1
ATOM 2773 C C . PRO A 1 364 ? 53.963 29.403 40.146 1.00 45.56 364 PRO A C 1
ATOM 2775 O O . PRO A 1 364 ? 55.025 28.847 40.424 1.00 45.56 364 PRO A O 1
ATOM 2778 N N . LEU A 1 365 ? 53.685 29.805 38.905 1.00 36.53 365 LEU A N 1
ATOM 2779 C CA . LEU A 1 365 ? 54.694 29.847 37.848 1.00 36.53 365 LEU A CA 1
ATOM 2780 C C . LEU A 1 365 ? 54.739 31.228 37.187 1.00 36.53 365 LEU A C 1
ATOM 2782 O O . LEU A 1 365 ? 53.873 31.625 36.419 1.00 36.53 365 LEU A O 1
ATOM 2786 N N . THR A 1 366 ? 55.798 31.934 37.576 1.00 36.47 366 THR A N 1
ATOM 2787 C CA . THR A 1 366 ? 56.750 32.681 36.749 1.00 36.47 366 THR A CA 1
ATOM 2788 C C . THR A 1 366 ? 56.211 33.540 35.603 1.00 36.47 366 THR A C 1
ATOM 2790 O O . THR A 1 366 ? 55.883 33.082 34.513 1.00 36.47 366 THR A O 1
ATOM 2793 N N . VAL A 1 367 ? 56.293 34.842 35.866 1.00 35.41 367 VAL A N 1
ATOM 2794 C CA . VAL A 1 367 ? 56.212 35.979 34.947 1.00 35.41 367 VAL A CA 1
ATOM 2795 C C . VAL A 1 367 ? 57.156 35.818 33.746 1.00 35.41 367 VAL A C 1
ATOM 2797 O O . VAL A 1 367 ? 58.369 35.704 33.919 1.00 35.41 367 VAL A O 1
ATOM 2800 N N . LEU A 1 368 ? 56.614 35.929 32.530 1.00 35.81 368 LEU A N 1
ATOM 2801 C CA . LEU A 1 368 ? 57.365 36.306 31.328 1.00 35.81 368 LEU A CA 1
ATOM 2802 C C . LEU A 1 368 ? 56.695 37.514 30.648 1.00 35.81 368 LEU A C 1
ATOM 2804 O O . LEU A 1 368 ? 55.465 37.593 30.616 1.00 35.81 368 LEU A O 1
ATOM 2808 N N . PRO A 1 369 ? 57.478 38.483 30.136 1.00 42.75 369 PRO A N 1
ATOM 2809 C CA . PRO A 1 369 ? 56.957 39.774 29.715 1.00 42.75 369 PRO A CA 1
ATOM 2810 C C . PRO A 1 369 ? 56.299 39.743 28.331 1.00 42.75 369 PRO A C 1
ATOM 2812 O O . PRO A 1 369 ? 56.822 39.198 27.359 1.00 42.75 369 PRO A O 1
ATOM 2815 N N . PHE A 1 370 ? 55.163 40.435 28.275 1.00 31.72 370 PHE A N 1
ATOM 2816 C CA . PHE A 1 370 ? 54.400 40.838 27.099 1.00 31.72 370 PHE A CA 1
ATOM 2817 C C . PHE A 1 370 ? 55.273 41.548 26.050 1.00 31.72 370 PHE A C 1
ATOM 2819 O O . PHE A 1 370 ? 55.941 42.540 26.353 1.00 31.72 370 PHE A O 1
ATOM 2826 N N . ARG A 1 371 ? 55.181 41.120 24.785 1.00 34.12 371 ARG A N 1
ATOM 2827 C CA . ARG A 1 371 ? 55.596 41.924 23.628 1.00 34.12 371 ARG A CA 1
ATOM 2828 C C . ARG A 1 371 ? 54.439 41.990 22.635 1.00 34.12 371 ARG A C 1
ATOM 2830 O O . ARG A 1 371 ? 54.042 40.991 22.051 1.00 34.12 371 ARG A O 1
ATOM 2837 N N . ASN A 1 372 ? 53.892 43.191 22.513 1.00 42.06 372 ASN A N 1
ATOM 2838 C CA . ASN A 1 372 ? 52.729 43.563 21.717 1.00 42.06 372 ASN A CA 1
ATOM 2839 C C . ASN A 1 372 ? 53.156 43.860 20.262 1.00 42.06 372 ASN A C 1
ATOM 2841 O O . ASN A 1 372 ? 54.085 44.656 20.090 1.00 42.06 372 ASN A O 1
ATOM 2845 N N . PRO A 1 373 ? 52.508 43.302 19.221 1.00 43.53 373 PRO A N 1
ATOM 2846 C CA . PRO A 1 373 ? 52.549 43.886 17.886 1.00 43.53 373 PRO A CA 1
ATOM 2847 C C . PRO A 1 373 ? 51.185 44.456 17.452 1.00 43.53 373 PRO A C 1
ATOM 2849 O O . PRO A 1 373 ? 50.128 43.871 17.663 1.00 43.53 373 PRO A O 1
ATOM 2852 N N . ALA A 1 374 ? 51.270 45.638 16.844 1.00 44.66 374 ALA A N 1
ATOM 2853 C CA . ALA A 1 374 ? 50.208 46.531 16.384 1.00 44.66 374 ALA A CA 1
ATOM 2854 C C . ALA A 1 374 ? 49.300 45.957 15.263 1.00 44.66 374 ALA A C 1
ATOM 2856 O O . ALA A 1 374 ? 49.677 44.989 14.598 1.00 44.66 374 ALA A O 1
ATOM 2857 N N . PRO A 1 375 ? 48.130 46.579 14.990 1.00 50.44 375 PRO A N 1
ATOM 2858 C CA . PRO A 1 375 ? 47.176 46.098 13.997 1.00 50.44 375 PRO A CA 1
ATOM 2859 C C . PRO A 1 375 ? 47.544 46.579 12.585 1.00 50.44 375 PRO A C 1
ATOM 2861 O O . PRO A 1 375 ? 47.566 47.775 12.305 1.00 50.44 375 PRO A O 1
ATOM 2864 N N . GLY A 1 376 ? 47.783 45.639 11.672 1.00 42.81 376 GLY A N 1
ATOM 2865 C CA . GLY A 1 376 ? 47.920 45.899 10.240 1.00 42.81 376 GLY A CA 1
ATOM 2866 C C . GLY A 1 376 ? 47.015 44.963 9.447 1.00 42.81 376 GLY A C 1
ATOM 2867 O O . GLY A 1 376 ? 47.380 43.818 9.200 1.00 42.81 376 GLY A O 1
ATOM 2868 N N . ARG A 1 377 ? 45.827 45.436 9.051 1.00 48.16 377 ARG A N 1
ATOM 2869 C CA . ARG A 1 377 ? 44.988 44.776 8.037 1.00 48.16 377 ARG A CA 1
ATOM 2870 C C . ARG A 1 377 ? 45.485 45.182 6.644 1.00 48.16 377 ARG A C 1
ATOM 2872 O O . ARG A 1 377 ? 45.431 46.373 6.341 1.00 48.16 377 ARG A O 1
ATOM 2879 N N . PRO A 1 378 ? 45.893 44.252 5.766 1.00 49.66 378 PRO A N 1
ATOM 2880 C CA . PRO A 1 378 ? 45.941 44.532 4.341 1.00 49.66 378 PRO A CA 1
ATOM 2881 C C . PRO A 1 378 ? 44.525 44.471 3.749 1.00 49.66 378 PRO A C 1
ATOM 2883 O O . PRO A 1 378 ? 43.784 43.507 3.935 1.00 49.66 378 PRO A O 1
ATOM 2886 N N . SER A 1 379 ? 44.162 45.545 3.052 1.00 50.19 379 SER A N 1
ATOM 2887 C CA . SER A 1 379 ? 42.969 45.658 2.215 1.00 50.19 379 SER A CA 1
ATOM 2888 C C . SER A 1 379 ? 43.080 44.690 1.033 1.00 50.19 379 SER A C 1
ATOM 2890 O O . SER A 1 379 ? 44.028 44.779 0.253 1.00 50.19 379 SER A O 1
ATOM 2892 N N . VAL A 1 380 ? 42.133 43.759 0.914 1.00 60.91 380 VAL A N 1
ATOM 2893 C CA . VAL A 1 380 ? 41.989 42.878 -0.252 1.00 60.91 380 VAL A CA 1
ATOM 2894 C C . VAL A 1 380 ? 40.976 43.532 -1.201 1.00 60.91 380 VAL A C 1
ATOM 2896 O O . VAL A 1 380 ? 39.857 43.809 -0.763 1.00 60.91 380 VAL A O 1
ATOM 2899 N N . PRO A 1 381 ? 41.324 43.817 -2.470 1.00 60.94 381 PRO A N 1
ATOM 2900 C CA . PRO A 1 381 ? 40.363 44.335 -3.437 1.00 60.94 381 PRO A CA 1
ATOM 2901 C C . PRO A 1 381 ? 39.349 43.249 -3.842 1.00 60.94 381 PRO A C 1
ATOM 2903 O O . PRO A 1 381 ? 39.704 42.068 -3.891 1.00 60.94 381 PRO A O 1
ATOM 2906 N N . PRO A 1 382 ? 38.094 43.623 -4.147 1.00 60.22 382 PRO A N 1
ATOM 2907 C CA . PRO A 1 382 ? 37.074 42.670 -4.568 1.00 60.22 382 PRO A CA 1
ATOM 2908 C C . PRO A 1 382 ? 37.417 42.046 -5.936 1.00 60.22 382 PRO A C 1
ATOM 2910 O O . PRO A 1 382 ? 38.020 42.714 -6.782 1.00 60.22 382 PRO A O 1
ATOM 2913 N N . PRO A 1 383 ? 37.031 40.780 -6.178 1.00 57.31 383 PRO A N 1
ATOM 2914 C CA . PRO A 1 383 ? 37.223 40.132 -7.471 1.00 57.31 383 PRO A CA 1
ATOM 2915 C C . PRO A 1 383 ? 36.351 40.784 -8.563 1.00 57.31 383 PRO A C 1
ATOM 2917 O O . PRO A 1 383 ? 35.264 41.285 -8.264 1.00 57.31 383 PRO A O 1
ATOM 2920 N N . PRO A 1 384 ? 36.792 40.771 -9.835 1.00 46.75 384 PRO A N 1
ATOM 2921 C CA . PRO A 1 384 ? 36.019 41.317 -10.946 1.00 46.75 384 PRO A CA 1
ATOM 2922 C C . PRO A 1 384 ? 34.745 40.497 -11.202 1.00 46.75 384 PRO A C 1
ATOM 2924 O O . PRO A 1 384 ? 34.786 39.269 -11.294 1.00 46.75 384 PRO A O 1
ATOM 2927 N N . SER A 1 385 ? 33.617 41.196 -11.348 1.00 48.62 385 SER A N 1
ATOM 2928 C CA . SER A 1 385 ? 32.318 40.634 -11.729 1.00 48.62 385 SER A CA 1
ATOM 2929 C C . SER A 1 385 ? 32.404 39.899 -13.071 1.00 48.62 385 SER A C 1
ATOM 2931 O O . SER A 1 385 ? 32.667 40.505 -14.106 1.00 48.62 385 SER A O 1
ATOM 2933 N N . LEU A 1 386 ? 32.148 38.590 -13.048 1.00 43.25 386 LEU A N 1
ATOM 2934 C CA . LEU A 1 386 ? 32.156 37.679 -14.203 1.00 43.25 386 LEU A CA 1
ATOM 2935 C C . LEU A 1 386 ? 30.745 37.398 -14.756 1.00 43.25 386 LEU A C 1
ATOM 2937 O O . LEU A 1 386 ? 30.473 36.304 -15.243 1.00 43.25 386 LEU A O 1
ATOM 2941 N N . PHE A 1 387 ? 29.839 38.375 -14.705 1.00 45.69 387 PHE A N 1
ATOM 2942 C CA . PHE A 1 387 ? 28.513 38.244 -15.312 1.00 45.69 387 PHE A CA 1
ATOM 2943 C C . PHE A 1 387 ? 28.304 39.317 -16.384 1.00 45.69 387 PHE A C 1
ATOM 2945 O O . PHE A 1 387 ? 28.253 40.498 -16.042 1.00 45.69 387 PHE A O 1
ATOM 2952 N N . PRO A 1 388 ? 28.195 38.941 -17.672 1.00 43.41 388 PRO A N 1
ATOM 2953 C CA . PRO A 1 388 ? 27.709 39.855 -18.693 1.00 43.41 388 PRO A CA 1
ATOM 2954 C C . PRO A 1 388 ? 26.209 40.106 -18.488 1.00 43.41 388 PRO A C 1
ATOM 2956 O O . PRO A 1 388 ? 25.427 39.168 -18.315 1.00 43.41 388 PRO A O 1
ATOM 2959 N N . GLU A 1 389 ? 25.821 41.382 -18.511 1.00 41.44 389 GLU A N 1
ATOM 2960 C CA . GLU A 1 389 ? 24.424 41.812 -18.579 1.00 41.44 389 GLU A CA 1
ATOM 2961 C C . GLU A 1 389 ? 23.722 41.177 -19.794 1.00 41.44 389 GLU A C 1
ATOM 2963 O O . GLU A 1 389 ? 24.285 41.172 -20.896 1.00 41.44 389 GLU A O 1
ATOM 2968 N N . PRO A 1 390 ? 22.489 40.662 -19.649 1.00 45.75 390 PRO A N 1
ATOM 2969 C CA . PRO A 1 390 ? 21.708 40.246 -20.799 1.00 45.75 390 PRO A CA 1
ATOM 2970 C C . PRO A 1 390 ? 21.228 41.478 -21.576 1.00 45.75 390 PRO A C 1
ATOM 2972 O O . PRO A 1 390 ? 20.496 42.326 -21.065 1.00 45.75 390 PRO A O 1
ATOM 2975 N N . ALA A 1 391 ? 21.634 41.544 -22.842 1.00 40.34 391 ALA A N 1
ATOM 2976 C CA . ALA A 1 391 ? 21.154 42.514 -23.809 1.00 40.34 391 ALA A CA 1
ATOM 2977 C C . ALA A 1 391 ? 19.623 42.450 -23.931 1.00 40.34 391 ALA A C 1
ATOM 2979 O O . ALA A 1 391 ? 19.039 41.404 -24.222 1.00 40.34 391 ALA A O 1
ATOM 2980 N N . VAL A 1 392 ? 18.984 43.604 -23.743 1.00 45.59 392 VAL A N 1
ATOM 2981 C CA . VAL A 1 392 ? 17.568 43.838 -24.024 1.00 45.59 392 VAL A CA 1
ATOM 2982 C C . VAL A 1 392 ? 17.356 43.739 -25.536 1.00 45.59 392 VAL A C 1
ATOM 2984 O O . VAL A 1 392 ? 17.683 44.655 -26.287 1.00 45.59 392 VAL A O 1
ATOM 2987 N N . GLY A 1 393 ? 16.832 42.600 -25.983 1.00 40.31 393 GLY A N 1
ATOM 2988 C CA . GLY A 1 393 ? 16.363 42.381 -27.347 1.00 40.31 393 GLY A CA 1
ATOM 2989 C C . GLY A 1 393 ? 14.855 42.582 -27.434 1.00 40.31 393 GLY A C 1
ATOM 2990 O O . GLY A 1 393 ? 14.079 41.687 -27.110 1.00 40.31 393 GLY A O 1
ATOM 2991 N N . THR A 1 394 ? 14.434 43.760 -27.885 1.00 45.84 394 THR A N 1
ATOM 2992 C CA . THR A 1 394 ? 13.062 44.080 -28.289 1.00 45.84 394 THR A CA 1
ATOM 2993 C C . THR A 1 394 ? 12.720 43.326 -29.578 1.00 45.84 394 THR A C 1
ATOM 2995 O O . THR A 1 394 ? 13.043 43.768 -30.677 1.00 45.84 394 THR A O 1
ATOM 2998 N N . GLY A 1 395 ? 12.081 42.162 -29.441 1.00 35.84 395 GLY A N 1
ATOM 2999 C CA . GLY A 1 395 ? 11.530 41.381 -30.549 1.00 35.84 395 GLY A CA 1
ATOM 3000 C C . GLY A 1 395 ? 10.005 41.420 -30.545 1.00 35.84 395 GLY A C 1
ATOM 3001 O O . GLY A 1 395 ? 9.359 40.736 -29.758 1.00 35.84 395 GLY A O 1
ATOM 3002 N N . THR A 1 396 ? 9.430 42.233 -31.424 1.00 42.06 396 THR A N 1
ATOM 3003 C CA . THR A 1 396 ? 8.001 42.306 -31.743 1.00 42.06 396 THR A CA 1
ATOM 3004 C C . THR A 1 396 ? 7.529 41.013 -32.417 1.00 42.06 396 THR A C 1
ATOM 3006 O O . THR A 1 396 ? 7.890 40.735 -33.558 1.00 42.06 396 THR A O 1
ATOM 3009 N N . ALA A 1 397 ? 6.691 40.231 -31.732 1.00 35.22 397 ALA A N 1
ATOM 3010 C CA . ALA A 1 397 ? 5.988 39.090 -32.316 1.00 35.22 397 ALA A CA 1
ATOM 3011 C C . ALA A 1 397 ? 4.595 39.519 -32.810 1.00 35.22 397 ALA A C 1
ATOM 3013 O O . ALA A 1 397 ? 3.730 39.917 -32.030 1.00 35.22 397 ALA A O 1
ATOM 3014 N N . THR A 1 398 ? 4.384 39.446 -34.124 1.00 38.12 398 THR A N 1
ATOM 3015 C CA . THR A 1 398 ? 3.085 39.620 -34.783 1.00 38.12 398 THR A CA 1
ATOM 3016 C C . THR A 1 398 ? 2.190 38.412 -34.489 1.00 38.12 398 THR A C 1
ATOM 3018 O O . THR A 1 398 ? 2.475 37.301 -34.930 1.00 38.12 398 THR A O 1
ATOM 3021 N N . LEU A 1 399 ? 1.100 38.637 -33.749 1.00 35.47 399 LEU A N 1
ATOM 3022 C CA . LEU A 1 399 ? 0.041 37.657 -33.500 1.00 35.47 399 LEU A CA 1
ATOM 3023 C C . LEU A 1 399 ? -0.752 37.393 -34.794 1.00 35.47 399 LEU A C 1
ATOM 3025 O O . LEU A 1 399 ? -1.399 38.296 -35.326 1.00 35.47 399 LEU A O 1
ATOM 3029 N N . ALA A 1 400 ? -0.735 36.151 -35.278 1.00 41.06 400 ALA A N 1
ATOM 3030 C CA . ALA A 1 400 ? -1.683 35.665 -36.276 1.00 41.06 400 ALA A CA 1
ATOM 3031 C C . ALA A 1 400 ? -2.990 35.246 -35.581 1.00 41.06 400 ALA A C 1
ATOM 3033 O O . ALA A 1 400 ? -2.977 34.519 -34.588 1.00 41.06 400 ALA A O 1
ATOM 3034 N N . ALA A 1 401 ? -4.114 35.743 -36.096 1.00 46.91 401 ALA A N 1
ATOM 3035 C CA . ALA A 1 401 ? -5.452 35.532 -35.555 1.00 46.91 401 ALA A CA 1
ATOM 3036 C C . ALA A 1 401 ? -5.929 34.067 -35.686 1.00 46.91 401 ALA A C 1
ATOM 3038 O O . ALA A 1 401 ? -5.707 33.454 -36.734 1.00 46.91 401 ALA A O 1
ATOM 3039 N N . PRO A 1 402 ? -6.646 33.515 -34.688 1.00 53.31 402 PRO A N 1
ATOM 3040 C CA . PRO A 1 402 ? -7.298 32.216 -34.819 1.00 53.31 402 PRO A CA 1
ATOM 3041 C C . PRO A 1 402 ? -8.586 32.299 -35.670 1.00 53.31 402 PRO A C 1
ATOM 3043 O O . PRO A 1 402 ? -9.281 33.322 -35.652 1.00 53.31 402 PRO A O 1
ATOM 3046 N N . PRO A 1 403 ? -8.938 31.234 -36.417 1.00 51.00 403 PRO A N 1
ATOM 3047 C CA . PRO A 1 403 ? -10.147 31.197 -37.231 1.00 51.00 403 PRO A CA 1
ATOM 3048 C C . PRO A 1 403 ? -11.423 31.074 -36.382 1.00 51.00 403 PRO A C 1
ATOM 3050 O O . PRO A 1 403 ? -11.472 30.387 -35.364 1.00 51.00 403 PRO A O 1
ATOM 3053 N N . LYS A 1 404 ? -12.473 31.755 -36.853 1.00 47.75 404 LYS A N 1
ATOM 3054 C CA . LYS A 1 404 ? -13.821 31.807 -36.272 1.00 47.75 404 LYS A CA 1
ATOM 3055 C C . LYS A 1 404 ? -14.471 30.412 -36.198 1.00 47.75 404 LYS A C 1
ATOM 3057 O O . LYS A 1 404 ? -14.445 29.703 -37.206 1.00 47.75 404 LYS A O 1
ATOM 3062 N N . PRO A 1 405 ? -15.147 30.051 -35.093 1.00 49.25 405 PRO A N 1
ATOM 3063 C CA . PRO A 1 405 ? -16.014 28.881 -35.066 1.00 49.25 405 PRO A CA 1
ATOM 3064 C C . PRO A 1 405 ? -17.305 29.137 -35.859 1.00 49.25 405 PRO A C 1
ATOM 3066 O O . PRO A 1 405 ? -17.938 30.188 -35.754 1.00 49.25 405 PRO A O 1
ATOM 3069 N N . VAL A 1 406 ? -17.666 28.153 -36.681 1.00 50.41 406 VAL A N 1
ATOM 3070 C CA . VAL A 1 406 ? -18.863 28.122 -37.524 1.00 50.41 406 VAL A CA 1
ATOM 3071 C C . VAL A 1 406 ? -20.055 27.669 -36.682 1.00 50.41 406 VAL A C 1
ATOM 3073 O O . VAL A 1 406 ? -20.033 26.590 -36.095 1.00 50.41 406 VAL A O 1
ATOM 3076 N N . SER A 1 407 ? -21.103 28.487 -36.650 1.00 43.22 407 SER A N 1
ATOM 3077 C CA . SER A 1 407 ? -22.388 28.184 -36.022 1.00 43.22 407 SER A CA 1
ATOM 3078 C C . SER A 1 407 ? -23.131 27.051 -36.745 1.00 43.22 407 SER A C 1
ATOM 3080 O O . SER A 1 407 ? -23.331 27.111 -37.958 1.00 43.22 407 SER A O 1
ATOM 3082 N N . LYS A 1 408 ? -23.624 26.067 -35.987 1.00 43.28 408 LYS A N 1
ATOM 3083 C CA . LYS A 1 408 ? -24.779 25.211 -36.321 1.00 43.28 408 LYS A CA 1
ATOM 3084 C C . LYS A 1 408 ? -25.643 25.141 -35.055 1.00 43.28 408 LYS A C 1
ATOM 3086 O O . LYS A 1 408 ? -25.141 24.742 -34.015 1.00 43.28 408 LYS A O 1
ATOM 3091 N N . THR A 1 409 ? -26.819 25.780 -35.012 1.00 42.88 409 THR A N 1
ATOM 3092 C CA . THR A 1 409 ? -28.134 25.181 -35.350 1.00 42.88 409 THR A CA 1
ATOM 3093 C C . THR A 1 409 ? -28.287 23.839 -34.622 1.00 42.88 409 THR A C 1
ATOM 3095 O O . THR A 1 409 ? -27.641 22.881 -35.017 1.00 42.88 409 THR A O 1
ATOM 3098 N N . GLY A 1 410 ? -29.021 23.674 -33.523 1.00 33.84 410 GLY A N 1
ATOM 3099 C CA . GLY A 1 410 ? -30.291 24.254 -33.080 1.00 33.84 410 GLY A CA 1
ATOM 3100 C C . GLY A 1 410 ? -31.224 23.068 -32.799 1.00 33.84 410 GLY A C 1
ATOM 3101 O O . GLY A 1 410 ? -31.285 22.204 -33.662 1.00 33.84 410 GLY A O 1
ATOM 3102 N N . LEU A 1 411 ? -31.855 22.994 -31.616 1.00 37.62 411 LEU A N 1
ATOM 3103 C CA . LEU A 1 411 ? -33.077 22.236 -31.241 1.00 37.62 411 LEU A CA 1
ATOM 3104 C C . LEU A 1 411 ? -33.302 22.367 -29.702 1.00 37.62 411 LEU A C 1
ATOM 3106 O O . LEU A 1 411 ? -32.396 22.837 -29.014 1.00 37.62 411 LEU A O 1
ATOM 3110 N N . PRO A 1 412 ? -34.517 22.116 -29.166 1.00 52.66 412 PRO A N 1
ATOM 3111 C CA . PRO A 1 412 ? -35.227 23.135 -28.398 1.00 52.66 412 PRO A CA 1
ATOM 3112 C C . PRO A 1 412 ? -35.215 22.961 -26.874 1.00 52.66 412 PRO A C 1
ATOM 3114 O O . PRO A 1 412 ? -35.343 21.872 -26.327 1.00 52.66 412 PRO A O 1
ATOM 3117 N N . PHE A 1 413 ? -35.152 24.130 -26.242 1.00 33.53 413 PHE A N 1
ATOM 3118 C CA . PHE A 1 413 ? -35.876 24.602 -25.063 1.00 33.53 413 PHE A CA 1
ATOM 3119 C C . PHE A 1 413 ? -36.993 23.684 -24.518 1.00 33.53 413 PHE A C 1
ATOM 3121 O O . PHE A 1 413 ? -38.047 23.535 -25.137 1.00 33.53 413 PHE A O 1
ATOM 3128 N N . VAL A 1 414 ? -36.791 23.178 -23.299 1.00 38.62 414 VAL A N 1
ATOM 3129 C CA . VAL A 1 414 ? -37.859 22.818 -22.357 1.00 38.62 414 VAL A CA 1
ATOM 3130 C C . VAL A 1 414 ? -37.578 23.585 -21.070 1.00 38.62 414 VAL A C 1
ATOM 3132 O O . VAL A 1 414 ? -36.561 23.369 -20.416 1.00 38.62 414 VAL A O 1
ATOM 3135 N N . SER A 1 415 ? -38.459 24.531 -20.755 1.00 37.31 415 SER A N 1
ATOM 3136 C CA . SER A 1 415 ? -38.496 25.222 -19.472 1.00 37.31 415 SER A CA 1
ATOM 3137 C C . SER A 1 415 ? -38.909 24.260 -18.367 1.00 37.31 415 SER A C 1
ATOM 3139 O O . SER A 1 415 ? -39.879 23.524 -18.532 1.00 37.31 415 SER A O 1
ATOM 3141 N N . ASN A 1 416 ? -38.263 24.364 -17.210 1.00 33.34 416 ASN A N 1
ATOM 3142 C CA . ASN A 1 416 ? -38.982 24.243 -15.951 1.00 33.34 416 ASN A CA 1
ATOM 3143 C C . ASN A 1 416 ? -38.357 25.199 -14.920 1.00 33.34 416 ASN A C 1
ATOM 3145 O O . ASN A 1 416 ? -37.136 25.171 -14.760 1.00 33.34 416 ASN A O 1
ATOM 3149 N N . PRO A 1 417 ? -39.156 26.068 -14.277 1.00 49.00 417 PRO A N 1
ATOM 3150 C CA . PRO A 1 417 ? -38.692 26.985 -13.250 1.00 49.00 417 PRO A CA 1
ATOM 3151 C C . PRO A 1 417 ? -38.824 26.329 -11.874 1.00 49.00 417 PRO A C 1
ATOM 3153 O O . PRO A 1 417 ? -39.863 25.756 -11.545 1.00 49.00 417 PRO A O 1
ATOM 3156 N N . SER A 1 418 ? -37.790 26.430 -11.054 1.00 40.53 418 SER A N 1
ATOM 3157 C CA . SER A 1 418 ? -37.924 26.408 -9.599 1.00 40.53 418 SER A CA 1
ATOM 3158 C C . SER A 1 418 ? -36.787 27.249 -9.052 1.00 40.53 418 SER A C 1
ATOM 3160 O O . SER A 1 418 ? -35.635 26.825 -9.023 1.00 40.53 418 SER A O 1
ATOM 3162 N N . ASP A 1 419 ? -37.157 28.492 -8.766 1.00 43.72 419 ASP A N 1
ATOM 3163 C CA . ASP A 1 419 ? -36.516 29.354 -7.792 1.00 43.72 419 ASP A CA 1
ATOM 3164 C C . ASP A 1 419 ? -36.381 28.595 -6.468 1.00 43.72 419 ASP A C 1
ATOM 3166 O O . ASP A 1 419 ? -37.373 28.056 -5.987 1.00 43.72 419 ASP A O 1
ATOM 3170 N N . ASP A 1 420 ? -35.179 28.566 -5.900 1.00 45.81 420 ASP A N 1
ATOM 3171 C CA . ASP A 1 420 ? -34.982 28.663 -4.454 1.00 45.81 420 ASP A CA 1
ATOM 3172 C C . ASP A 1 420 ? -33.549 29.159 -4.194 1.00 45.81 420 ASP A C 1
ATOM 3174 O O . ASP A 1 420 ? -32.551 28.489 -4.452 1.00 45.81 420 ASP A O 1
ATOM 3178 N N . GLU A 1 421 ? -33.529 30.427 -3.794 1.00 37.91 421 GLU A N 1
ATOM 3179 C CA . GLU A 1 421 ? -32.523 31.250 -3.121 1.00 37.91 421 GLU A CA 1
ATOM 3180 C C . GLU A 1 421 ? -31.152 30.614 -2.792 1.00 37.91 421 GLU A C 1
ATOM 3182 O O . GLU A 1 421 ? -30.994 29.861 -1.832 1.00 37.91 421 GLU A O 1
ATOM 3187 N N . GLU A 1 422 ? -30.114 31.052 -3.516 1.00 48.38 422 GLU A N 1
ATOM 3188 C CA . GLU A 1 422 ? -28.728 31.042 -3.030 1.00 48.38 422 GLU A CA 1
ATOM 3189 C C . GLU A 1 422 ? -28.553 32.129 -1.947 1.00 48.38 422 GLU A C 1
ATOM 3191 O O . GLU A 1 422 ? -28.816 33.307 -2.221 1.00 48.38 422 GLU A O 1
ATOM 3196 N N . PRO A 1 423 ? -28.075 31.807 -0.731 1.00 51.75 423 PRO A N 1
ATOM 3197 C CA . PRO A 1 423 ? -27.592 32.826 0.185 1.00 51.75 423 PRO A CA 1
ATOM 3198 C C . PRO A 1 423 ? -26.235 33.362 -0.288 1.00 51.75 423 PRO A C 1
ATOM 3200 O O . PRO A 1 423 ? -25.262 32.630 -0.437 1.00 51.75 423 PRO A O 1
ATOM 3203 N N . SER A 1 424 ? -26.227 34.676 -0.499 1.00 41.72 424 SER A N 1
ATOM 3204 C CA . SER A 1 424 ? -25.083 35.561 -0.713 1.00 41.72 424 SER A CA 1
ATOM 3205 C C . SER A 1 424 ? -23.869 35.184 0.147 1.00 41.72 424 SER A C 1
ATOM 3207 O O . SER A 1 424 ? -23.919 35.295 1.371 1.00 41.72 424 SER A O 1
ATOM 3209 N N . ASP A 1 425 ? -22.769 34.801 -0.503 1.00 43.69 425 ASP A N 1
ATOM 3210 C CA . ASP A 1 425 ? -21.448 34.724 0.119 1.00 43.69 425 ASP A CA 1
ATOM 3211 C C . ASP A 1 425 ? -20.975 36.144 0.452 1.00 43.69 425 ASP A C 1
ATOM 3213 O O . ASP A 1 425 ? -20.638 36.941 -0.429 1.00 43.69 425 ASP A O 1
ATOM 3217 N N . ASP A 1 426 ? -20.978 36.463 1.745 1.00 41.06 426 ASP A N 1
ATOM 3218 C CA . ASP A 1 426 ? -20.370 37.671 2.277 1.00 41.06 426 ASP A CA 1
ATOM 3219 C C . ASP A 1 426 ? -18.856 37.663 2.024 1.00 41.06 426 ASP A C 1
ATOM 3221 O O . ASP A 1 426 ? -18.093 36.777 2.419 1.00 41.06 426 ASP A O 1
ATOM 3225 N N . GLU A 1 427 ? -18.444 38.730 1.357 1.00 33.59 427 GLU A N 1
ATOM 3226 C CA . GLU A 1 427 ? -17.099 39.148 1.015 1.00 33.59 427 GLU A CA 1
ATOM 3227 C C . GLU A 1 427 ? -16.224 39.296 2.279 1.00 33.59 427 GLU A C 1
ATOM 3229 O O . GLU A 1 427 ? -16.167 40.348 2.917 1.00 33.59 427 GLU A O 1
ATOM 3234 N N . VAL A 1 428 ? -15.501 38.238 2.665 1.00 36.19 428 VAL A N 1
ATOM 3235 C CA . VAL A 1 428 ? -14.467 38.317 3.712 1.00 36.19 428 VAL A CA 1
ATOM 3236 C C . VAL A 1 428 ? -13.206 38.951 3.122 1.00 36.19 428 VAL A C 1
ATOM 3238 O O . VAL A 1 428 ? -12.280 38.279 2.662 1.00 36.19 428 VAL A O 1
ATOM 3241 N N . THR A 1 429 ? -13.153 40.282 3.149 1.00 38.12 429 THR A N 1
ATOM 3242 C CA . THR A 1 429 ? -11.925 41.045 2.914 1.00 38.12 429 THR A CA 1
ATOM 3243 C C . THR A 1 429 ? -10.916 40.765 4.032 1.00 38.12 429 THR A C 1
ATOM 3245 O O . THR A 1 429 ? -11.065 41.247 5.157 1.00 38.12 429 THR A O 1
ATOM 3248 N N . TRP A 1 430 ? -9.863 40.008 3.726 1.00 38.88 430 TRP A N 1
ATOM 3249 C CA . TRP A 1 430 ? -8.683 39.890 4.583 1.00 38.88 430 TRP A CA 1
ATOM 3250 C C . TRP A 1 430 ? -7.902 41.210 4.573 1.00 38.88 430 TRP A C 1
ATOM 3252 O O . TRP A 1 430 ? -7.274 41.577 3.581 1.00 38.88 430 TRP A O 1
ATOM 3262 N N . VAL A 1 431 ? -7.960 41.938 5.689 1.00 44.22 431 VAL A N 1
ATOM 3263 C CA . VAL A 1 431 ? -7.168 43.150 5.936 1.00 44.22 431 VAL A CA 1
ATOM 3264 C C . VAL A 1 431 ? -5.738 42.753 6.309 1.00 44.22 431 VAL A C 1
ATOM 3266 O O . VAL A 1 431 ? -5.525 42.007 7.262 1.00 44.22 431 VAL A O 1
ATOM 3269 N N . ASP A 1 432 ? -4.769 43.281 5.561 1.00 45.59 432 ASP A N 1
ATOM 3270 C CA . ASP A 1 432 ? -3.325 43.148 5.785 1.00 45.59 432 ASP A CA 1
ATOM 3271 C C . ASP A 1 432 ? -2.892 43.868 7.085 1.00 45.59 432 ASP A C 1
ATOM 3273 O O . ASP A 1 432 ? -3.023 45.096 7.178 1.00 45.59 432 ASP A O 1
ATOM 3277 N N . PRO A 1 433 ? -2.367 43.149 8.099 1.00 40.22 433 PRO A N 1
ATOM 3278 C CA . PRO A 1 433 ? -1.929 43.743 9.360 1.00 40.22 433 PRO A CA 1
ATOM 3279 C C . PRO A 1 433 ? -0.536 44.403 9.298 1.00 40.22 433 PRO A C 1
ATOM 3281 O O . PRO A 1 433 ? -0.044 44.867 10.324 1.00 40.22 433 PRO A O 1
ATOM 3284 N N . SER A 1 434 ? 0.100 44.515 8.126 1.00 37.19 434 SER A N 1
ATOM 3285 C CA . SER A 1 434 ? 1.492 44.995 8.000 1.00 37.19 434 SER A CA 1
ATOM 3286 C C . SER A 1 434 ? 1.632 46.505 7.752 1.00 37.19 434 SER A C 1
ATOM 3288 O O . SER A 1 434 ? 2.702 46.987 7.386 1.00 37.19 434 SER A O 1
ATOM 3290 N N . ARG A 1 435 ? 0.563 47.285 7.948 1.00 49.09 435 ARG A N 1
ATOM 3291 C CA . ARG A 1 435 ? 0.585 48.756 7.863 1.00 49.09 435 ARG A CA 1
ATOM 3292 C C . ARG A 1 435 ? 0.199 49.400 9.193 1.00 49.09 435 ARG A C 1
ATOM 3294 O O . ARG A 1 435 ? -0.849 50.034 9.292 1.00 49.09 435 ARG A O 1
ATOM 3301 N N . ARG A 1 436 ? 1.071 49.290 10.196 1.00 45.91 436 ARG A N 1
ATOM 3302 C CA . ARG A 1 436 ? 1.238 50.320 11.234 1.00 45.91 436 ARG A CA 1
ATOM 3303 C C . ARG A 1 436 ? 2.704 50.394 11.669 1.00 45.91 436 ARG A C 1
ATOM 3305 O O . ARG A 1 436 ? 3.261 49.380 12.068 1.00 45.91 436 ARG A O 1
ATOM 3312 N N . GLU A 1 437 ? 3.193 51.634 11.616 1.00 50.78 437 GLU A N 1
ATOM 3313 C CA . GLU A 1 437 ? 4.483 52.197 12.064 1.00 50.78 437 GLU A CA 1
ATOM 3314 C C . GLU A 1 437 ? 5.685 52.084 11.119 1.00 50.78 437 GLU A C 1
ATOM 3316 O O . GLU A 1 437 ? 6.207 50.976 10.879 1.00 50.78 437 GLU A O 1
#

Radius of gyration: 37.43 Å; chains: 1; bounding box: 97×90×95 Å

Sequence (437 aa):
MNPMSDCPTDKGELLGGLSLEQFAGVTAALAEGFEPGAIFDQEGIDPATWPAAQRAWREAIADAHDLQMQYMQKRRAAEDCLRRPIDPLDDDPDAWLGLLGAMAAAHDAGAVVAELGITMRDIGRLGRAWKAKAARDPELAGQLQEGATAARAPTRLTVGRMRLRPFPWTPAAPDTGLDADNVGPDSMLETTGPVVVPERCLATFQLLEQAPRESTDAHDTEGTLPPETTAPQTLPFGQRRASIPPPPAPIHKQSGDTVVDAGDERDPTLPFERGALGLTMLDRYAELAARLRAAPERSDAIMRELGLDTVERRRRVHELWELRFRANADLRGRFVRLVEEKLASMATDVEMPDDTVTADSLAPLTVLPFRNPAPGRPSVPPPPSLFPEPAVGTGTATLAAPPKPVSKTGLPFVSNPSDDEEPSDDEVTWVDPSRRE

pLDDT: mean 72.24, std 25.62, range [28.56, 98.44]